Protein AF-A0A958F7T7-F1 (afdb_monomer)

Radius of gyration: 24.6 Å; Cα contacts (8 Å, |Δi|>4): 362; chains: 1; bounding box: 62×37×69 Å

pLDDT: mean 76.41, std 15.2, range [36.78, 97.25]

Solvent-accessible surface area (backbone atoms only — not comparable to full-atom values): 20273 Å² total; per-residue (Å²): 132,53,74,64,57,52,49,51,54,50,52,49,48,51,56,63,68,51,52,79,74,52,67,58,65,63,60,71,45,51,74,66,55,52,48,50,51,56,49,32,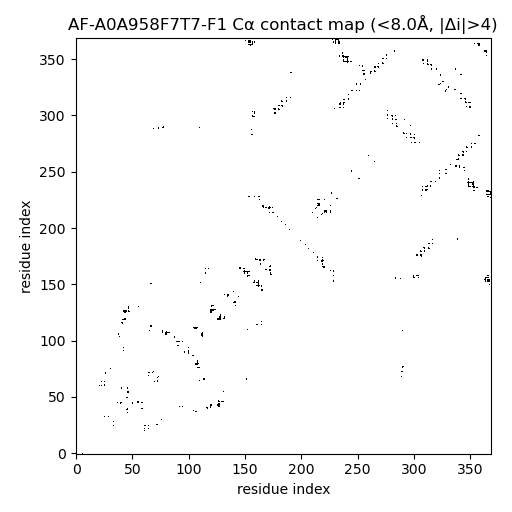54,55,68,18,52,55,60,40,92,87,53,63,90,65,39,61,63,50,50,57,51,44,60,50,45,77,70,42,90,45,70,60,44,37,50,48,47,47,53,39,48,67,51,74,88,67,74,72,73,83,65,59,89,88,50,56,76,87,64,58,74,71,69,82,78,52,71,48,37,67,68,58,37,52,53,51,40,50,48,37,38,69,35,89,90,37,61,21,32,59,44,47,56,52,39,40,71,73,77,48,55,61,68,58,52,46,50,49,53,26,51,54,27,19,61,60,53,30,60,50,62,22,46,38,65,65,22,88,49,71,61,43,39,46,47,59,57,63,46,28,52,47,48,37,48,49,40,51,49,48,67,71,52,75,62,89,88,91,59,67,68,56,55,52,48,50,48,54,48,47,51,49,45,49,52,32,69,70,25,66,37,59,61,70,58,51,52,41,70,68,13,58,32,44,47,47,26,30,49,49,15,46,53,49,47,67,73,36,39,69,58,52,42,51,51,64,70,48,85,65,53,55,70,58,36,49,50,51,35,50,52,51,53,49,51,48,42,53,50,44,24,52,50,48,46,71,70,34,80,55,71,60,56,68,68,56,29,48,52,35,29,50,57,50,48,48,50,43,52,24,45,18,39,54,46,39,69,69,42,45,69,61,68,71,26,72,89,58,37,67,89,84,56,78,95,68,80,51,75,35,43,53,50,36,53,28,45,49,18,34,47,46,8,53,51,49,44,65,69,74,39,102,56,49,60,47,35,64,119

Secondary structure (DSSP, 8-state):
--HHHHHHHHHHHHHHTTS---HHHHHTS-HHHHHHHHHHHHHTGGG-TTS-TTHHHHHHHHHHHHHS--HHHHHHHHHHHHS------S--TTS-HHHHTS----TT-HHHHHHHHHHHHH-TTSTHHHHHHHHHH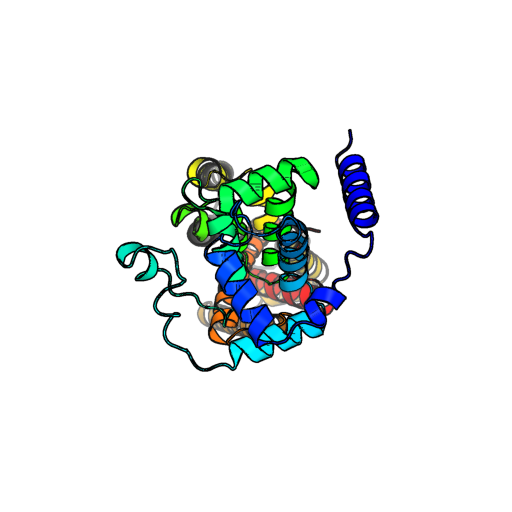HT--HHHHHHHHHHHHHHTT-HHHHHHTT---HHHHHTHHHHHHHHHHHHHHHHHT-SS-SSHHHHHHHHHHHHHHIIIIIT---HHHHHHHT-HHHHHHHHHHHHHHHH-HHHHHHHHH----HHHHHHHHHHHHHHHHHHHHHHHHHHSSSPPPHHHHHHHHHHHHHHHHHHHHHHHHHHHHHHTSTTTS-TTS-SS--HHHHHHHHHHHHHHHHHHHHHH-SS-TTS--

Foldseek 3Di:
DDPVVVVVVVVVLVVVVPPCPPLVVVLPDDLVVLVVVLVCLLQLVLDPPPDPPPSLSVVVSNLDLLLDPPPSNLVSLVVLLPDDQDPQPCDPDPQDNVRSPPPSDRSNDSLVSNLSSLCQCPDPPHSNVVSQVVCVVPRHHVVVVLVVNLQSCLQLLNLLSSLCSQAVDPCLSCVVLVLLVVLLVLLLVVLVVPDDDDCSVVVVVVSVVCSQCCNCVVSVDDSVSSVLSLFPLLLVLLLVLLVVLVVPLVVLQCLQPPPDDLVVLVVVLVVLLVVLLVVQLVLSQVLDGPGDDSVVSSVSSVSVSSSLLSSLSVSLVVCVCVSPPCVSYPPPGDPDGDPSSSSNSSSSSSSSSSVCCSVVDVTRSSGYD

Mean predicted aligned error: 9.74 Å

Structure (mmCIF, N/CA/C/O backbone):
data_AF-A0A958F7T7-F1
#
_entry.id   AF-A0A958F7T7-F1
#
loop_
_atom_site.group_PDB
_atom_site.id
_atom_site.type_symbol
_atom_site.label_atom_id
_atom_site.label_alt_id
_atom_site.label_comp_id
_atom_site.label_asym_id
_atom_site.label_entity_id
_atom_site.label_seq_id
_atom_site.pdbx_PDB_ins_code
_atom_site.Cartn_x
_atom_site.Cartn_y
_atom_site.Cartn_z
_atom_site.occupancy
_atom_site.B_iso_or_equiv
_atom_site.auth_seq_id
_atom_site.auth_comp_id
_atom_site.auth_asym_id
_atom_site.auth_atom_id
_atom_site.pdbx_PDB_model_num
ATOM 1 N N . MET A 1 1 ? 17.860 -3.912 26.389 1.00 48.31 1 MET A N 1
ATOM 2 C CA . MET A 1 1 ? 16.735 -4.809 26.083 1.00 48.31 1 MET A CA 1
ATOM 3 C C . MET A 1 1 ? 16.577 -4.775 24.585 1.00 48.31 1 MET A C 1
ATOM 5 O O . MET A 1 1 ? 16.317 -3.704 24.039 1.00 48.31 1 MET A O 1
ATOM 9 N N . ASP A 1 2 ? 16.917 -5.881 23.940 1.00 45.16 2 ASP A N 1
ATOM 10 C CA . ASP A 1 2 ? 17.006 -5.947 22.486 1.00 45.16 2 ASP A CA 1
ATOM 11 C C . ASP A 1 2 ? 15.603 -5.849 21.866 1.00 45.16 2 ASP A C 1
ATOM 13 O O . ASP A 1 2 ? 14.621 -6.266 22.482 1.00 45.16 2 ASP A O 1
ATOM 17 N N . PHE A 1 3 ? 15.462 -5.276 20.669 1.00 36.78 3 PHE A N 1
ATOM 18 C CA . PHE A 1 3 ? 14.137 -5.050 20.060 1.00 36.78 3 PHE A CA 1
ATOM 19 C C . PHE A 1 3 ? 13.355 -6.361 19.867 1.00 36.78 3 PHE A C 1
ATOM 21 O O . PHE A 1 3 ? 12.132 -6.383 20.007 1.00 36.78 3 PHE A O 1
ATOM 28 N N . GLN A 1 4 ? 14.069 -7.458 19.606 1.00 39.72 4 GLN A N 1
ATOM 29 C CA . GLN A 1 4 ? 13.504 -8.806 19.524 1.00 39.72 4 GLN A CA 1
ATOM 30 C C . GLN A 1 4 ? 13.072 -9.349 20.886 1.00 39.72 4 GLN A C 1
ATOM 32 O O . GLN A 1 4 ? 12.039 -10.001 20.981 1.00 39.72 4 GLN A O 1
ATOM 37 N N . GLU A 1 5 ? 13.812 -9.034 21.945 1.00 39.00 5 GLU A N 1
ATOM 38 C CA . GLU A 1 5 ? 13.492 -9.429 23.316 1.00 39.00 5 GLU A CA 1
ATOM 39 C C . GLU A 1 5 ? 12.236 -8.693 23.805 1.00 39.00 5 GLU A C 1
ATOM 41 O O . GLU A 1 5 ? 11.341 -9.311 24.374 1.00 39.00 5 GLU A O 1
ATOM 46 N N . TYR A 1 6 ? 12.099 -7.405 23.458 1.00 49.75 6 TYR A N 1
ATOM 47 C CA . TYR A 1 6 ? 10.881 -6.624 23.691 1.00 49.75 6 TYR A CA 1
ATOM 48 C C . TYR A 1 6 ? 9.702 -7.132 22.849 1.00 49.75 6 TYR A C 1
ATOM 50 O O . TYR A 1 6 ? 8.594 -7.210 23.360 1.00 49.75 6 TYR A O 1
ATOM 58 N N . GLN A 1 7 ? 9.913 -7.517 21.582 1.00 44.59 7 GLN A N 1
ATOM 59 C CA . GLN A 1 7 ? 8.865 -8.117 20.742 1.00 44.59 7 GLN A CA 1
ATOM 60 C C . GLN A 1 7 ? 8.434 -9.507 21.219 1.00 44.59 7 GLN A C 1
ATOM 62 O O . GLN A 1 7 ? 7.249 -9.815 21.146 1.00 44.59 7 GLN A O 1
ATOM 67 N N . ALA A 1 8 ? 9.359 -10.332 21.710 1.00 47.28 8 ALA A N 1
ATOM 68 C CA . ALA A 1 8 ? 9.053 -11.639 22.279 1.00 47.28 8 ALA A CA 1
ATOM 69 C C . ALA A 1 8 ? 8.298 -11.490 23.607 1.00 47.28 8 ALA A C 1
ATOM 71 O O . ALA A 1 8 ? 7.297 -12.170 23.817 1.00 47.28 8 ALA A O 1
ATOM 72 N N . GLN A 1 9 ? 8.695 -10.537 24.459 1.00 50.34 9 GLN A N 1
ATOM 73 C CA . GLN A 1 9 ? 7.940 -10.180 25.663 1.00 50.34 9 GLN A CA 1
ATOM 74 C C . GLN A 1 9 ? 6.570 -9.570 25.344 1.00 50.34 9 GLN A C 1
ATOM 76 O O . GLN A 1 9 ? 5.608 -9.886 26.035 1.00 50.34 9 GLN A O 1
ATOM 81 N N . ASP A 1 10 ? 6.446 -8.741 24.303 1.00 51.59 10 ASP A N 1
ATOM 82 C CA . ASP A 1 10 ? 5.164 -8.177 23.852 1.00 51.59 10 ASP A CA 1
ATOM 83 C C . ASP A 1 10 ? 4.258 -9.247 23.231 1.00 51.59 10 ASP A C 1
ATOM 85 O O . ASP A 1 10 ? 3.051 -9.220 23.445 1.00 51.59 10 ASP A O 1
ATOM 89 N N . SER A 1 11 ? 4.814 -10.197 22.474 1.00 46.00 11 SER A N 1
ATOM 90 C CA . SER A 1 11 ? 4.064 -11.324 21.908 1.00 46.00 11 SER A CA 1
ATOM 91 C C . SER A 1 11 ? 3.605 -12.287 23.001 1.00 46.00 11 SER A C 1
ATOM 93 O O . SER A 1 11 ? 2.470 -12.751 22.966 1.00 46.00 11 SER A O 1
ATOM 95 N N . ASN A 1 12 ? 4.452 -12.548 24.000 1.00 46.88 12 ASN A N 1
ATOM 96 C CA . ASN A 1 12 ? 4.087 -13.351 25.163 1.00 46.88 12 ASN A CA 1
ATOM 97 C C . ASN A 1 12 ? 3.079 -12.620 26.050 1.00 46.88 12 ASN A C 1
ATOM 99 O O . ASN A 1 12 ? 2.118 -13.243 26.468 1.00 46.88 12 ASN A O 1
ATOM 103 N N . ARG A 1 13 ? 3.187 -11.297 26.230 1.00 46.69 13 ARG A N 1
ATOM 104 C CA . ARG A 1 13 ? 2.134 -10.489 26.867 1.00 46.69 13 ARG A CA 1
ATOM 105 C C . ARG A 1 13 ? 0.839 -10.487 26.072 1.00 46.69 13 ARG A C 1
ATOM 107 O O . ARG A 1 13 ? -0.224 -10.463 26.671 1.00 46.69 13 ARG A O 1
ATOM 114 N N . TRP A 1 14 ? 0.898 -10.537 24.744 1.00 45.59 14 TRP A N 1
ATOM 115 C CA . TRP A 1 14 ? -0.294 -10.745 23.925 1.00 45.59 14 TRP A CA 1
ATOM 116 C C . TRP A 1 14 ? -0.935 -12.093 24.181 1.00 45.59 14 TRP A C 1
ATOM 118 O O . TRP A 1 14 ? -2.154 -12.144 24.265 1.00 45.59 14 TRP A O 1
ATOM 128 N N . ASN A 1 15 ? -0.129 -13.139 24.348 1.00 46.28 15 ASN A N 1
ATOM 129 C CA . ASN A 1 15 ? -0.593 -14.487 24.656 1.00 46.28 15 ASN A CA 1
ATOM 130 C C . ASN A 1 15 ? -0.996 -14.663 26.139 1.00 46.28 15 ASN A C 1
ATOM 132 O O . ASN A 1 15 ? -1.828 -15.498 26.455 1.00 46.28 15 ASN A O 1
ATOM 136 N N . GLU A 1 16 ? -0.486 -13.843 27.057 1.00 42.97 16 GLU A N 1
ATOM 137 C CA . GLU A 1 16 ? -0.918 -13.794 28.465 1.00 42.97 16 GLU A CA 1
ATOM 138 C C . GLU A 1 16 ? -2.170 -12.911 28.646 1.00 42.97 16 GLU A C 1
ATOM 140 O O . GLU A 1 16 ? -3.004 -13.177 29.501 1.00 42.97 16 GLU A O 1
ATOM 145 N N . ILE A 1 17 ? -2.364 -11.898 27.788 1.00 47.22 17 ILE A N 1
ATOM 146 C CA . ILE A 1 17 ? -3.634 -11.166 27.595 1.00 47.22 17 ILE A CA 1
ATOM 147 C C . ILE A 1 17 ? -4.580 -11.952 26.641 1.00 47.22 17 ILE A C 1
ATOM 149 O O . ILE A 1 17 ? -5.712 -11.534 26.384 1.00 47.22 17 ILE A O 1
ATOM 153 N N . GLN A 1 18 ? -4.138 -13.106 26.117 1.00 43.72 18 GLN A N 1
ATOM 154 C CA . GLN A 1 18 ? -4.989 -14.190 25.600 1.00 43.72 18 GLN A CA 1
ATOM 155 C C . GLN A 1 18 ? -5.345 -15.177 26.725 1.00 43.72 18 GLN A C 1
ATOM 157 O O . GLN A 1 18 ? -5.568 -16.359 26.466 1.00 43.72 18 GLN A O 1
ATOM 162 N N . ASP A 1 19 ? -5.532 -14.711 27.961 1.00 43.50 19 ASP A N 1
ATOM 163 C CA . ASP A 1 19 ? -6.691 -15.259 28.664 1.00 43.50 19 ASP A CA 1
ATOM 164 C C . ASP A 1 19 ? -7.861 -15.084 27.679 1.00 43.50 19 ASP A C 1
ATOM 166 O O . ASP A 1 19 ? -7.986 -13.982 27.122 1.00 43.50 19 ASP A O 1
ATOM 170 N N . PRO A 1 20 ? -8.623 -16.131 27.323 1.00 46.62 20 PRO A N 1
ATOM 171 C CA . PRO A 1 20 ? -9.729 -16.026 26.389 1.00 46.62 20 PRO A CA 1
ATOM 172 C C . PRO A 1 20 ? -10.821 -15.192 27.061 1.00 46.62 20 PRO A C 1
ATOM 174 O O . PRO A 1 20 ? -11.848 -15.694 27.497 1.00 46.62 20 PRO A O 1
ATOM 177 N N . LEU A 1 21 ? -10.589 -13.882 27.164 1.00 53.19 21 LEU A N 1
ATOM 178 C CA . LEU A 1 21 ? -11.632 -12.891 27.173 1.00 53.19 21 LEU A CA 1
ATOM 179 C C . LEU A 1 21 ? -12.418 -13.212 25.918 1.00 53.19 21 LEU A C 1
ATOM 181 O O . LEU A 1 21 ? -11.927 -13.071 24.794 1.00 53.19 21 LEU A O 1
ATOM 185 N N . ASP A 1 22 ? -13.564 -13.811 26.173 1.00 66.81 22 ASP A N 1
ATOM 186 C CA . ASP A 1 22 ? -14.282 -14.616 25.226 1.00 66.81 22 ASP A CA 1
ATOM 187 C C . ASP A 1 22 ? -14.709 -13.720 24.069 1.00 66.81 22 ASP A C 1
ATOM 189 O O . ASP A 1 22 ? -15.689 -12.989 24.176 1.00 66.81 22 ASP A O 1
ATOM 193 N N . LEU A 1 23 ? -13.961 -13.702 22.960 1.00 69.75 23 LEU A N 1
ATOM 194 C CA . LEU A 1 23 ? -14.411 -13.014 21.747 1.00 69.75 23 LEU A CA 1
ATOM 195 C C . LEU A 1 23 ? -15.784 -13.562 21.321 1.00 69.75 23 LEU A C 1
ATOM 197 O O . LEU A 1 23 ? -16.547 -12.835 20.676 1.00 69.75 23 LEU A O 1
ATOM 201 N N . ASN A 1 24 ? -16.135 -14.784 21.756 1.00 76.25 24 ASN A N 1
ATOM 202 C CA . ASN A 1 24 ? -17.465 -15.334 21.564 1.00 76.25 24 ASN A CA 1
ATOM 203 C C . ASN A 1 24 ? -18.535 -14.547 22.333 1.00 76.25 24 ASN A C 1
ATOM 205 O O . ASN A 1 24 ? -19.608 -14.363 21.770 1.00 76.25 24 ASN A O 1
ATOM 209 N N . SER A 1 25 ? -18.243 -13.953 23.499 1.00 79.62 25 SER A N 1
ATOM 210 C CA . SER A 1 25 ? -19.190 -13.070 24.207 1.00 79.62 25 SER A CA 1
ATOM 211 C C . SER A 1 25 ? -19.677 -11.906 23.338 1.00 79.62 25 SER A C 1
ATOM 213 O O . SER A 1 25 ? -20.857 -11.567 23.360 1.00 79.62 25 SER A O 1
ATOM 215 N N . ILE A 1 26 ? -18.805 -11.326 22.499 1.00 80.31 26 ILE A N 1
ATOM 216 C CA . ILE A 1 26 ? -19.224 -10.305 21.529 1.00 80.31 26 ILE A CA 1
ATOM 217 C C . ILE A 1 26 ? -19.963 -10.956 20.366 1.00 80.31 26 ILE A C 1
ATOM 219 O O . ILE A 1 26 ? -20.946 -10.401 19.881 1.00 80.31 26 ILE A O 1
ATOM 223 N N . SER A 1 27 ? -19.522 -12.129 19.910 1.00 82.06 27 SER A N 1
ATOM 224 C CA . SER A 1 27 ? -20.184 -12.856 18.824 1.00 82.06 27 SER A CA 1
ATOM 225 C C . SER A 1 27 ? -21.644 -13.217 19.146 1.00 82.06 27 SER A C 1
ATOM 227 O O . SER A 1 27 ? -22.481 -13.137 18.245 1.00 82.06 27 SER A O 1
ATOM 229 N N . GLU A 1 28 ? -21.953 -13.501 20.415 1.00 84.88 28 GLU A N 1
ATOM 230 C CA . GLU A 1 28 ? -23.275 -13.880 20.930 1.00 84.88 28 GLU A CA 1
ATOM 231 C C . GLU A 1 28 ? -24.267 -12.709 20.994 1.00 84.88 28 GLU A C 1
ATOM 233 O O . GLU A 1 28 ? -25.479 -12.926 20.990 1.00 84.88 28 GLU A O 1
ATOM 238 N N . LEU A 1 29 ? -23.780 -11.462 20.991 1.00 82.00 29 LEU A N 1
ATOM 239 C CA . LEU A 1 29 ? -24.641 -10.278 20.966 1.00 82.00 29 LEU A CA 1
ATOM 240 C C . LEU A 1 29 ? -25.476 -10.221 19.683 1.00 82.00 29 LEU A C 1
ATOM 242 O O . LEU A 1 29 ? -25.029 -10.613 18.597 1.00 82.00 29 LEU A O 1
ATOM 246 N N . THR A 1 30 ? -26.675 -9.642 19.760 1.00 87.12 30 THR A N 1
ATOM 247 C CA . THR A 1 30 ? -27.468 -9.418 18.548 1.00 87.12 30 THR A CA 1
ATOM 248 C C . THR A 1 30 ? -26.781 -8.389 17.639 1.00 87.12 30 THR A C 1
ATOM 250 O O . THR A 1 30 ? -25.984 -7.558 18.080 1.00 87.12 30 THR A O 1
ATOM 253 N N . ASN A 1 31 ? -27.086 -8.410 16.337 1.00 86.38 31 ASN A N 1
ATOM 254 C CA . ASN A 1 31 ? -26.536 -7.422 15.397 1.00 86.38 31 ASN A CA 1
ATOM 255 C C . ASN A 1 31 ? -26.888 -5.978 15.784 1.00 86.38 31 ASN A C 1
ATOM 257 O O . ASN A 1 31 ? -26.088 -5.070 15.557 1.00 86.38 31 ASN A O 1
ATOM 261 N N . HIS A 1 32 ? -28.064 -5.785 16.383 1.00 82.00 32 HIS A N 1
ATOM 262 C CA . HIS A 1 32 ? -28.528 -4.494 16.870 1.00 82.00 32 HIS A CA 1
ATOM 263 C C . HIS A 1 32 ? -27.726 -4.040 18.098 1.00 82.00 32 HIS A C 1
ATOM 265 O O . HIS A 1 32 ? -27.284 -2.896 18.141 1.00 82.00 32 HIS A O 1
ATOM 271 N N . ASP A 1 33 ? -27.440 -4.940 19.043 1.00 82.69 33 ASP A N 1
ATOM 272 C CA . ASP A 1 33 ? -26.612 -4.618 20.215 1.00 82.69 33 ASP A CA 1
ATOM 273 C C . ASP A 1 33 ? -25.174 -4.275 19.808 1.00 82.69 33 ASP A C 1
ATOM 275 O O . ASP A 1 33 ? -24.618 -3.280 20.268 1.00 82.69 33 ASP A O 1
ATOM 279 N N . LYS A 1 34 ? -24.593 -5.028 18.863 1.00 87.12 34 LYS A N 1
ATOM 280 C CA . LYS A 1 34 ? -23.281 -4.713 18.266 1.00 87.12 34 LYS A CA 1
ATOM 281 C C . LYS A 1 34 ? -23.281 -3.344 17.584 1.00 87.12 34 LYS A C 1
ATOM 283 O O . LYS A 1 34 ? -22.304 -2.605 17.676 1.00 87.12 34 LYS A O 1
ATOM 288 N N . GLN A 1 35 ? -24.371 -2.990 16.902 1.00 86.62 35 GLN A N 1
ATOM 289 C CA . GLN A 1 35 ? -24.520 -1.675 16.284 1.00 86.62 35 GLN A CA 1
ATOM 290 C C . GLN A 1 35 ? -24.526 -0.563 17.342 1.00 86.62 35 GLN A C 1
ATOM 292 O O . GLN A 1 35 ? -23.769 0.396 17.198 1.00 86.62 35 GLN A O 1
ATOM 297 N N . TRP A 1 36 ? -25.313 -0.700 18.413 1.00 82.69 36 TRP A N 1
ATOM 298 C CA . TRP A 1 36 ? -25.319 0.260 19.524 1.00 82.69 36 TRP A CA 1
ATOM 299 C C . TRP A 1 36 ? -23.959 0.371 20.197 1.00 82.69 36 TRP A C 1
ATOM 301 O O . TRP A 1 36 ? -23.469 1.478 20.397 1.00 82.69 36 TRP A O 1
ATOM 311 N N . MET A 1 37 ? -23.285 -0.755 20.415 1.00 84.19 37 MET A N 1
ATOM 312 C CA . MET A 1 37 ? -21.927 -0.771 20.945 1.00 84.19 37 MET A CA 1
ATOM 313 C C . MET A 1 37 ? -20.948 -0.007 20.041 1.00 84.19 37 MET A C 1
ATOM 315 O O . MET A 1 37 ? -20.121 0.759 20.533 1.00 84.19 37 MET A O 1
ATOM 319 N N . ALA A 1 38 ? -21.067 -0.147 18.716 1.00 87.50 38 ALA A N 1
ATOM 320 C CA . ALA A 1 38 ? -20.254 0.597 17.757 1.00 87.50 38 ALA A CA 1
ATOM 321 C C . ALA A 1 38 ? -20.479 2.117 17.848 1.00 87.50 38 ALA A C 1
ATOM 323 O O . ALA A 1 38 ? -19.522 2.892 17.750 1.00 87.50 38 ALA A O 1
ATOM 324 N N . ILE A 1 39 ? -21.737 2.528 18.028 1.00 85.12 39 ILE A N 1
ATOM 325 C CA . ILE A 1 39 ? -22.162 3.927 18.152 1.00 85.12 39 ILE A CA 1
ATOM 326 C C . ILE A 1 39 ? -21.670 4.518 19.473 1.00 85.12 39 ILE A C 1
ATOM 328 O O . ILE A 1 39 ? -21.032 5.572 19.471 1.00 85.12 39 ILE A O 1
ATOM 332 N N . ASP A 1 40 ? -21.885 3.816 20.582 1.00 80.81 40 ASP A N 1
ATOM 333 C CA . ASP A 1 40 ? -21.430 4.230 21.908 1.00 80.81 40 ASP A CA 1
ATOM 334 C C . ASP A 1 40 ? -19.908 4.314 21.988 1.00 80.81 40 ASP A C 1
ATOM 336 O O . ASP A 1 40 ? -19.365 5.240 22.601 1.00 80.81 40 ASP A O 1
ATOM 340 N N . ALA A 1 41 ? -19.207 3.399 21.312 1.00 84.12 41 ALA A N 1
ATOM 341 C CA . ALA A 1 41 ? -17.757 3.428 21.187 1.00 84.12 41 ALA A CA 1
ATOM 342 C C . ALA A 1 41 ? -17.275 4.719 20.512 1.00 84.12 41 ALA A C 1
ATOM 344 O O . ALA A 1 41 ? -16.292 5.312 20.957 1.00 84.12 41 ALA A O 1
ATOM 345 N N . LEU A 1 42 ? -17.977 5.195 19.480 1.00 84.06 42 LEU A N 1
ATOM 346 C CA . LEU A 1 42 ? -17.649 6.446 18.791 1.00 84.06 42 LEU A CA 1
ATOM 347 C C . LEU A 1 42 ? -18.062 7.697 19.575 1.00 84.06 42 LEU A C 1
ATOM 349 O O . LEU A 1 42 ? -17.327 8.684 19.570 1.00 84.06 42 LEU A O 1
ATOM 353 N N . ALA A 1 43 ? -19.193 7.655 20.280 1.00 78.69 43 ALA A N 1
ATOM 354 C CA . ALA A 1 43 ? -19.619 8.724 21.188 1.00 78.69 43 ALA A CA 1
ATOM 355 C C . ALA A 1 43 ? -18.718 8.842 22.430 1.00 78.69 43 ALA A C 1
ATOM 357 O O . ALA A 1 43 ? -18.668 9.876 23.098 1.00 78.69 43 ALA A O 1
ATOM 358 N N . GLY A 1 44 ? -17.984 7.772 22.724 1.00 75.50 44 GLY A N 1
ATOM 359 C CA . GLY A 1 44 ? -17.149 7.623 23.901 1.00 75.50 44 GLY A CA 1
ATOM 360 C C . GLY A 1 44 ? -17.923 7.421 25.192 1.00 75.50 44 GLY A C 1
ATOM 361 O O . GLY A 1 44 ? -17.446 7.776 26.269 1.00 75.50 44 GLY A O 1
ATOM 362 N N . ASN A 1 45 ? -19.109 6.827 25.071 1.00 73.69 45 ASN A N 1
ATOM 363 C CA . ASN A 1 45 ? -19.991 6.509 26.186 1.00 73.69 45 ASN A CA 1
ATOM 364 C C . ASN A 1 45 ? -19.605 5.203 26.887 1.00 73.69 45 ASN A C 1
ATOM 366 O O . ASN A 1 45 ? -19.932 5.038 28.061 1.00 73.69 45 ASN A O 1
ATOM 370 N N . CYS A 1 46 ? -18.828 4.328 26.233 1.00 64.12 46 CYS A N 1
ATOM 371 C CA . CYS A 1 46 ? -18.350 3.059 26.803 1.00 64.12 46 CYS A CA 1
ATOM 372 C C . CYS A 1 46 ? -17.478 3.210 28.071 1.00 64.12 46 CYS A C 1
ATOM 374 O O . CYS A 1 46 ? -17.068 2.206 28.648 1.00 64.12 46 CYS A O 1
ATOM 376 N N . PHE A 1 47 ? -17.172 4.446 28.489 1.00 59.12 47 PHE A N 1
ATOM 377 C CA . PHE A 1 47 ? -16.280 4.775 29.606 1.00 59.12 47 PHE A CA 1
ATOM 378 C C . PHE A 1 47 ? -16.836 5.804 30.588 1.00 59.12 47 PHE A C 1
ATOM 380 O O . PHE A 1 47 ? -16.105 6.222 31.486 1.00 59.12 47 PHE A O 1
ATOM 387 N N . SER A 1 48 ? -18.085 6.254 30.428 1.00 55.66 48 SER A N 1
ATOM 388 C CA . SER A 1 48 ? -18.639 7.213 31.387 1.00 55.66 48 SER A CA 1
ATOM 389 C C . SER A 1 48 ? -18.752 6.549 32.765 1.00 55.66 48 SER A C 1
ATOM 391 O O . SER A 1 48 ? -19.205 5.414 32.858 1.00 55.66 48 SER A O 1
ATOM 393 N N . GLU A 1 49 ? -18.369 7.246 33.840 1.00 47.78 49 GLU A N 1
ATOM 394 C CA . GLU A 1 49 ? -18.436 6.757 35.235 1.00 47.78 49 GLU A CA 1
ATOM 395 C C . GLU A 1 49 ? -19.846 6.319 35.685 1.00 47.78 49 GLU A C 1
ATOM 397 O O . GLU A 1 49 ? -20.002 5.738 36.755 1.00 47.78 49 GLU A O 1
ATOM 402 N N . LYS A 1 50 ? -20.877 6.597 34.877 1.00 50.22 50 LYS A N 1
ATOM 403 C CA . LYS A 1 50 ? -22.256 6.138 35.084 1.00 50.22 50 LYS A CA 1
ATOM 404 C C . LYS A 1 50 ? -22.544 4.758 34.481 1.00 50.22 50 LYS A C 1
ATOM 406 O O . LYS A 1 50 ? -23.589 4.193 34.783 1.00 50.22 50 LYS A O 1
ATOM 411 N N . GLY A 1 51 ? -21.664 4.237 33.629 1.00 47.09 51 GLY A N 1
ATOM 412 C CA . GLY A 1 51 ? -21.744 2.887 33.086 1.00 47.09 51 GLY A CA 1
ATOM 413 C C . GLY A 1 51 ? -21.044 1.908 34.019 1.00 47.09 51 GLY A C 1
ATOM 414 O O . GLY A 1 51 ? -19.894 2.128 34.394 1.00 47.09 51 GLY A O 1
ATOM 415 N N . ASP A 1 52 ? -21.753 0.847 34.397 1.00 46.47 52 ASP A N 1
ATOM 416 C CA . ASP A 1 52 ? -21.266 -0.241 35.240 1.00 46.47 52 ASP A CA 1
ATOM 417 C C . ASP A 1 52 ? -19.815 -0.643 34.935 1.00 46.47 52 ASP A C 1
ATOM 419 O O . ASP A 1 52 ? -19.380 -0.708 33.781 1.00 46.47 52 ASP A O 1
ATOM 423 N N . ILE A 1 53 ? -19.091 -1.006 35.996 1.00 46.56 53 ILE A N 1
ATOM 424 C CA . ILE A 1 53 ? -17.679 -1.431 36.037 1.00 46.56 53 ILE A CA 1
ATOM 425 C C . ILE A 1 53 ? -17.335 -2.522 34.985 1.00 46.56 53 ILE A C 1
ATOM 427 O O . ILE A 1 53 ? -16.161 -2.726 34.667 1.00 46.56 53 ILE A O 1
ATOM 431 N N . GLY A 1 54 ? -18.339 -3.173 34.386 1.00 52.62 54 GLY A N 1
ATOM 432 C CA . GLY A 1 54 ? -18.215 -4.147 33.300 1.00 52.62 54 GLY A CA 1
ATOM 433 C C . GLY A 1 54 ? -17.932 -3.594 31.892 1.00 52.62 54 GLY A C 1
ATOM 434 O O . GLY A 1 54 ? -17.386 -4.333 31.077 1.00 52.62 54 GLY A O 1
ATOM 435 N N . TYR A 1 55 ? -18.216 -2.328 31.561 1.00 57.53 55 TYR A N 1
ATOM 436 C CA . TYR A 1 55 ? -18.082 -1.853 30.165 1.00 57.53 55 TYR A CA 1
ATOM 437 C C . TYR A 1 55 ? -16.628 -1.674 29.684 1.00 57.53 55 TYR A C 1
ATOM 439 O O . TYR A 1 55 ? -16.334 -1.829 28.495 1.00 57.53 55 TYR A O 1
ATOM 447 N N . GLY A 1 56 ? -15.684 -1.426 30.597 1.00 59.50 56 GLY A N 1
ATOM 448 C CA . GLY A 1 56 ? -14.273 -1.224 30.242 1.00 59.50 56 GLY A CA 1
ATOM 449 C C . GLY A 1 56 ? -13.592 -2.467 29.648 1.00 59.50 56 GLY A C 1
ATOM 450 O O . GLY A 1 56 ? -12.783 -2.338 28.726 1.00 59.50 56 GLY A O 1
ATOM 451 N N . SER A 1 57 ? -13.934 -3.671 30.128 1.00 63.50 57 SER A N 1
ATOM 452 C CA . SER A 1 57 ? -13.446 -4.933 29.546 1.00 63.50 57 SER A CA 1
ATOM 453 C C . SER A 1 57 ? -14.081 -5.208 28.180 1.00 63.50 57 SER A C 1
ATOM 455 O O . SER A 1 57 ? -13.395 -5.654 27.259 1.00 63.50 57 SER A O 1
ATOM 457 N N . HIS A 1 58 ? -15.356 -4.852 28.014 1.00 69.88 58 HIS A N 1
ATOM 458 C CA . HIS A 1 58 ? -16.102 -5.037 26.771 1.00 69.88 58 HIS A CA 1
ATOM 459 C C . HIS A 1 58 ? -15.568 -4.165 25.632 1.00 69.88 58 HIS A C 1
ATOM 461 O O . HIS A 1 58 ? -15.514 -4.621 24.496 1.00 69.88 58 HIS A O 1
ATOM 467 N N . PHE A 1 59 ? -15.093 -2.946 25.900 1.00 74.94 59 PHE A N 1
ATOM 468 C CA . PHE A 1 59 ? -14.521 -2.114 24.837 1.00 74.94 59 PHE A CA 1
ATOM 469 C C . PHE A 1 59 ? -13.152 -2.603 24.345 1.00 74.94 59 PHE A C 1
ATOM 471 O O . PHE A 1 59 ? -12.852 -2.490 23.158 1.00 74.94 59 PHE A O 1
ATOM 478 N N . HIS A 1 60 ? -12.305 -3.153 25.225 1.00 75.19 60 HIS A N 1
ATOM 479 C CA . HIS A 1 60 ? -11.059 -3.794 24.784 1.00 75.19 60 HIS A CA 1
ATOM 480 C C . HIS A 1 60 ? -11.354 -4.947 23.826 1.00 75.19 60 HIS A C 1
ATOM 482 O O . HIS A 1 60 ? -10.757 -5.048 22.752 1.00 75.19 60 HIS A O 1
ATOM 488 N N . LEU A 1 61 ? -12.303 -5.793 24.233 1.00 78.62 61 LEU A N 1
ATOM 489 C CA . LEU A 1 61 ? -12.785 -6.905 23.435 1.00 78.62 61 LEU A CA 1
ATOM 490 C C . LEU A 1 61 ? -13.380 -6.415 22.124 1.00 78.62 61 LEU A C 1
ATOM 492 O O . LEU A 1 61 ? -13.055 -6.966 21.080 1.00 78.62 61 LEU A O 1
ATOM 496 N N . TRP A 1 62 ? -14.159 -5.335 22.164 1.00 85.00 62 TRP A N 1
ATOM 497 C CA . TRP A 1 62 ? -14.735 -4.713 20.984 1.00 85.00 62 TRP A CA 1
ATOM 498 C C . TRP A 1 62 ? -13.655 -4.265 20.017 1.00 85.00 62 TRP A C 1
ATOM 500 O O . TRP A 1 62 ? -13.674 -4.717 18.882 1.00 85.00 62 TRP A O 1
ATOM 510 N N . LEU A 1 63 ? -12.676 -3.467 20.466 1.00 83.62 63 LEU A N 1
ATOM 511 C CA . LEU A 1 63 ? -11.550 -3.012 19.644 1.00 83.62 63 LEU A CA 1
ATOM 512 C C . LEU A 1 63 ? -10.839 -4.175 18.946 1.00 83.62 63 LEU A C 1
ATOM 514 O O . LEU A 1 63 ? -10.545 -4.084 17.756 1.00 83.62 63 LEU A O 1
ATOM 518 N N . ARG A 1 64 ? -10.592 -5.270 19.672 1.00 82.00 64 ARG A N 1
ATOM 519 C CA . ARG A 1 64 ? -9.958 -6.469 19.112 1.00 82.00 64 ARG A CA 1
ATOM 520 C C . ARG A 1 64 ? -10.871 -7.188 18.128 1.00 82.00 64 ARG A C 1
ATOM 522 O O . ARG A 1 64 ? -10.423 -7.532 17.040 1.00 82.00 64 ARG A O 1
ATOM 529 N N . TRP A 1 65 ? -12.133 -7.390 18.487 1.00 87.81 65 TRP A N 1
ATOM 530 C CA . TRP A 1 65 ? -13.114 -8.104 17.677 1.00 87.81 65 TRP A CA 1
ATOM 531 C C . TRP A 1 65 ? -13.411 -7.366 16.368 1.00 87.81 65 TRP A C 1
ATOM 533 O O . TRP A 1 65 ? -13.360 -7.955 15.296 1.00 87.81 65 TRP A O 1
ATOM 543 N N . VAL A 1 66 ? -13.593 -6.042 16.396 1.00 88.06 66 VAL A N 1
ATOM 544 C CA . VAL A 1 66 ? -13.831 -5.268 15.165 1.00 88.06 66 VAL A CA 1
ATOM 545 C C . VAL A 1 66 ? -12.623 -5.234 14.230 1.00 88.06 66 VAL A C 1
ATOM 547 O O . VAL A 1 66 ? -12.784 -4.959 13.038 1.00 88.06 66 VAL A O 1
ATOM 550 N N . GLN A 1 67 ? -11.420 -5.520 14.737 1.00 88.06 67 GLN A N 1
ATOM 551 C CA . GLN A 1 67 ? -10.157 -5.569 13.991 1.00 88.06 67 GLN A CA 1
ATOM 552 C C . GLN A 1 67 ? -9.718 -6.982 13.604 1.00 88.06 67 GLN A C 1
ATOM 554 O O . GLN A 1 67 ? -8.848 -7.110 12.741 1.00 88.06 67 GLN A O 1
ATOM 559 N N . SER A 1 68 ? -10.329 -8.022 14.172 1.00 86.44 68 SER A N 1
ATOM 560 C CA . SER A 1 68 ? -9.969 -9.408 13.894 1.00 86.44 68 SER A CA 1
ATOM 561 C C . SER A 1 68 ? -10.530 -9.893 12.558 1.00 86.44 68 SER A C 1
ATOM 563 O O . SER A 1 68 ? -11.480 -9.334 12.005 1.00 86.44 68 SER A O 1
ATOM 565 N N . ASP A 1 69 ? -9.937 -10.960 12.037 1.00 83.69 69 ASP A N 1
ATOM 566 C CA . ASP A 1 69 ? -10.479 -11.714 10.903 1.00 83.69 69 ASP A CA 1
ATOM 567 C C . ASP A 1 69 ? -11.400 -12.850 11.387 1.00 83.69 69 ASP A C 1
ATOM 569 O O . ASP A 1 69 ? -11.552 -13.875 10.726 1.00 83.69 69 ASP A O 1
ATOM 573 N N . ASP A 1 70 ? -12.010 -12.666 12.564 1.00 87.06 70 ASP A N 1
ATOM 574 C CA . ASP A 1 70 ? -13.003 -13.583 13.111 1.00 87.06 70 ASP A CA 1
ATOM 575 C C . ASP A 1 70 ? -14.219 -13.675 12.164 1.00 87.06 70 ASP A C 1
ATOM 577 O O . ASP A 1 70 ? -14.728 -12.634 11.726 1.00 87.06 70 ASP A O 1
ATOM 581 N N . PRO A 1 71 ? -14.720 -14.884 11.839 1.00 86.69 71 PRO A N 1
ATOM 582 C CA . PRO A 1 71 ? -15.843 -15.045 10.920 1.00 86.69 71 PRO A CA 1
ATOM 583 C C . PRO A 1 71 ? -17.092 -14.253 11.323 1.00 86.69 71 PRO A C 1
ATOM 585 O O . PRO A 1 71 ? -17.758 -13.694 10.451 1.00 86.69 71 PRO A O 1
ATOM 588 N N . TYR A 1 72 ? -17.400 -14.141 12.619 1.00 89.12 72 TYR A N 1
ATOM 589 C CA . TYR A 1 72 ? -18.559 -13.385 13.097 1.00 89.12 72 TYR A CA 1
ATOM 590 C C . TYR A 1 72 ? -18.349 -11.879 12.972 1.00 89.12 72 TYR A C 1
ATOM 592 O O . TYR A 1 72 ? -19.285 -11.166 12.606 1.00 89.12 72 TYR A O 1
ATOM 600 N N . ALA A 1 73 ? -17.129 -11.392 13.211 1.00 90.00 73 ALA A N 1
ATOM 601 C CA . ALA A 1 73 ? -16.785 -9.992 12.963 1.00 90.00 73 ALA A CA 1
ATOM 602 C C . ALA A 1 73 ? -16.923 -9.646 11.475 1.00 90.00 73 ALA A C 1
ATOM 604 O O . ALA A 1 73 ? -17.515 -8.626 11.118 1.00 90.00 73 ALA A O 1
ATOM 605 N N . LEU A 1 74 ? -16.430 -10.519 10.593 1.00 89.19 74 LEU A N 1
ATOM 606 C CA . LEU A 1 74 ? -16.540 -10.345 9.145 1.00 89.19 74 LEU A CA 1
ATOM 607 C C . LEU A 1 74 ? -17.997 -10.384 8.664 1.00 89.19 74 LEU A C 1
ATOM 609 O O . LEU A 1 74 ? -18.394 -9.527 7.871 1.00 89.19 74 LEU A O 1
ATOM 613 N N . LEU A 1 75 ? -18.802 -11.327 9.163 1.00 89.38 75 LEU A N 1
ATOM 614 C CA . LEU A 1 75 ? -20.234 -11.416 8.862 1.00 89.38 75 LEU A CA 1
ATOM 615 C C . LEU A 1 75 ? -20.988 -10.175 9.335 1.00 89.38 75 LEU A C 1
ATOM 617 O O . LEU A 1 75 ? -21.822 -9.652 8.597 1.00 89.38 75 LEU A O 1
ATOM 621 N N . TRP A 1 76 ? -20.673 -9.666 10.527 1.00 92.00 76 TRP A N 1
ATOM 622 C CA . TRP A 1 76 ? -21.285 -8.444 11.034 1.00 92.00 76 TRP A CA 1
ATOM 623 C C . TRP A 1 76 ? -20.918 -7.228 10.181 1.00 92.00 76 TRP A C 1
ATOM 625 O O . TRP A 1 76 ? -21.800 -6.458 9.809 1.00 92.00 76 TRP A O 1
ATOM 635 N N . TRP A 1 77 ? -19.654 -7.083 9.779 1.00 92.00 77 TRP A N 1
ATOM 636 C CA . TRP A 1 77 ? -19.248 -6.005 8.876 1.00 92.00 77 TRP A CA 1
ATOM 637 C C . TRP A 1 77 ? -19.892 -6.106 7.489 1.00 92.00 77 TRP A C 1
ATOM 639 O O . TRP A 1 77 ? -20.243 -5.085 6.901 1.00 92.00 77 TRP A O 1
ATOM 649 N N . HIS A 1 78 ? -20.076 -7.321 6.969 1.00 88.56 78 HIS A N 1
ATOM 650 C CA . HIS A 1 78 ? -20.812 -7.547 5.726 1.00 88.56 78 HIS A CA 1
ATOM 651 C C . HIS A 1 78 ? -22.300 -7.203 5.879 1.00 88.56 78 HIS A C 1
ATOM 653 O O . HIS A 1 78 ? -22.909 -6.614 4.988 1.00 88.56 78 HIS A O 1
ATOM 659 N N . TRP A 1 79 ? -22.905 -7.550 7.016 1.00 89.94 79 TRP A N 1
ATOM 660 C CA . TRP A 1 79 ? -24.272 -7.153 7.330 1.00 89.94 79 TRP A CA 1
ATOM 661 C C . TRP A 1 79 ? -24.393 -5.625 7.410 1.00 89.94 79 TRP A C 1
ATOM 663 O O . TRP A 1 79 ? -25.273 -5.059 6.761 1.00 89.94 79 TRP A O 1
ATOM 673 N N . MET A 1 80 ? -23.468 -4.954 8.105 1.00 89.31 80 MET A N 1
ATOM 674 C CA . MET A 1 80 ? -23.420 -3.494 8.237 1.00 89.31 80 MET A CA 1
ATOM 675 C C . MET A 1 80 ? -23.257 -2.776 6.898 1.00 89.31 80 MET A C 1
ATOM 677 O O . MET A 1 80 ? -23.945 -1.787 6.656 1.00 89.31 80 MET A O 1
ATOM 681 N N . SER A 1 81 ? -22.396 -3.268 6.004 1.00 85.94 81 SER A N 1
ATOM 682 C CA . SER A 1 81 ? -22.194 -2.645 4.689 1.00 85.94 81 SER A CA 1
ATOM 683 C C . SER A 1 81 ? -23.421 -2.749 3.777 1.00 85.94 81 SER A C 1
ATOM 685 O O . SER A 1 81 ? -23.580 -1.922 2.880 1.00 85.94 81 SER A O 1
ATOM 687 N N . SER A 1 82 ? -24.296 -3.730 4.026 1.00 84.69 82 SER A N 1
ATOM 688 C CA . SER A 1 82 ? -25.555 -3.930 3.298 1.00 84.69 82 SER A CA 1
ATOM 689 C C . SER A 1 82 ? -26.742 -3.135 3.852 1.00 84.69 82 SER A C 1
ATOM 691 O O . SER A 1 82 ? -27.785 -3.086 3.204 1.00 84.69 82 SER A O 1
ATOM 693 N N . GLN A 1 83 ? -26.614 -2.525 5.036 1.00 84.62 83 GLN A N 1
ATOM 694 C CA . GLN A 1 83 ? -27.702 -1.735 5.609 1.00 84.62 83 GLN A CA 1
ATOM 695 C C . GLN A 1 83 ? -27.897 -0.437 4.820 1.00 84.62 83 GLN A C 1
ATOM 697 O O . GLN A 1 83 ? -26.931 0.234 4.441 1.00 84.62 83 GLN A O 1
ATOM 702 N N . GLU A 1 84 ? -29.160 -0.060 4.607 1.00 78.88 84 GLU A N 1
ATOM 703 C CA .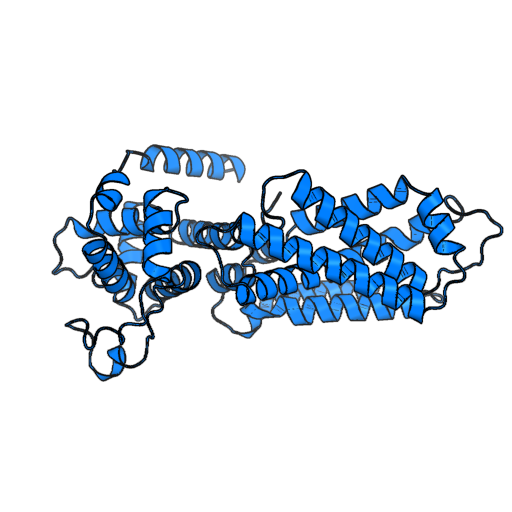 GLU A 1 84 ? -29.491 1.264 4.087 1.00 78.88 84 GLU A CA 1
ATOM 704 C C . GLU A 1 84 ? -28.933 2.346 5.015 1.00 78.88 84 GLU A C 1
ATOM 706 O O . GLU A 1 84 ? -28.791 2.150 6.226 1.00 78.88 84 GLU A O 1
ATOM 711 N N . GLU A 1 85 ? -28.597 3.499 4.434 1.00 67.19 85 GLU A N 1
ATOM 712 C CA . GLU A 1 85 ? -28.138 4.662 5.186 1.00 67.19 85 GLU A CA 1
ATOM 713 C C . GLU A 1 85 ? -29.287 5.159 6.063 1.00 67.19 85 GLU A C 1
ATOM 715 O O . GLU A 1 85 ? -30.068 6.019 5.663 1.00 67.19 85 GLU A O 1
ATOM 720 N N . LYS A 1 86 ? -29.424 4.587 7.262 1.00 59.72 86 LYS A N 1
ATOM 721 C CA . LYS A 1 86 ? -30.319 5.154 8.261 1.00 59.72 86 LYS A CA 1
ATOM 722 C C . LYS A 1 86 ? -29.797 6.561 8.566 1.00 59.72 86 LYS A C 1
ATOM 724 O O . LYS A 1 86 ? -28.583 6.710 8.753 1.00 59.72 86 LYS A O 1
ATOM 729 N N . PRO A 1 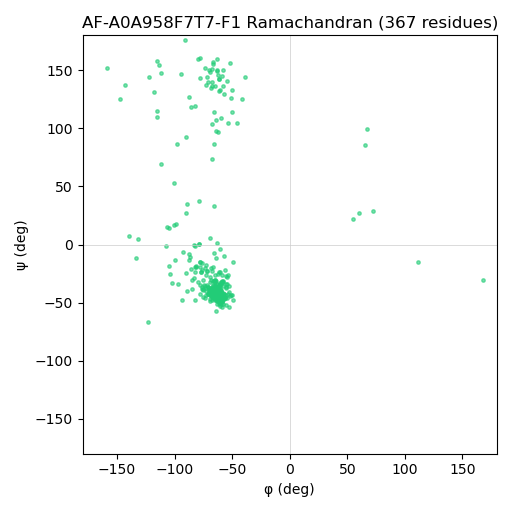87 ? -30.665 7.589 8.585 1.00 47.16 87 PRO A N 1
ATOM 730 C CA . PRO A 1 87 ? -30.259 8.916 9.022 1.00 47.16 87 PRO A CA 1
ATOM 731 C C . PRO A 1 87 ? -29.553 8.769 10.369 1.00 47.16 87 PRO A C 1
ATOM 733 O O . PRO A 1 87 ? -29.993 7.982 11.213 1.00 47.16 87 PRO A O 1
ATOM 736 N N . ALA A 1 88 ? -28.395 9.430 10.493 1.00 50.91 88 ALA A N 1
ATOM 737 C CA . ALA A 1 88 ? -27.576 9.423 11.699 1.00 50.91 88 ALA A CA 1
ATOM 738 C C . ALA A 1 88 ? -28.506 9.539 12.902 1.00 50.91 88 ALA A C 1
ATOM 740 O O . ALA A 1 88 ? -29.340 10.435 12.895 1.00 50.91 88 ALA A O 1
ATOM 741 N N . ILE A 1 89 ? -28.413 8.596 13.845 1.00 52.16 89 ILE A N 1
ATOM 742 C CA . ILE A 1 89 ? -29.316 8.502 14.996 1.00 52.16 89 ILE A CA 1
ATOM 743 C C . ILE A 1 89 ? -29.461 9.898 15.592 1.00 52.16 89 ILE A C 1
ATOM 745 O O . ILE A 1 89 ? -28.515 10.436 16.176 1.00 52.16 89 ILE A O 1
ATOM 749 N N . ASP A 1 90 ? -30.618 10.508 15.330 1.00 42.69 90 ASP A N 1
ATOM 750 C CA . ASP A 1 90 ? -30.940 11.843 15.790 1.00 42.69 90 ASP A CA 1
ATOM 751 C C . ASP A 1 90 ? -30.964 11.744 17.310 1.00 42.69 90 ASP A C 1
ATOM 753 O O . ASP A 1 90 ? -31.840 11.115 17.895 1.00 42.69 90 ASP A O 1
ATOM 757 N N . SER A 1 91 ? -29.933 12.309 17.930 1.00 44.75 91 SER A N 1
ATOM 758 C CA . SER A 1 91 ? -29.601 12.207 19.351 1.00 44.75 91 SER A CA 1
ATOM 759 C C . SER A 1 91 ? -29.169 10.814 19.828 1.00 44.75 91 SER A C 1
ATOM 761 O O . SER A 1 91 ? -29.955 9.949 20.195 1.00 44.75 91 SER A O 1
ATOM 763 N N . ILE A 1 92 ? -27.854 10.645 19.946 1.00 50.41 92 ILE A N 1
ATOM 764 C CA . ILE A 1 92 ? -27.314 9.900 21.083 1.00 50.41 92 ILE A CA 1
ATOM 765 C C . ILE A 1 92 ? -27.644 10.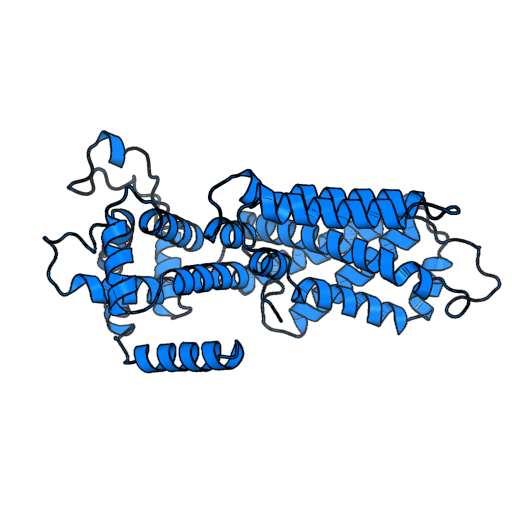754 22.312 1.00 50.41 92 ILE A C 1
ATOM 767 O O . ILE A 1 92 ? -27.153 11.885 22.412 1.00 50.41 92 ILE A O 1
ATOM 771 N N . ASP A 1 93 ? -28.502 10.255 23.202 1.00 42.16 93 ASP A N 1
ATOM 772 C CA . ASP A 1 93 ? -28.857 10.936 24.449 1.00 42.16 93 ASP A CA 1
ATOM 773 C C . ASP A 1 93 ? -27.578 11.366 25.190 1.00 42.16 93 ASP A C 1
ATOM 775 O O . ASP A 1 93 ? -26.755 10.547 25.595 1.00 42.16 93 ASP A O 1
ATOM 779 N N . GLY A 1 94 ? -27.372 12.682 25.312 1.00 48.53 94 GLY A N 1
ATOM 780 C CA . GLY A 1 94 ? -26.191 13.278 25.953 1.00 48.53 94 GLY A CA 1
ATOM 781 C C . GLY A 1 94 ? -25.225 14.028 25.026 1.00 48.53 94 GLY A C 1
ATOM 782 O O . GLY A 1 94 ? -24.434 14.833 25.520 1.00 48.53 94 GLY A O 1
ATOM 783 N N . LEU A 1 95 ? -25.313 13.867 23.701 1.00 43.78 95 LEU A N 1
ATOM 784 C CA . LEU A 1 95 ? -24.605 14.730 22.746 1.00 43.78 95 LEU A CA 1
ATOM 785 C C . LEU A 1 95 ? -25.448 15.982 22.471 1.00 43.78 95 LEU A C 1
ATOM 787 O O . LEU A 1 95 ? -26.571 15.899 21.976 1.00 43.78 95 LEU A O 1
ATOM 791 N N . LYS A 1 96 ? -24.920 17.172 22.798 1.00 45.75 96 LYS A N 1
ATOM 792 C CA . LYS A 1 96 ? -25.634 18.435 22.548 1.00 45.75 96 LYS A CA 1
ATOM 793 C C . LYS A 1 96 ? -26.023 18.522 21.059 1.00 45.75 96 LYS A C 1
ATOM 795 O O . LYS A 1 96 ? -25.184 18.216 20.210 1.00 45.75 96 LYS A O 1
ATOM 800 N N . PRO A 1 97 ? -27.219 19.035 20.707 1.00 46.19 97 PRO A N 1
ATOM 801 C CA . PRO A 1 97 ? -27.707 19.094 19.322 1.00 46.19 97 PRO A CA 1
ATOM 802 C C . PRO A 1 97 ? -26.754 19.779 18.331 1.00 46.19 97 PRO A C 1
ATOM 804 O O . PRO A 1 97 ? -26.766 19.468 17.149 1.00 46.19 97 PRO A O 1
ATOM 807 N N . LYS A 1 98 ? -25.888 20.688 18.806 1.00 45.28 98 LYS A N 1
ATOM 808 C CA . LYS A 1 98 ? -24.872 21.367 17.983 1.00 45.28 98 LYS A CA 1
ATOM 809 C C . LYS A 1 98 ? -23.625 20.517 17.677 1.00 45.28 98 LYS A C 1
ATOM 811 O O . LYS A 1 98 ? -22.908 20.843 16.736 1.00 45.28 98 LYS A O 1
ATOM 816 N N . GLU A 1 99 ? -23.364 19.459 18.443 1.00 46.91 99 GLU A N 1
ATOM 817 C CA . GLU A 1 99 ? -22.226 18.537 18.270 1.00 46.91 99 GLU A CA 1
ATOM 818 C C . GLU A 1 99 ? -22.653 17.221 17.599 1.00 46.91 99 GLU A C 1
ATOM 820 O O . GLU A 1 99 ? -21.914 16.692 16.770 1.00 46.91 99 GLU A O 1
ATOM 825 N N . ALA A 1 100 ? -23.881 16.755 17.862 1.00 46.41 100 ALA A N 1
ATOM 826 C CA . ALA A 1 100 ? -24.487 15.594 17.199 1.00 46.41 100 ALA A CA 1
ATOM 827 C C . ALA A 1 100 ? -24.667 15.790 15.676 1.00 46.41 100 ALA A C 1
ATOM 829 O O . ALA A 1 100 ? -24.654 14.833 14.911 1.00 46.41 100 ALA A O 1
ATOM 830 N N . GLN A 1 101 ? -24.775 17.040 15.215 1.00 42.19 101 GLN A N 1
ATOM 831 C CA . GLN A 1 101 ? -25.175 17.381 13.846 1.00 42.19 101 GLN A CA 1
ATOM 832 C C . GLN A 1 101 ? -24.083 17.257 12.764 1.00 42.19 101 GLN A C 1
ATOM 834 O O . GLN A 1 101 ? -24.356 17.584 11.610 1.00 42.19 101 GLN A O 1
ATOM 839 N N . LYS A 1 102 ? -22.840 16.849 13.075 1.00 50.38 102 LYS A N 1
ATOM 840 C CA . LYS A 1 102 ? -21.748 16.872 12.069 1.00 50.38 102 LYS A CA 1
ATOM 841 C C . LYS A 1 102 ? -20.860 15.641 11.950 1.00 50.38 102 LYS A C 1
ATOM 843 O O . LYS A 1 102 ? -20.116 15.562 10.972 1.00 50.38 102 LYS A O 1
ATOM 848 N N . VAL A 1 103 ? -20.916 14.678 12.865 1.00 54.09 103 VAL A N 1
ATOM 849 C CA . VAL A 1 103 ? -20.156 13.435 12.678 1.00 54.09 103 VAL A CA 1
ATOM 850 C C . VAL A 1 103 ? -21.051 12.464 11.927 1.00 54.09 103 VAL A C 1
ATOM 852 O O . VAL A 1 103 ? -21.859 11.761 12.520 1.00 54.09 103 VAL A O 1
ATOM 855 N N . LYS A 1 104 ? -20.940 12.453 10.597 1.00 65.06 104 LYS A N 1
ATOM 856 C CA . LYS A 1 104 ? -21.545 11.401 9.778 1.00 65.06 104 LYS A CA 1
ATOM 857 C C . LYS A 1 104 ? -20.885 10.072 10.169 1.00 65.06 104 LYS A C 1
ATOM 859 O O . LYS A 1 104 ? -19.777 9.780 9.718 1.00 65.06 104 LYS A O 1
ATOM 864 N N . LEU A 1 105 ? -21.537 9.314 11.051 1.00 70.31 105 LEU A N 1
ATOM 865 C CA . LEU A 1 105 ? -21.124 7.966 11.429 1.00 70.31 105 LEU A CA 1
ATOM 866 C C . LEU A 1 105 ? -21.315 7.047 10.219 1.00 70.31 105 LEU A C 1
ATOM 868 O O . LEU A 1 105 ? -22.438 6.676 9.887 1.00 70.31 105 LEU A O 1
ATOM 872 N N . ASP A 1 106 ? -20.223 6.692 9.544 1.00 76.50 106 ASP A N 1
ATOM 873 C CA . ASP A 1 106 ? -20.258 5.716 8.454 1.00 76.50 106 ASP A CA 1
ATOM 874 C C . ASP A 1 106 ? -19.843 4.345 8.987 1.00 76.50 106 ASP A C 1
ATOM 876 O O . ASP A 1 106 ? -18.676 3.964 8.938 1.00 76.50 106 ASP A O 1
ATOM 880 N N . LEU A 1 107 ? -20.816 3.605 9.523 1.00 85.50 107 LEU A N 1
ATOM 881 C CA . LEU A 1 107 ? -20.608 2.232 9.992 1.00 85.50 107 LEU A CA 1
ATOM 882 C C . LEU A 1 107 ? -20.596 1.205 8.846 1.00 85.50 107 LEU A C 1
ATOM 884 O O . LEU A 1 107 ? -20.454 0.013 9.095 1.00 85.50 107 LEU A O 1
ATOM 888 N N . ARG A 1 108 ? -20.766 1.629 7.588 1.00 84.81 108 ARG A N 1
ATOM 889 C CA . ARG A 1 108 ? -20.751 0.717 6.430 1.00 84.81 108 ARG A CA 1
ATOM 890 C C . ARG A 1 108 ? -19.338 0.379 5.978 1.00 84.81 108 ARG A C 1
ATOM 892 O O . ARG A 1 108 ? -19.133 -0.592 5.253 1.00 84.81 108 ARG A O 1
ATOM 899 N N . ASP A 1 109 ? -18.365 1.191 6.382 1.00 87.25 109 ASP A N 1
ATOM 900 C CA . ASP A 1 109 ? -16.957 0.971 6.102 1.00 87.25 109 ASP A CA 1
ATOM 901 C C . ASP A 1 109 ? -16.195 0.716 7.393 1.00 87.25 109 ASP A C 1
ATOM 903 O O . ASP A 1 109 ? -15.953 1.624 8.187 1.00 87.25 109 ASP A O 1
ATOM 907 N N . ARG A 1 110 ? -15.757 -0.533 7.545 1.00 90.50 110 ARG A N 1
ATOM 908 C CA . ARG A 1 110 ? -14.880 -0.965 8.627 1.00 90.50 110 ARG A CA 1
ATOM 909 C C . ARG A 1 110 ? -13.669 -0.047 8.774 1.00 90.50 110 ARG A C 1
ATOM 911 O O . ARG A 1 110 ? -13.365 0.377 9.878 1.00 90.50 110 ARG A O 1
ATOM 918 N N . ASP A 1 111 ? -12.980 0.291 7.690 1.00 90.44 111 ASP A N 1
ATOM 919 C CA . ASP A 1 111 ? -11.736 1.061 7.775 1.00 90.44 111 ASP A CA 1
ATOM 920 C C . ASP A 1 111 ? -12.026 2.510 8.203 1.00 90.44 111 ASP A C 1
ATOM 922 O O . ASP A 1 111 ? -11.316 3.055 9.052 1.00 90.44 111 ASP A O 1
ATOM 926 N N . ALA A 1 112 ? -13.115 3.098 7.687 1.00 87.81 112 ALA A N 1
ATOM 927 C CA . ALA A 1 112 ? -13.599 4.417 8.097 1.00 87.81 112 ALA A CA 1
ATOM 928 C C . ALA A 1 112 ? -14.035 4.438 9.571 1.00 87.81 112 ALA A C 1
ATOM 930 O O . ALA A 1 112 ? -13.711 5.375 10.302 1.00 87.81 112 ALA A O 1
ATOM 931 N N . TYR A 1 113 ? -14.723 3.394 10.030 1.00 90.56 113 TYR A N 1
ATOM 932 C CA . TYR A 1 113 ? -15.088 3.237 11.431 1.00 90.56 113 TYR A CA 1
ATOM 933 C C . TYR A 1 113 ? -13.847 3.170 12.324 1.00 90.56 113 TYR A C 1
ATOM 935 O O . TYR A 1 113 ? -13.738 3.920 13.290 1.00 90.56 113 TYR A O 1
ATOM 943 N N . ILE A 1 114 ? -12.881 2.314 11.979 1.00 91.50 114 ILE A N 1
ATOM 944 C CA . ILE A 1 114 ? -11.659 2.113 12.764 1.00 91.50 114 ILE A CA 1
ATOM 945 C C . ILE A 1 114 ? -10.843 3.405 12.855 1.00 91.50 114 ILE A C 1
ATOM 947 O O . ILE A 1 114 ? -10.363 3.742 13.940 1.00 91.50 114 ILE A O 1
ATOM 951 N N . ILE A 1 115 ? -10.708 4.162 11.759 1.00 88.94 115 ILE A N 1
ATOM 952 C CA . ILE A 1 115 ? -9.984 5.439 11.795 1.00 88.94 115 ILE A CA 1
ATOM 953 C C . ILE A 1 115 ? -10.741 6.492 12.614 1.00 88.94 115 ILE A C 1
ATOM 955 O O . ILE A 1 115 ? -10.118 7.209 13.396 1.00 88.94 115 ILE A O 1
ATOM 959 N N . GLN A 1 116 ? -12.073 6.570 12.496 1.00 87.62 116 GLN A N 1
ATOM 960 C CA . GLN A 1 116 ? -12.891 7.472 13.313 1.00 87.62 116 GLN A CA 1
ATOM 961 C C . GLN A 1 116 ? -12.766 7.124 14.796 1.00 87.62 116 GLN A C 1
ATOM 963 O O . GLN A 1 116 ? -12.469 8.003 15.603 1.00 87.62 116 GLN A O 1
ATOM 968 N N . LEU A 1 117 ? -12.896 5.845 15.147 1.00 87.88 117 LEU A N 1
ATOM 969 C CA . LEU A 1 117 ? -12.747 5.360 16.511 1.00 87.88 117 LEU A CA 1
ATOM 970 C C . LEU A 1 117 ? -11.363 5.705 17.059 1.00 87.88 117 LEU A C 1
ATOM 972 O O . LEU A 1 117 ? -11.261 6.303 18.128 1.00 87.88 117 LEU A O 1
ATOM 976 N N . TRP A 1 118 ? -10.304 5.455 16.290 1.00 89.00 118 TRP A N 1
ATOM 977 C CA . TRP A 1 118 ? -8.953 5.860 16.666 1.00 89.00 118 TRP A CA 1
ATOM 978 C C . TRP A 1 118 ? -8.842 7.371 16.937 1.00 89.00 118 TRP A C 1
ATOM 980 O O . TRP A 1 118 ? -8.290 7.768 17.967 1.00 89.00 118 TRP A O 1
ATOM 990 N N . HIS A 1 119 ? -9.404 8.225 16.072 1.00 86.19 119 HIS A N 1
ATOM 991 C CA . HIS A 1 119 ? -9.411 9.679 16.290 1.00 86.19 119 HIS A CA 1
ATOM 992 C C . HIS A 1 119 ? -10.180 10.070 17.542 1.00 86.19 119 HIS A C 1
ATOM 994 O O . HIS A 1 119 ? -9.704 10.923 18.289 1.00 86.19 119 HIS A O 1
ATOM 1000 N N . THR A 1 120 ? -11.336 9.455 17.801 1.00 85.25 120 THR A N 1
ATOM 1001 C CA . THR A 1 120 ? -12.102 9.744 19.018 1.00 85.25 120 THR A CA 1
ATOM 1002 C C . THR A 1 120 ? -11.303 9.387 20.266 1.00 85.25 120 THR A C 1
ATOM 1004 O O . THR A 1 120 ? -11.376 10.126 21.235 1.00 85.25 120 THR A O 1
ATOM 1007 N N . ILE A 1 121 ? -10.482 8.333 20.251 1.00 85.94 121 ILE A N 1
ATOM 1008 C CA . ILE A 1 121 ? -9.648 7.951 21.402 1.00 85.94 121 ILE A CA 1
ATOM 1009 C C . ILE A 1 121 ? -8.400 8.836 21.528 1.00 85.94 121 ILE A C 1
ATOM 1011 O O . ILE A 1 121 ? -7.951 9.145 22.633 1.00 85.94 121 ILE A O 1
ATOM 1015 N N . ASN A 1 122 ? -7.822 9.258 20.402 1.00 84.12 122 ASN A N 1
ATOM 1016 C CA . ASN A 1 122 ? -6.582 10.031 20.396 1.00 84.12 122 ASN A CA 1
ATOM 1017 C C . ASN A 1 122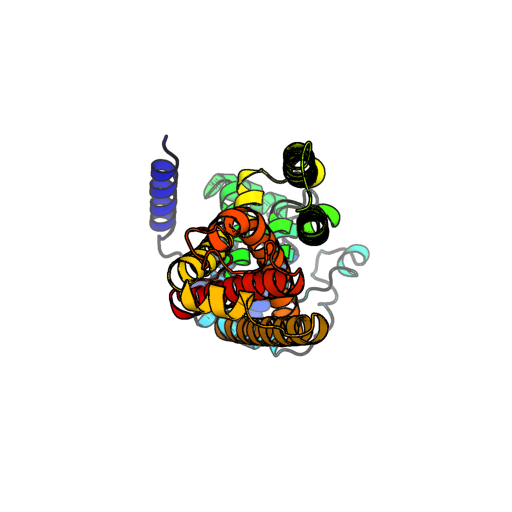 ? -6.797 11.547 20.568 1.00 84.12 122 ASN A C 1
ATOM 1019 O O . ASN A 1 122 ? -5.868 12.263 20.953 1.00 84.12 122 ASN A O 1
ATOM 1023 N N . ASN A 1 123 ? -7.997 12.057 20.288 1.00 82.00 123 ASN A N 1
ATOM 1024 C CA . ASN A 1 123 ? -8.329 13.463 20.479 1.00 82.00 123 ASN A CA 1
ATOM 1025 C C . ASN A 1 123 ? -8.368 13.811 21.979 1.00 82.00 123 ASN A C 1
ATOM 1027 O O . ASN A 1 123 ? -8.922 13.090 22.800 1.00 82.00 123 ASN A O 1
ATOM 1031 N N . LYS A 1 124 ? -7.760 14.938 22.360 1.00 72.50 124 LYS A N 1
ATOM 1032 C CA . LYS A 1 124 ? -7.665 15.355 23.770 1.00 72.50 124 LYS A CA 1
ATOM 1033 C C . LYS A 1 124 ? -8.992 15.856 24.347 1.00 72.50 124 LYS A C 1
ATOM 1035 O O . LYS A 1 124 ? -9.106 15.930 25.570 1.00 72.50 124 LYS A O 1
ATOM 1040 N N . ASN A 1 125 ? -9.944 16.196 23.478 1.00 75.75 125 ASN A N 1
ATOM 1041 C CA . ASN A 1 125 ? -11.195 16.873 23.824 1.00 75.75 125 ASN A CA 1
ATOM 1042 C C . ASN A 1 125 ? -12.420 15.943 23.806 1.00 75.75 125 ASN A C 1
ATOM 1044 O O . ASN A 1 125 ? -13.546 16.426 23.771 1.00 75.75 125 ASN A O 1
ATOM 1048 N N . THR A 1 126 ? -12.223 14.628 23.775 1.00 73.69 126 THR A N 1
ATOM 1049 C CA . THR A 1 126 ? -13.302 13.636 23.660 1.00 73.69 126 THR A CA 1
ATOM 1050 C C . THR A 1 126 ? -13.429 12.798 24.931 1.00 73.69 126 THR A C 1
ATOM 1052 O O . THR A 1 126 ? -12.451 12.576 25.653 1.00 73.69 126 THR A O 1
ATOM 1055 N N . ASN A 1 127 ? -14.633 12.271 25.176 1.00 71.94 127 ASN A N 1
ATOM 1056 C CA . ASN A 1 127 ? -14.932 11.390 26.314 1.00 71.94 127 ASN A CA 1
ATOM 1057 C C . ASN A 1 127 ? -14.037 10.134 26.325 1.00 71.94 127 ASN A C 1
ATOM 1059 O O . ASN A 1 127 ? -13.579 9.688 27.378 1.00 71.94 127 ASN A O 1
ATOM 1063 N N . ASN A 1 128 ? -13.650 9.648 25.141 1.00 77.31 128 ASN A N 1
ATOM 1064 C CA . ASN A 1 128 ? -12.737 8.515 24.969 1.00 77.31 128 ASN A CA 1
ATOM 1065 C C . ASN A 1 128 ? -11.296 8.760 25.450 1.00 77.31 128 ASN A C 1
ATOM 1067 O O . ASN A 1 128 ? -10.504 7.819 25.523 1.00 77.31 128 ASN A O 1
ATOM 1071 N N . ARG A 1 129 ? -10.919 9.981 25.847 1.00 80.25 129 ARG A N 1
ATOM 1072 C CA . ARG A 1 129 ? -9.609 10.206 26.473 1.00 80.25 129 ARG A CA 1
ATOM 1073 C C . ARG A 1 129 ? -9.466 9.431 27.785 1.00 80.25 129 ARG A C 1
ATOM 1075 O O . ARG A 1 129 ? -8.388 8.904 28.062 1.00 80.25 129 ARG A O 1
ATOM 1082 N N . GLN A 1 130 ? -10.524 9.361 28.595 1.00 76.69 130 GLN A N 1
ATOM 1083 C CA . GLN A 1 130 ? -10.491 8.602 29.849 1.00 76.69 130 GLN A CA 1
ATOM 1084 C C . GLN A 1 130 ? -10.293 7.109 29.579 1.00 76.69 130 GLN A C 1
ATOM 1086 O O . GLN A 1 130 ? -9.494 6.475 30.268 1.00 76.69 130 GLN A O 1
ATOM 1091 N N . ALA A 1 131 ? -10.910 6.593 28.511 1.00 74.06 131 ALA A N 1
ATOM 1092 C CA . ALA A 1 131 ? -10.689 5.240 28.015 1.00 74.06 131 ALA A CA 1
ATOM 1093 C C . ALA A 1 131 ? -9.207 4.963 27.794 1.00 74.06 131 ALA A C 1
ATOM 1095 O O . ALA A 1 131 ? -8.651 4.026 28.357 1.00 74.06 131 ALA A O 1
ATOM 1096 N N . ARG A 1 132 ? -8.540 5.830 27.023 1.00 83.00 132 ARG A N 1
ATOM 1097 C CA . ARG A 1 132 ? -7.111 5.701 26.740 1.00 83.00 132 ARG A CA 1
ATOM 1098 C C . ARG A 1 132 ? -6.279 5.655 28.019 1.00 83.00 132 ARG A C 1
ATOM 1100 O O . ARG A 1 132 ? -5.413 4.796 28.133 1.00 83.00 132 ARG A O 1
ATOM 1107 N N . VAL A 1 133 ? -6.538 6.551 28.972 1.00 83.06 133 VAL A N 1
ATOM 1108 C CA . VAL A 1 133 ? -5.801 6.597 30.250 1.00 83.06 133 VAL A CA 1
ATOM 1109 C C . VAL A 1 133 ? -6.016 5.312 31.052 1.00 83.06 133 VAL A C 1
ATOM 1111 O O . VAL A 1 133 ? -5.066 4.750 31.597 1.00 83.06 133 VAL A O 1
ATOM 1114 N N . GLN A 1 134 ? -7.252 4.815 31.108 1.00 76.12 134 GLN A N 1
ATOM 1115 C CA . GLN A 1 134 ? -7.560 3.552 31.775 1.00 76.12 134 GLN A CA 1
ATOM 1116 C C . GLN A 1 134 ? -6.898 2.360 31.066 1.00 76.12 134 GLN A C 1
ATOM 1118 O O . GLN A 1 134 ? -6.361 1.481 31.742 1.00 76.12 134 GLN A O 1
ATOM 1123 N N . PHE A 1 135 ? -6.859 2.356 29.729 1.00 75.50 135 PHE A N 1
ATOM 1124 C CA . PHE A 1 135 ? -6.172 1.336 28.935 1.00 75.50 135 PHE A CA 1
ATOM 1125 C C . PHE A 1 135 ? -4.670 1.320 29.165 1.00 75.50 135 PHE A C 1
ATOM 1127 O O . PHE A 1 135 ? -4.106 0.255 29.416 1.00 75.50 135 PHE A O 1
ATOM 1134 N N . GLU A 1 136 ? -4.042 2.495 29.116 1.00 83.31 136 GLU A N 1
ATOM 1135 C CA . GLU A 1 136 ? -2.615 2.670 29.382 1.00 83.31 136 GLU A CA 1
ATOM 1136 C C . GLU A 1 136 ? -2.246 2.169 30.784 1.00 83.31 136 GLU A C 1
ATOM 1138 O O . GLU A 1 136 ? -1.183 1.579 30.959 1.00 83.31 136 GLU A O 1
ATOM 1143 N N . LYS A 1 137 ? -3.139 2.352 31.768 1.00 83.38 137 LYS A N 1
ATOM 1144 C CA . LYS A 1 137 ? -2.932 1.897 33.149 1.00 83.38 137 LYS A CA 1
ATOM 1145 C C . LYS A 1 137 ? -3.122 0.388 33.333 1.00 83.38 137 LYS A C 1
ATOM 1147 O O . LYS A 1 137 ? -2.425 -0.196 34.156 1.00 83.38 137 LYS A O 1
ATOM 1152 N N . ARG A 1 138 ? -4.096 -0.223 32.649 1.00 77.06 138 ARG A N 1
ATOM 1153 C CA . ARG A 1 138 ? -4.519 -1.614 32.911 1.00 77.06 138 ARG A CA 1
ATOM 1154 C C . ARG A 1 138 ? -3.900 -2.654 31.981 1.00 77.06 138 ARG A C 1
ATOM 1156 O O . ARG A 1 138 ? -3.685 -3.770 32.430 1.00 77.06 138 ARG A O 1
ATOM 1163 N N . TYR A 1 139 ? -3.650 -2.314 30.717 1.00 76.19 139 TYR A N 1
ATOM 1164 C CA . TYR A 1 139 ? -3.336 -3.313 29.689 1.00 76.19 139 TYR A CA 1
ATOM 1165 C C . TYR A 1 139 ? -1.986 -3.060 29.011 1.00 76.19 139 TYR A C 1
ATOM 1167 O O . TYR A 1 139 ? -1.065 -3.857 29.156 1.00 76.19 139 TYR A O 1
ATOM 1175 N N . ALA A 1 140 ? -1.852 -1.965 28.255 1.00 78.94 140 ALA A N 1
ATOM 1176 C CA . ALA A 1 140 ? -0.653 -1.690 27.461 1.00 78.94 140 ALA A CA 1
ATOM 1177 C C . ALA A 1 140 ? -0.523 -0.193 27.125 1.00 78.94 140 ALA A C 1
ATOM 1179 O O . ALA A 1 140 ? -1.543 0.489 26.983 1.00 78.94 140 ALA A O 1
ATOM 1180 N N . PRO A 1 141 ? 0.705 0.333 26.933 1.00 86.06 141 PRO A N 1
ATOM 1181 C CA . PRO A 1 141 ? 0.908 1.729 26.547 1.00 86.06 141 PRO A CA 1
ATOM 1182 C C . PRO A 1 141 ? 0.256 2.027 25.189 1.00 86.06 141 PRO A C 1
ATOM 1184 O O . PRO A 1 141 ? 0.352 1.234 24.260 1.00 86.06 141 PRO A O 1
ATOM 1187 N N . TRP A 1 142 ? -0.339 3.206 24.999 1.00 86.00 142 TRP A N 1
ATOM 1188 C CA . TRP A 1 142 ? -1.071 3.538 23.763 1.00 86.00 142 TRP A CA 1
ATOM 1189 C C . TRP A 1 142 ? -0.215 3.529 22.491 1.00 86.00 142 TRP A C 1
ATOM 1191 O O . TRP A 1 142 ? -0.718 3.313 21.387 1.00 86.00 142 TRP A O 1
ATOM 1201 N N . ASN A 1 143 ? 1.100 3.715 22.629 1.00 86.31 143 ASN A N 1
ATOM 1202 C CA . ASN A 1 143 ? 2.041 3.543 21.521 1.00 86.31 143 ASN A CA 1
ATOM 1203 C C . ASN A 1 143 ? 1.989 2.124 20.934 1.00 86.31 143 ASN A C 1
ATOM 1205 O O . ASN A 1 143 ? 2.174 1.965 19.728 1.00 86.31 143 ASN A O 1
ATOM 1209 N N . TYR A 1 144 ? 1.696 1.122 21.767 1.00 83.94 144 TYR A N 1
ATOM 1210 C CA . TYR A 1 144 ? 1.472 -0.253 21.342 1.00 83.94 144 TYR A CA 1
ATOM 1211 C C . TYR A 1 144 ? 0.280 -0.332 20.379 1.00 83.94 144 TYR A C 1
ATOM 1213 O O . TYR A 1 144 ? 0.414 -0.792 19.247 1.00 83.94 144 TYR A O 1
ATOM 1221 N N . TYR A 1 145 ? -0.872 0.209 20.786 1.00 82.62 145 TYR A N 1
ATOM 1222 C CA . TYR A 1 145 ? -2.076 0.231 19.956 1.00 82.62 145 TYR A CA 1
ATOM 1223 C C . TYR A 1 145 ? -1.863 1.036 18.684 1.00 82.62 145 TYR A C 1
ATOM 1225 O O . TYR A 1 145 ? -2.181 0.559 17.606 1.00 82.62 145 TYR A O 1
ATOM 1233 N N . THR A 1 146 ? -1.251 2.215 18.777 1.00 88.19 146 THR A N 1
ATOM 1234 C CA . THR A 1 146 ? -0.879 3.029 17.610 1.00 88.19 146 THR A CA 1
ATOM 1235 C C . THR A 1 146 ? -0.099 2.201 16.577 1.00 88.19 146 THR A C 1
ATOM 1237 O O . THR A 1 146 ? -0.410 2.242 15.390 1.00 88.19 146 THR A O 1
ATOM 1240 N N . ARG A 1 147 ? 0.861 1.374 17.016 1.00 86.19 147 ARG A N 1
ATOM 1241 C CA . ARG A 1 147 ? 1.584 0.445 16.132 1.00 86.19 147 ARG A CA 1
ATOM 1242 C C . ARG A 1 147 ? 0.683 -0.668 15.591 1.00 86.19 147 ARG A C 1
ATOM 1244 O O . ARG A 1 147 ? 0.794 -1.008 14.418 1.00 86.19 147 ARG A O 1
ATOM 1251 N N . HIS A 1 148 ? -0.206 -1.216 16.415 1.00 86.56 148 HIS A N 1
ATOM 1252 C CA . HIS A 1 148 ? -1.186 -2.214 15.987 1.00 86.56 148 HIS A CA 1
ATOM 1253 C C . HIS A 1 148 ? -2.114 -1.669 14.888 1.00 86.56 148 HIS A C 1
ATOM 1255 O O . HIS A 1 148 ? -2.188 -2.271 13.823 1.00 86.56 148 HIS A O 1
ATOM 1261 N N . PHE A 1 149 ? -2.733 -0.499 15.090 1.00 89.25 149 PHE A N 1
ATOM 1262 C CA . PHE A 1 149 ? -3.551 0.192 14.084 1.00 89.25 149 PHE A CA 1
ATOM 1263 C C . PHE A 1 149 ? -2.750 0.456 12.805 1.00 89.25 149 PHE A C 1
ATOM 1265 O O . PHE A 1 149 ? -3.221 0.154 11.712 1.00 89.25 149 PHE A O 1
ATOM 1272 N N . PHE A 1 150 ? -1.524 0.974 12.932 1.00 88.88 150 PHE A N 1
ATOM 1273 C CA . PHE A 1 150 ? -0.637 1.210 11.792 1.00 88.88 150 PHE A CA 1
ATOM 1274 C C . PHE A 1 150 ? -0.412 -0.065 10.970 1.00 88.88 150 PHE A C 1
ATOM 1276 O O . PHE A 1 150 ? -0.652 -0.075 9.763 1.00 88.88 150 PHE A O 1
ATOM 1283 N N . ASN A 1 151 ? -0.014 -1.155 11.631 1.00 87.06 151 ASN A N 1
ATOM 1284 C CA . ASN A 1 151 ? 0.204 -2.441 10.979 1.00 87.06 151 ASN A CA 1
ATOM 1285 C C . ASN A 1 151 ? -1.088 -2.975 10.356 1.00 87.06 151 ASN A C 1
ATOM 1287 O O . ASN A 1 151 ? -1.059 -3.431 9.220 1.00 87.06 151 ASN A O 1
ATOM 1291 N N . TRP A 1 152 ? -2.217 -2.879 11.061 1.00 89.56 152 TRP A N 1
ATOM 1292 C CA . TRP A 1 152 ? -3.526 -3.320 10.581 1.00 89.56 152 TRP A CA 1
ATOM 1293 C C . TRP A 1 152 ? -3.921 -2.630 9.267 1.00 89.56 152 TRP A C 1
ATOM 1295 O O . TRP A 1 152 ? -4.304 -3.302 8.311 1.00 89.56 152 TRP A O 1
ATOM 1305 N N . PHE A 1 153 ? -3.742 -1.309 9.162 1.00 91.00 153 PHE A N 1
ATOM 1306 C CA . PHE A 1 153 ? -3.993 -0.584 7.912 1.00 91.00 153 PHE A CA 1
ATOM 1307 C C . PHE A 1 153 ? -3.025 -0.981 6.792 1.00 91.00 153 PHE A C 1
ATOM 1309 O O . PHE A 1 153 ? -3.449 -1.102 5.639 1.00 91.00 153 PHE A O 1
ATOM 1316 N N . LEU A 1 154 ? -1.746 -1.229 7.109 1.00 88.69 154 LEU A N 1
ATOM 1317 C CA . LEU A 1 154 ? -0.799 -1.761 6.126 1.00 88.69 154 LEU A CA 1
ATOM 1318 C C . LEU A 1 154 ? -1.247 -3.130 5.613 1.00 88.69 154 LEU A C 1
ATOM 1320 O O . LEU A 1 154 ? -1.243 -3.322 4.400 1.00 88.69 154 LEU A O 1
ATOM 1324 N N . LYS A 1 155 ? -1.733 -4.036 6.472 1.00 87.81 155 LYS A N 1
ATOM 1325 C CA . LYS A 1 155 ? -2.242 -5.350 6.033 1.00 87.81 155 LYS A CA 1
ATOM 1326 C C . LYS A 1 155 ? -3.406 -5.248 5.042 1.00 87.81 155 LYS A C 1
ATOM 1328 O O . LYS A 1 155 ? -3.636 -6.130 4.226 1.00 87.81 155 LYS A O 1
ATOM 1333 N N . ARG A 1 156 ? -4.152 -4.146 5.100 1.00 89.56 156 ARG A N 1
ATOM 1334 C CA . ARG A 1 156 ? -5.333 -3.884 4.265 1.00 89.56 156 ARG A CA 1
ATOM 1335 C C . ARG A 1 156 ? -5.035 -2.986 3.068 1.00 89.56 156 ARG A C 1
ATOM 1337 O O . ARG A 1 156 ? -5.958 -2.400 2.493 1.00 89.56 156 ARG A O 1
ATOM 1344 N N . TYR A 1 157 ? -3.759 -2.853 2.701 1.00 89.38 157 TYR A N 1
ATOM 1345 C CA . TYR A 1 157 ? -3.299 -2.046 1.569 1.00 89.38 157 TYR A CA 1
ATOM 1346 C C . TYR A 1 157 ? -3.657 -0.553 1.690 1.00 89.38 157 TYR A C 1
ATOM 1348 O O . TYR A 1 157 ? -3.816 0.142 0.687 1.00 89.38 157 TYR A O 1
ATOM 1356 N N . ASN A 1 158 ? -3.805 -0.035 2.915 1.00 89.62 158 ASN A N 1
ATOM 1357 C CA . ASN A 1 158 ? -4.243 1.335 3.171 1.00 89.62 158 ASN A CA 1
ATOM 1358 C C . ASN A 1 158 ? -3.120 2.193 3.776 1.00 89.62 158 ASN A C 1
ATOM 1360 O O . ASN A 1 158 ? -3.151 2.592 4.939 1.00 89.62 158 ASN A O 1
ATOM 1364 N N . VAL A 1 159 ? -2.104 2.480 2.958 1.00 85.44 159 VAL A N 1
ATOM 1365 C CA . VAL A 1 159 ? -0.908 3.251 3.357 1.00 85.44 159 VAL A CA 1
ATOM 1366 C C . VAL A 1 159 ? -1.262 4.665 3.829 1.00 85.44 159 VAL A C 1
ATOM 1368 O O . VAL A 1 159 ? -0.618 5.212 4.725 1.00 85.44 159 VAL A O 1
ATOM 1371 N N . VAL A 1 160 ? -2.300 5.253 3.234 1.00 85.38 160 VAL A N 1
ATOM 1372 C CA . VAL A 1 160 ? -2.788 6.596 3.558 1.00 85.38 160 VAL A CA 1
ATOM 1373 C C . VAL A 1 160 ? -3.296 6.649 5.000 1.00 85.38 160 VAL A C 1
ATOM 1375 O O . VAL A 1 160 ? -2.851 7.498 5.775 1.00 85.38 160 VAL A O 1
ATOM 1378 N N . ASP A 1 161 ? -4.178 5.724 5.379 1.00 87.75 161 ASP A N 1
ATOM 1379 C CA . ASP A 1 161 ? -4.745 5.708 6.729 1.00 87.75 161 ASP A CA 1
ATOM 1380 C C . ASP A 1 161 ? -3.738 5.182 7.756 1.00 87.75 161 ASP A C 1
ATOM 1382 O O . ASP A 1 161 ? -3.689 5.698 8.871 1.00 87.75 161 ASP A O 1
ATOM 1386 N N . ALA A 1 162 ? -2.827 4.281 7.363 1.00 88.56 162 ALA A N 1
ATOM 1387 C CA . ALA A 1 162 ? -1.690 3.902 8.201 1.00 88.56 162 ALA A CA 1
ATOM 1388 C C . ALA A 1 162 ? -0.885 5.142 8.641 1.00 88.56 162 ALA A C 1
ATOM 1390 O O . ALA A 1 162 ? -0.599 5.323 9.821 1.00 88.56 162 ALA A O 1
ATOM 1391 N N . ARG A 1 163 ? -0.576 6.073 7.732 1.00 83.25 163 ARG A N 1
ATOM 1392 C CA . ARG A 1 163 ? 0.150 7.316 8.078 1.00 83.25 163 ARG A CA 1
ATOM 1393 C C . ARG A 1 163 ? -0.666 8.272 8.941 1.00 83.25 163 ARG A C 1
ATOM 1395 O O . ARG A 1 163 ? -0.102 9.005 9.762 1.00 83.25 163 ARG A O 1
ATOM 1402 N N . GLN A 1 164 ? -1.986 8.255 8.781 1.00 85.25 164 GLN A N 1
ATOM 1403 C CA . GLN A 1 164 ? -2.888 9.084 9.570 1.00 85.25 164 GLN A CA 1
ATOM 1404 C C . GLN A 1 164 ? -2.870 8.707 11.062 1.00 85.25 164 GLN A C 1
ATOM 1406 O O . GLN A 1 164 ? -3.055 9.575 11.915 1.00 85.25 164 GLN A O 1
ATOM 1411 N N . VAL A 1 165 ? -2.543 7.451 11.388 1.00 87.31 165 VAL A N 1
ATOM 1412 C CA . VAL A 1 165 ? -2.383 6.968 12.772 1.00 87.31 165 VAL A CA 1
ATOM 1413 C C . VAL A 1 165 ? -1.275 7.709 13.539 1.00 87.31 165 VAL A C 1
ATOM 1415 O O . VAL A 1 165 ? -1.305 7.785 14.762 1.00 87.31 165 VAL A O 1
ATOM 1418 N N . PHE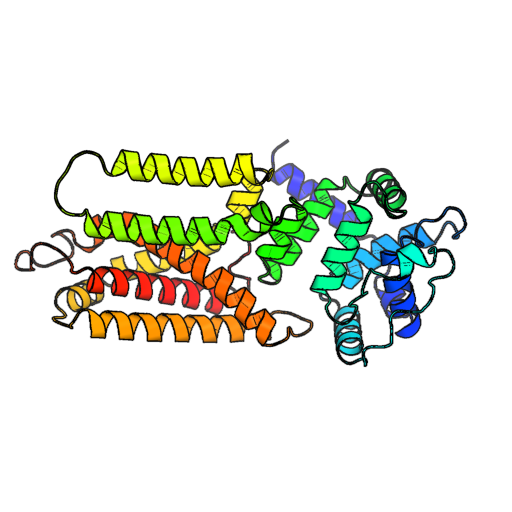 A 1 166 ? -0.295 8.310 12.864 1.00 81.94 166 PHE A N 1
ATOM 1419 C CA . PHE A 1 166 ? 0.731 9.116 13.541 1.00 81.94 166 PHE A CA 1
ATOM 1420 C C . PHE A 1 166 ? 0.527 10.620 13.368 1.00 81.94 166 PHE A C 1
ATOM 1422 O O . PHE A 1 166 ? 1.108 11.411 14.111 1.00 81.94 166 PHE A O 1
ATOM 1429 N N . THR A 1 167 ? -0.264 11.031 12.377 1.00 76.56 167 THR A N 1
ATOM 1430 C CA . THR A 1 167 ? -0.255 12.405 11.880 1.00 76.56 167 THR A CA 1
ATOM 1431 C C . THR A 1 167 ? -1.652 12.820 11.414 1.00 76.56 167 THR A C 1
ATOM 1433 O O . THR A 1 167 ? -2.274 12.159 10.592 1.00 76.56 167 THR A O 1
ATOM 1436 N N . GLN A 1 168 ? -2.176 13.928 11.940 1.00 73.56 168 GLN A N 1
ATOM 1437 C CA . GLN A 1 168 ? -3.515 14.415 11.572 1.00 73.56 168 GLN A CA 1
ATOM 1438 C C . GLN A 1 168 ? -3.499 15.435 10.424 1.00 73.56 168 GLN A C 1
ATOM 1440 O O . GLN A 1 168 ? -4.562 15.849 9.966 1.00 73.56 168 GLN A O 1
ATOM 1445 N N . SER A 1 169 ? -2.322 15.875 9.960 1.00 77.62 169 SER A N 1
ATOM 1446 C CA . SER A 1 169 ? -2.250 16.887 8.906 1.00 77.62 169 SER A CA 1
ATOM 1447 C C . SER A 1 169 ? -2.523 16.273 7.530 1.00 77.62 169 SER A C 1
ATOM 1449 O O . SER A 1 169 ? -2.124 15.151 7.219 1.00 77.62 169 SER A O 1
ATOM 1451 N N . LEU A 1 170 ? -3.214 17.025 6.670 1.00 77.69 170 LEU A N 1
ATOM 1452 C CA . LEU A 1 170 ? -3.449 16.605 5.285 1.00 77.69 170 LEU A CA 1
ATOM 1453 C C . LEU A 1 170 ? -2.127 16.438 4.526 1.00 77.69 170 LEU A C 1
ATOM 1455 O O . LEU A 1 170 ? -1.984 15.512 3.731 1.00 77.69 170 LEU A O 1
ATOM 1459 N N . LEU A 1 171 ? -1.148 17.302 4.811 1.00 74.38 171 LEU A N 1
ATOM 1460 C CA . LEU A 1 171 ? 0.163 17.249 4.178 1.00 74.38 171 LEU A CA 1
ATOM 1461 C C . LEU A 1 171 ? 0.870 15.926 4.485 1.00 74.38 171 LEU A C 1
ATOM 1463 O O . LEU A 1 171 ? 1.285 15.247 3.557 1.00 74.38 171 LEU A O 1
ATOM 1467 N N . SER A 1 172 ? 0.962 15.516 5.753 1.00 71.31 172 SER A N 1
ATOM 1468 C CA . SER A 1 172 ? 1.653 14.278 6.146 1.00 71.31 172 SER A CA 1
ATOM 1469 C C . SER A 1 172 ? 0.972 13.023 5.602 1.00 71.31 172 SER A C 1
ATOM 1471 O O . SER A 1 172 ? 1.646 12.069 5.208 1.00 71.31 172 SER A O 1
ATOM 1473 N N . ARG A 1 173 ? -0.365 13.048 5.523 1.00 77.44 173 ARG A N 1
ATOM 1474 C CA . ARG A 1 173 ? -1.179 11.977 4.943 1.00 77.44 173 ARG A CA 1
ATOM 1475 C C . ARG A 1 173 ? -0.801 11.717 3.485 1.00 77.44 173 ARG A C 1
ATOM 1477 O O . ARG A 1 173 ? -0.639 10.564 3.086 1.00 77.44 173 ARG A O 1
ATOM 1484 N N . TYR A 1 174 ? -0.599 12.782 2.711 1.00 80.12 174 TYR A N 1
ATOM 1485 C CA . TYR A 1 174 ? -0.379 12.693 1.269 1.00 80.12 174 TYR A CA 1
ATOM 1486 C C . TYR A 1 174 ? 1.053 12.971 0.816 1.00 80.12 174 TYR A C 1
ATOM 1488 O O . TYR A 1 174 ? 1.312 12.819 -0.367 1.00 80.12 174 TYR A O 1
ATOM 1496 N N . VAL A 1 175 ? 1.995 13.294 1.712 1.00 76.12 175 VAL A N 1
ATOM 1497 C CA . VAL A 1 175 ? 3.368 13.731 1.370 1.00 76.12 175 VAL A CA 1
ATOM 1498 C C . VAL A 1 175 ? 4.138 12.750 0.482 1.00 76.12 175 VAL A C 1
ATOM 1500 O O . VAL A 1 175 ? 4.992 13.165 -0.293 1.00 76.12 175 VAL A O 1
ATOM 1503 N N . HIS A 1 176 ? 3.823 11.454 0.547 1.00 74.56 176 HIS A N 1
ATOM 1504 C CA . HIS A 1 176 ? 4.444 10.470 -0.339 1.00 74.56 176 HIS A CA 1
ATOM 1505 C C . HIS A 1 176 ? 4.064 10.656 -1.796 1.00 74.56 176 HIS A C 1
ATOM 1507 O O . HIS A 1 176 ? 4.883 10.345 -2.634 1.00 74.56 176 HIS A O 1
ATOM 1513 N N . ILE A 1 177 ? 2.870 11.149 -2.119 1.00 75.81 177 ILE A N 1
ATOM 1514 C CA . ILE A 1 177 ? 2.449 11.320 -3.511 1.00 75.81 177 ILE A CA 1
ATOM 1515 C C . ILE A 1 177 ? 3.337 12.347 -4.226 1.00 75.81 177 ILE A C 1
ATOM 1517 O O . ILE A 1 177 ? 3.975 11.967 -5.206 1.00 75.81 177 ILE A O 1
ATOM 1521 N N . PRO A 1 178 ? 3.460 13.609 -3.758 1.00 72.94 178 PRO A N 1
ATOM 1522 C CA . PRO A 1 178 ? 4.355 14.564 -4.393 1.00 72.94 178 PRO A CA 1
ATOM 1523 C C . PRO A 1 178 ? 5.816 14.133 -4.268 1.00 72.94 178 PRO A C 1
ATOM 1525 O O . PRO A 1 178 ? 6.579 14.401 -5.182 1.00 72.94 178 PRO A O 1
ATOM 1528 N N . LEU A 1 179 ? 6.213 13.431 -3.199 1.00 71.69 179 LEU A N 1
ATOM 1529 C CA . LEU A 1 179 ? 7.572 12.903 -3.082 1.00 71.69 179 LEU A CA 1
ATOM 1530 C C . LEU A 1 179 ? 7.860 11.809 -4.119 1.00 71.69 179 LEU A C 1
ATOM 1532 O O . LEU A 1 179 ? 8.904 11.843 -4.752 1.00 71.69 179 LEU A O 1
ATOM 1536 N N . SER A 1 180 ? 6.946 10.863 -4.325 1.00 72.88 180 SER A N 1
ATOM 1537 C CA . SER A 1 180 ? 7.046 9.827 -5.353 1.00 72.88 180 SER A CA 1
ATOM 1538 C C . SER A 1 180 ? 7.078 10.455 -6.738 1.00 72.88 180 SER A C 1
ATOM 1540 O O . SER A 1 180 ? 7.932 10.093 -7.534 1.00 72.88 180 SER A O 1
ATOM 1542 N N . LEU A 1 181 ? 6.214 11.437 -7.009 1.00 76.06 181 LEU A N 1
ATOM 1543 C CA . LEU A 1 181 ? 6.230 12.182 -8.270 1.00 76.06 181 LEU A CA 1
ATOM 1544 C C . LEU A 1 181 ? 7.536 12.956 -8.462 1.00 76.06 181 LEU A C 1
ATOM 1546 O O . LEU A 1 181 ? 8.085 12.944 -9.557 1.00 76.06 181 LEU A O 1
ATOM 1550 N N . LEU A 1 182 ? 8.058 13.584 -7.407 1.00 75.81 182 LEU A N 1
ATOM 1551 C CA . LEU A 1 182 ? 9.344 14.272 -7.433 1.00 75.81 182 LEU A CA 1
ATOM 1552 C C . LEU A 1 182 ? 10.483 13.287 -7.697 1.00 75.81 182 LEU A C 1
ATOM 1554 O O . LEU A 1 182 ? 11.319 13.565 -8.539 1.00 75.81 182 LEU A O 1
ATOM 1558 N N . ILE A 1 183 ? 10.505 12.130 -7.033 1.00 71.75 183 ILE A N 1
ATOM 1559 C CA . ILE A 1 183 ? 11.500 11.074 -7.268 1.00 71.75 183 ILE A CA 1
ATOM 1560 C C . ILE A 1 183 ? 11.422 10.587 -8.715 1.00 71.75 183 ILE A C 1
ATOM 1562 O O . ILE A 1 183 ? 12.449 10.496 -9.372 1.00 71.75 183 ILE A O 1
ATOM 1566 N N . ILE A 1 184 ? 10.220 10.321 -9.232 1.00 70.69 184 ILE A N 1
ATOM 1567 C CA . ILE A 1 184 ? 10.015 9.913 -10.627 1.00 70.69 184 ILE A CA 1
ATOM 1568 C C . ILE A 1 184 ? 10.523 10.997 -11.580 1.00 70.69 184 ILE A C 1
ATOM 1570 O O . ILE A 1 184 ? 11.247 10.686 -12.519 1.00 70.69 184 ILE A O 1
ATOM 1574 N N . ALA A 1 185 ? 10.181 12.262 -11.329 1.00 70.50 185 ALA A N 1
ATOM 1575 C CA . ALA A 1 185 ? 10.617 13.388 -12.145 1.00 70.50 185 ALA A CA 1
ATOM 1576 C C . ALA A 1 185 ? 12.136 13.576 -12.088 1.00 70.50 185 ALA A C 1
ATOM 1578 O O . ALA A 1 185 ? 12.755 13.783 -13.120 1.00 70.50 185 ALA A O 1
ATOM 1579 N N . LEU A 1 186 ? 12.746 13.458 -10.910 1.00 68.75 186 LEU A N 1
ATOM 1580 C CA . LEU A 1 186 ? 14.189 13.568 -10.717 1.00 68.75 186 LEU A CA 1
ATOM 1581 C C . LEU A 1 186 ? 14.944 12.408 -11.342 1.00 68.75 186 LEU A C 1
ATOM 1583 O O . LEU A 1 186 ? 16.003 12.633 -11.907 1.00 68.75 186 LEU A O 1
ATOM 1587 N N . VAL A 1 187 ? 14.416 11.186 -11.268 1.00 64.75 187 VAL A N 1
ATOM 1588 C CA . VAL A 1 187 ? 14.977 10.068 -12.023 1.00 64.75 187 VAL A CA 1
ATOM 1589 C C . VAL A 1 187 ? 14.815 10.346 -13.510 1.00 64.75 187 VAL A C 1
ATOM 1591 O O . VAL A 1 187 ? 15.786 10.212 -14.229 1.00 64.75 187 VAL A O 1
ATOM 1594 N N . GLY A 1 188 ? 13.656 10.810 -13.979 1.00 64.94 188 GLY A N 1
ATOM 1595 C CA . GLY A 1 188 ? 13.462 11.203 -15.378 1.00 64.94 188 GLY A CA 1
ATOM 1596 C C . GLY A 1 188 ? 14.448 12.278 -15.848 1.00 64.94 188 GLY A C 1
ATOM 1597 O O . GLY A 1 188 ? 15.013 12.148 -16.928 1.00 64.94 188 GLY A O 1
ATOM 1598 N N . LEU A 1 189 ? 14.707 13.293 -15.019 1.00 66.19 189 LEU A N 1
ATOM 1599 C CA . LEU A 1 189 ? 15.718 14.325 -15.262 1.00 66.19 189 LEU A CA 1
ATOM 1600 C C . LEU A 1 189 ? 17.126 13.738 -15.241 1.00 66.19 189 LEU A C 1
ATOM 1602 O O . LEU A 1 189 ? 17.886 13.982 -16.164 1.00 66.19 189 LEU A O 1
ATOM 1606 N N . PHE A 1 190 ? 17.448 12.900 -14.254 1.00 62.69 190 PHE A N 1
ATOM 1607 C CA . PHE A 1 190 ? 18.722 12.192 -14.196 1.00 62.69 190 PHE A CA 1
ATOM 1608 C C . PHE A 1 190 ? 18.939 11.343 -15.447 1.00 62.69 190 PHE A C 1
ATOM 1610 O O . PHE A 1 190 ? 20.021 11.386 -16.004 1.00 62.69 190 PHE A O 1
ATOM 1617 N N . LEU A 1 191 ? 17.927 10.599 -15.906 1.00 58.47 191 LEU A N 1
ATOM 1618 C CA . LEU A 1 191 ? 17.988 9.817 -17.141 1.00 58.47 191 LEU A CA 1
ATOM 1619 C C . LEU A 1 191 ? 18.161 10.720 -18.372 1.00 58.47 191 LEU A C 1
ATOM 1621 O O . LEU A 1 191 ? 18.795 10.301 -19.334 1.00 58.47 191 LEU A O 1
ATOM 1625 N N . GLY A 1 192 ? 17.621 11.943 -18.340 1.00 61.69 192 GLY A N 1
ATOM 1626 C CA . GLY A 1 192 ? 17.892 12.981 -19.339 1.00 61.69 192 GLY A CA 1
ATOM 1627 C C . GLY A 1 192 ? 19.321 13.538 -19.272 1.00 61.69 192 GLY A C 1
ATOM 1628 O O . GLY A 1 192 ? 19.869 13.916 -20.303 1.00 61.69 192 GLY A O 1
ATOM 1629 N N . ASP A 1 193 ? 19.932 13.509 -18.084 1.00 54.47 193 ASP A N 1
ATOM 1630 C CA . ASP A 1 193 ? 21.278 13.995 -17.755 1.00 54.47 193 ASP A CA 1
ATOM 1631 C C . ASP A 1 193 ? 22.339 12.871 -17.681 1.00 54.47 193 ASP A C 1
ATOM 1633 O O . ASP A 1 193 ? 23.418 13.082 -17.130 1.00 54.47 193 ASP A O 1
ATOM 1637 N N . ILE A 1 194 ? 22.087 11.670 -18.226 1.00 53.94 194 ILE A N 1
ATOM 1638 C CA . ILE A 1 194 ? 23.104 10.598 -18.368 1.00 53.94 194 ILE A CA 1
ATOM 1639 C C . ILE A 1 194 ? 24.189 10.953 -19.431 1.00 53.94 194 ILE A C 1
ATOM 1641 O O . ILE A 1 194 ? 25.130 10.190 -19.632 1.00 53.94 194 ILE A O 1
ATOM 1645 N N . TRP A 1 195 ? 24.175 12.169 -20.002 1.00 46.19 195 TRP A N 1
ATOM 1646 C CA . TRP A 1 195 ? 25.340 12.816 -20.649 1.00 46.19 195 TRP A CA 1
ATOM 1647 C C . TRP A 1 195 ? 26.315 13.453 -19.602 1.00 46.19 195 TRP A C 1
ATOM 1649 O O . TRP A 1 195 ? 25.949 13.656 -18.449 1.00 46.19 195 TRP A O 1
ATOM 1659 N N . PRO A 1 196 ? 27.600 13.729 -19.915 1.00 49.69 196 PRO A N 1
ATOM 1660 C CA . PRO A 1 196 ? 28.735 13.580 -18.989 1.00 49.69 196 PRO A CA 1
ATOM 1661 C C . PRO A 1 196 ? 29.050 14.870 -18.174 1.00 49.69 196 PRO A C 1
ATOM 1663 O O . PRO A 1 196 ? 28.475 15.924 -18.433 1.00 49.69 196 PRO A O 1
ATOM 1666 N N . PRO A 1 197 ? 30.015 14.866 -17.225 1.00 53.09 197 PRO A N 1
ATOM 1667 C CA . PRO A 1 197 ? 29.840 14.523 -15.813 1.00 53.09 197 PRO A CA 1
ATOM 1668 C C . PRO A 1 197 ? 30.111 15.711 -14.857 1.00 53.09 197 PRO A C 1
ATOM 1670 O O . PRO A 1 197 ? 30.898 16.607 -15.156 1.00 53.09 197 PRO A O 1
ATOM 1673 N N . GLY A 1 198 ? 29.572 15.665 -13.628 1.00 49.75 198 GLY A N 1
ATOM 1674 C CA . GLY A 1 198 ? 30.199 16.421 -12.530 1.00 49.75 198 GLY A CA 1
ATOM 1675 C C . GLY A 1 198 ? 29.444 16.595 -11.212 1.00 49.75 198 GLY A C 1
ATOM 1676 O O . GLY A 1 198 ? 30.097 16.688 -10.175 1.00 49.75 198 GLY A O 1
ATOM 1677 N N . GLN A 1 199 ? 28.105 16.648 -11.193 1.00 53.62 199 GLN A N 1
ATOM 1678 C CA . GLN A 1 199 ? 27.372 17.066 -9.975 1.00 53.62 199 GLN A CA 1
ATOM 1679 C C . GLN A 1 199 ? 26.090 16.272 -9.655 1.00 53.62 199 GLN A C 1
ATOM 1681 O O . GLN A 1 199 ? 25.390 16.590 -8.691 1.00 53.62 199 GLN A O 1
ATOM 1686 N N . ASN A 1 200 ? 25.804 15.188 -10.381 1.00 55.25 200 ASN A N 1
ATOM 1687 C CA . ASN A 1 200 ? 24.512 14.495 -10.277 1.00 55.25 200 ASN A CA 1
ATOM 1688 C C . ASN A 1 200 ? 24.313 13.774 -8.932 1.00 55.25 200 ASN A C 1
ATOM 1690 O O . ASN A 1 200 ? 23.204 13.754 -8.406 1.00 55.25 200 ASN A O 1
ATOM 1694 N N . TRP A 1 201 ? 25.381 13.268 -8.303 1.00 60.47 201 TRP A N 1
ATOM 1695 C CA . TRP A 1 201 ? 25.282 12.613 -6.990 1.00 60.47 201 TRP A CA 1
ATOM 1696 C C . TRP A 1 201 ? 24.874 13.583 -5.871 1.00 60.47 201 TRP A C 1
ATOM 1698 O O . TRP A 1 201 ? 24.187 13.182 -4.931 1.00 60.47 201 TRP A O 1
ATOM 1708 N N . LEU A 1 202 ? 25.255 14.862 -5.981 1.00 58.56 202 LEU A N 1
ATOM 1709 C CA . LEU A 1 202 ? 24.895 15.897 -5.015 1.00 58.56 202 LEU A CA 1
ATOM 1710 C C . LEU A 1 202 ? 23.405 16.231 -5.127 1.00 58.56 202 LEU A C 1
ATOM 1712 O O . LEU A 1 202 ? 22.727 16.322 -4.112 1.00 58.56 202 LEU A O 1
ATOM 1716 N N . ILE A 1 203 ? 22.875 16.345 -6.348 1.00 60.69 203 ILE A N 1
ATOM 1717 C CA . ILE A 1 203 ? 21.448 16.597 -6.592 1.00 60.69 203 ILE A CA 1
ATOM 1718 C C . ILE A 1 203 ? 20.613 15.402 -6.123 1.00 60.69 203 ILE A C 1
ATOM 1720 O O . ILE A 1 203 ? 19.607 15.597 -5.437 1.00 60.69 203 ILE A O 1
ATOM 1724 N N . THR A 1 204 ? 21.048 14.168 -6.392 1.00 60.62 204 THR A N 1
ATOM 1725 C CA . THR A 1 204 ? 20.372 12.967 -5.881 1.00 60.62 204 THR A CA 1
ATOM 1726 C C . THR A 1 204 ? 20.439 12.885 -4.357 1.00 60.62 204 THR A C 1
ATOM 1728 O O . THR A 1 204 ? 19.422 12.636 -3.711 1.00 60.62 204 THR A O 1
ATOM 1731 N N . GLY A 1 205 ? 21.602 13.159 -3.761 1.00 63.69 205 GLY A N 1
ATOM 1732 C CA . GLY A 1 205 ? 21.791 13.180 -2.311 1.00 63.69 205 GLY A CA 1
ATOM 1733 C C . GLY A 1 205 ? 20.951 14.258 -1.625 1.00 63.69 205 GLY A C 1
ATOM 1734 O O . GLY A 1 205 ? 20.267 13.967 -0.647 1.00 63.69 205 GLY A O 1
ATOM 1735 N N . ILE A 1 206 ? 20.925 15.476 -2.174 1.00 64.44 206 ILE A N 1
ATOM 1736 C CA . ILE A 1 206 ? 20.077 16.580 -1.706 1.00 64.44 206 ILE A CA 1
ATOM 1737 C C . ILE A 1 206 ? 18.606 16.219 -1.865 1.00 64.44 206 ILE A C 1
ATOM 1739 O O . ILE A 1 206 ? 17.826 16.526 -0.978 1.00 64.44 206 ILE A O 1
ATOM 1743 N N . SER A 1 207 ? 18.212 15.534 -2.933 1.00 58.94 207 SER A N 1
ATOM 1744 C CA . SER A 1 207 ? 16.815 15.157 -3.156 1.00 58.94 207 SER A CA 1
ATOM 1745 C C . SER A 1 207 ? 16.344 14.047 -2.220 1.00 58.94 207 SER A C 1
ATOM 1747 O O . SER A 1 207 ? 15.241 14.126 -1.681 1.00 58.94 207 SER A O 1
ATOM 1749 N N . LEU A 1 208 ? 17.188 13.045 -1.961 1.00 64.25 208 LEU A N 1
ATOM 1750 C CA . LEU A 1 208 ? 16.939 12.025 -0.941 1.00 64.25 208 LEU A CA 1
ATOM 1751 C C . LEU A 1 208 ? 16.895 12.650 0.455 1.00 64.25 208 LEU A C 1
ATOM 1753 O O . LEU A 1 208 ? 15.994 12.346 1.237 1.00 64.25 208 LEU A O 1
ATOM 1757 N N . LEU A 1 209 ? 17.817 13.571 0.749 1.00 66.56 209 LEU A N 1
ATOM 1758 C CA . LEU A 1 209 ? 17.847 14.316 2.003 1.00 66.56 209 LEU A CA 1
ATOM 1759 C C . LEU A 1 209 ? 16.612 15.206 2.147 1.00 66.56 209 LEU A C 1
ATOM 1761 O O . LEU A 1 209 ? 16.002 15.212 3.205 1.00 66.56 209 LEU A O 1
ATOM 1765 N N . LEU A 1 210 ? 16.197 15.916 1.100 1.00 64.75 210 LEU A N 1
ATOM 1766 C CA . LEU A 1 210 ? 15.014 16.769 1.102 1.00 64.75 210 LEU A CA 1
ATOM 1767 C C . LEU A 1 210 ? 13.752 15.918 1.251 1.00 64.75 210 LEU A C 1
ATOM 1769 O O . LEU A 1 210 ? 12.891 16.255 2.051 1.00 64.75 210 LEU A O 1
ATOM 1773 N N . GLY A 1 211 ? 13.671 14.773 0.573 1.00 63.47 211 GLY A N 1
ATOM 1774 C CA . GLY A 1 211 ? 12.600 13.797 0.757 1.00 63.47 211 GLY A CA 1
ATOM 1775 C C . GLY A 1 211 ? 12.533 13.256 2.183 1.00 63.47 211 GLY A C 1
ATOM 1776 O O . GLY A 1 211 ? 11.452 13.161 2.765 1.00 63.47 211 GLY A O 1
ATOM 1777 N N . PHE A 1 212 ? 13.689 12.979 2.786 1.00 65.00 212 PHE A N 1
ATOM 1778 C CA . PHE A 1 212 ? 13.802 12.550 4.176 1.00 65.00 212 PHE A CA 1
ATOM 1779 C C . PHE A 1 212 ? 13.472 13.673 5.168 1.00 65.00 212 PHE A C 1
ATOM 1781 O O . PHE A 1 212 ? 12.796 13.429 6.163 1.00 65.00 212 PHE A O 1
ATOM 1788 N N . VAL A 1 213 ? 13.905 14.908 4.916 1.00 66.62 213 VAL A N 1
ATOM 1789 C CA . VAL A 1 213 ? 13.683 16.077 5.781 1.00 66.62 213 VAL A CA 1
ATOM 1790 C C . VAL A 1 213 ? 12.234 16.539 5.690 1.00 66.62 213 VAL A C 1
ATOM 1792 O O . VAL A 1 213 ? 11.595 16.717 6.720 1.00 66.62 213 VAL A O 1
ATOM 1795 N N . VAL A 1 214 ? 11.664 16.654 4.491 1.00 63.97 214 VAL A N 1
ATOM 1796 C CA . VAL A 1 214 ? 10.231 16.920 4.295 1.00 63.97 214 VAL A CA 1
ATOM 1797 C C . VAL A 1 214 ? 9.412 15.776 4.899 1.00 63.97 214 VAL A C 1
ATOM 1799 O O . VAL A 1 214 ? 8.463 16.021 5.641 1.00 63.97 214 VAL A O 1
ATOM 1802 N N . GLY A 1 215 ? 9.826 14.526 4.683 1.00 59.59 215 GLY A N 1
ATOM 1803 C CA . GLY A 1 215 ? 9.191 13.348 5.270 1.00 59.59 215 GLY A CA 1
ATOM 1804 C C . GLY A 1 215 ? 9.226 13.319 6.801 1.00 59.59 215 GLY A C 1
ATOM 1805 O O . GLY A 1 215 ? 8.235 12.948 7.412 1.00 59.59 215 GLY A O 1
ATOM 1806 N N . ASN A 1 216 ? 10.313 13.744 7.447 1.00 61.19 216 ASN A N 1
ATOM 1807 C CA . ASN A 1 216 ? 10.449 13.671 8.907 1.00 61.19 216 ASN A CA 1
ATOM 1808 C C . ASN A 1 216 ? 10.022 14.946 9.632 1.00 61.19 216 ASN A C 1
ATOM 1810 O O . ASN A 1 216 ? 9.268 14.891 10.604 1.00 61.19 216 ASN A O 1
ATOM 1814 N N . VAL A 1 217 ? 10.485 16.103 9.164 1.00 63.66 217 VAL A N 1
ATOM 1815 C CA . VAL A 1 217 ? 10.242 17.399 9.806 1.00 63.66 217 VAL A CA 1
ATOM 1816 C C . VAL A 1 217 ? 8.829 17.890 9.502 1.00 63.66 217 VAL A C 1
ATOM 1818 O O . VAL A 1 217 ? 8.133 18.328 10.418 1.00 63.66 217 VAL A O 1
ATOM 1821 N N . ALA A 1 218 ? 8.354 17.764 8.255 1.00 60.34 218 ALA A N 1
ATOM 1822 C CA . ALA A 1 218 ? 7.009 18.227 7.902 1.00 60.34 218 ALA A CA 1
ATOM 1823 C C . ALA A 1 218 ? 5.916 17.230 8.314 1.00 60.34 218 ALA A C 1
ATOM 1825 O O . ALA A 1 218 ? 4.815 17.649 8.678 1.00 60.34 218 ALA A O 1
ATOM 1826 N N . ALA A 1 219 ? 6.201 15.920 8.308 1.00 61.69 219 ALA A N 1
ATOM 1827 C CA . ALA A 1 219 ? 5.179 14.937 8.656 1.00 61.69 219 ALA A CA 1
ATOM 1828 C C . ALA A 1 219 ? 4.981 14.753 10.167 1.00 61.69 219 ALA A C 1
ATOM 1830 O O . ALA A 1 219 ? 3.929 14.264 10.557 1.00 61.69 219 ALA A O 1
ATOM 1831 N N . ARG A 1 220 ? 5.936 15.136 11.032 1.00 69.56 220 ARG A N 1
ATOM 1832 C CA . ARG A 1 220 ? 5.919 14.808 12.481 1.00 69.56 220 ARG A CA 1
ATOM 1833 C C . ARG A 1 220 ? 5.804 13.299 12.767 1.00 69.56 220 ARG A C 1
ATOM 1835 O O . ARG A 1 220 ? 5.372 12.893 13.845 1.00 69.56 220 ARG A O 1
ATOM 1842 N N . MET A 1 221 ? 6.179 12.464 11.803 1.00 70.25 221 MET A N 1
ATOM 1843 C CA . MET A 1 221 ? 6.192 11.009 11.921 1.00 70.25 221 MET A CA 1
ATOM 1844 C C . MET A 1 221 ? 7.592 10.556 12.336 1.00 70.25 221 MET A C 1
ATOM 1846 O O . MET A 1 221 ? 8.581 11.175 11.951 1.00 70.25 221 MET A O 1
ATOM 1850 N N . LYS A 1 222 ? 7.707 9.474 13.118 1.00 75.00 222 LYS A N 1
ATOM 1851 C CA . LYS A 1 222 ? 9.038 8.928 13.424 1.00 75.00 222 LYS A CA 1
ATOM 1852 C C . LYS A 1 222 ? 9.659 8.357 12.137 1.00 75.00 222 LYS A C 1
ATOM 1854 O O . LYS A 1 222 ? 8.960 7.600 11.455 1.00 75.00 222 LYS A O 1
ATOM 1859 N N . PRO A 1 223 ? 10.954 8.607 11.858 1.00 71.94 223 PRO A N 1
ATOM 1860 C CA . PRO A 1 223 ? 11.613 8.131 10.641 1.00 71.94 223 PRO A CA 1
ATOM 1861 C C . PRO A 1 223 ? 11.459 6.631 10.409 1.00 71.94 223 PRO A C 1
ATOM 1863 O O . PRO A 1 223 ? 11.175 6.208 9.295 1.00 71.94 223 PRO A O 1
ATOM 1866 N N . ALA A 1 224 ? 11.560 5.827 11.472 1.00 71.69 224 ALA A N 1
ATOM 1867 C CA . ALA A 1 224 ? 11.391 4.379 11.390 1.00 71.69 224 ALA A CA 1
ATOM 1868 C C . ALA A 1 224 ? 10.016 3.972 10.829 1.00 71.69 224 ALA A C 1
ATOM 1870 O O . ALA A 1 224 ? 9.949 3.112 9.959 1.00 71.69 224 ALA A O 1
ATOM 1871 N N . TYR A 1 225 ? 8.926 4.617 11.261 1.00 73.81 225 TYR A N 1
ATOM 1872 C CA . TYR A 1 225 ? 7.585 4.317 10.747 1.00 73.81 225 TYR A CA 1
ATOM 1873 C C . TYR A 1 225 ? 7.378 4.864 9.342 1.00 73.81 225 TYR A C 1
ATOM 1875 O O . TYR A 1 225 ? 6.691 4.239 8.541 1.00 73.81 225 TYR A O 1
ATOM 1883 N N . PHE A 1 226 ? 7.972 6.017 9.028 1.00 72.31 226 PHE A N 1
ATOM 1884 C CA . PHE A 1 226 ? 7.941 6.555 7.675 1.00 72.31 226 PHE A CA 1
ATOM 1885 C C . PHE A 1 226 ? 8.630 5.594 6.700 1.00 72.31 226 PHE A C 1
ATOM 1887 O O . PHE A 1 226 ? 8.009 5.203 5.718 1.00 72.31 226 PHE A O 1
ATOM 1894 N N . LEU A 1 227 ? 9.837 5.124 7.025 1.00 69.38 227 LEU A N 1
ATOM 1895 C CA . LEU A 1 227 ? 10.572 4.123 6.247 1.00 69.38 227 LEU A CA 1
ATOM 1896 C C . LEU A 1 227 ? 9.821 2.785 6.167 1.00 69.38 227 LEU A C 1
ATOM 1898 O O . LEU A 1 227 ? 9.701 2.226 5.084 1.00 69.38 227 LEU A O 1
ATOM 1902 N N . GLN A 1 228 ? 9.229 2.312 7.270 1.00 68.00 228 GLN A N 1
ATOM 1903 C CA . GLN A 1 228 ? 8.357 1.128 7.254 1.00 68.00 228 GLN A CA 1
ATOM 1904 C C . GLN A 1 228 ? 7.132 1.326 6.345 1.00 68.00 228 GLN A C 1
ATOM 1906 O O . GLN A 1 228 ? 6.764 0.416 5.613 1.00 68.00 228 GLN A O 1
ATOM 1911 N N . SER A 1 229 ? 6.533 2.524 6.331 1.00 66.69 229 SER A N 1
ATOM 1912 C CA . SER A 1 229 ? 5.393 2.877 5.466 1.00 66.69 229 SER A CA 1
ATOM 1913 C C . SER A 1 229 ? 5.772 3.173 4.012 1.00 66.69 229 SER A C 1
ATOM 1915 O O . SER A 1 229 ? 4.889 3.259 3.159 1.00 66.69 229 SER A O 1
ATOM 1917 N N . LEU A 1 230 ? 7.061 3.397 3.737 1.00 61.25 230 LEU A N 1
ATOM 1918 C CA . LEU A 1 230 ? 7.637 3.444 2.391 1.00 61.25 230 LEU A CA 1
ATOM 1919 C C . LEU A 1 230 ? 7.966 2.039 1.864 1.00 61.25 230 LEU A C 1
ATOM 1921 O O . LEU A 1 230 ? 8.327 1.899 0.707 1.00 61.25 230 LEU A O 1
ATOM 1925 N N . ILE A 1 231 ? 7.696 1.015 2.677 1.00 66.25 231 ILE A N 1
ATOM 1926 C CA . ILE A 1 231 ? 7.593 -0.398 2.336 1.00 66.25 231 ILE A CA 1
ATOM 1927 C C . ILE A 1 231 ? 8.922 -1.026 1.867 1.00 66.25 231 ILE A C 1
ATOM 1929 O O . ILE A 1 231 ? 9.154 -1.199 0.668 1.00 66.25 231 ILE A O 1
ATOM 1933 N N . PRO A 1 232 ? 9.763 -1.493 2.811 1.00 64.06 232 PRO A N 1
ATOM 1934 C CA . PRO A 1 232 ? 10.968 -2.268 2.506 1.00 64.06 232 PRO A CA 1
ATOM 1935 C C . PRO A 1 232 ? 10.685 -3.502 1.645 1.00 64.06 232 PRO A C 1
ATOM 1937 O O . PRO A 1 232 ? 11.490 -3.847 0.788 1.00 64.06 232 PRO A O 1
ATOM 1940 N N . ARG A 1 233 ? 9.523 -4.141 1.832 1.00 76.94 233 ARG A N 1
ATOM 1941 C CA . ARG A 1 233 ? 9.120 -5.322 1.065 1.00 76.94 233 ARG A CA 1
ATOM 1942 C C . ARG A 1 233 ? 8.841 -4.995 -0.388 1.00 76.94 233 ARG A C 1
ATOM 1944 O O . ARG A 1 233 ? 9.347 -5.669 -1.269 1.00 76.94 233 ARG A O 1
ATOM 1951 N N . PHE A 1 234 ? 8.127 -3.911 -0.659 1.00 80.81 234 PHE A N 1
ATOM 1952 C CA . PHE A 1 234 ? 7.847 -3.498 -2.025 1.00 80.81 234 PHE A CA 1
ATOM 1953 C C . PHE A 1 234 ? 9.118 -3.048 -2.752 1.00 80.81 234 PHE A C 1
ATOM 1955 O O . PHE A 1 234 ? 9.356 -3.456 -3.888 1.00 80.81 234 PHE A O 1
ATOM 1962 N N . ALA A 1 235 ? 9.995 -2.314 -2.063 1.00 84.00 235 ALA A N 1
ATOM 1963 C CA . ALA A 1 235 ? 11.330 -2.006 -2.566 1.00 84.00 235 ALA A CA 1
ATOM 1964 C C . ALA A 1 235 ? 12.142 -3.282 -2.866 1.00 84.00 235 ALA A C 1
ATOM 1966 O O . ALA A 1 235 ? 12.714 -3.402 -3.947 1.00 84.00 235 ALA A O 1
ATOM 1967 N N . ALA A 1 236 ? 12.139 -4.261 -1.954 1.00 87.19 236 ALA A N 1
ATOM 1968 C CA . ALA A 1 236 ? 12.807 -5.546 -2.150 1.00 87.19 236 ALA A CA 1
ATOM 1969 C C . ALA A 1 236 ? 12.225 -6.323 -3.336 1.00 87.19 236 ALA A C 1
ATOM 1971 O O . ALA A 1 236 ? 12.973 -6.902 -4.112 1.00 87.19 236 ALA A O 1
ATOM 1972 N N . THR A 1 237 ? 10.910 -6.287 -3.543 1.00 88.75 237 THR A N 1
ATOM 1973 C CA . THR A 1 237 ? 10.269 -6.991 -4.664 1.00 88.75 237 THR A CA 1
ATOM 1974 C C . THR A 1 237 ? 10.631 -6.384 -6.004 1.00 88.75 237 THR A C 1
ATOM 1976 O O . THR A 1 237 ? 10.904 -7.096 -6.964 1.00 88.75 237 THR A O 1
ATOM 1979 N N . ILE A 1 238 ? 10.738 -5.060 -6.056 1.00 90.44 238 ILE A N 1
ATOM 1980 C CA . ILE A 1 238 ? 11.239 -4.358 -7.232 1.00 90.44 238 ILE A CA 1
ATOM 1981 C C . ILE A 1 238 ? 12.718 -4.687 -7.452 1.00 90.44 238 ILE A C 1
ATOM 1983 O O . ILE A 1 238 ? 13.115 -4.945 -8.585 1.00 90.44 238 ILE A O 1
ATOM 1987 N N . ALA A 1 239 ? 13.521 -4.763 -6.385 1.00 91.06 239 ALA A N 1
ATOM 1988 C CA . ALA A 1 239 ? 14.907 -5.214 -6.475 1.00 91.06 239 ALA A CA 1
ATOM 1989 C C . ALA A 1 239 ? 15.011 -6.653 -7.012 1.00 91.06 239 ALA A C 1
ATOM 1991 O O . ALA A 1 239 ? 15.860 -6.915 -7.857 1.00 91.06 239 ALA A O 1
ATOM 1992 N N . VAL A 1 240 ? 14.114 -7.563 -6.614 1.00 92.62 240 VAL A N 1
ATOM 1993 C CA . VAL A 1 240 ? 14.005 -8.914 -7.196 1.00 92.62 240 VAL A CA 1
ATOM 1994 C C . VAL A 1 240 ? 13.688 -8.847 -8.692 1.00 92.62 240 VAL A C 1
ATOM 1996 O O . VAL A 1 240 ? 14.299 -9.574 -9.470 1.00 92.62 240 VAL A O 1
ATOM 1999 N N . GLY A 1 241 ? 12.807 -7.938 -9.118 1.00 94.69 241 GLY A N 1
ATOM 2000 C CA . GLY A 1 241 ? 12.558 -7.670 -10.537 1.00 94.69 241 GLY A CA 1
ATOM 2001 C C . GLY A 1 241 ? 13.825 -7.266 -11.301 1.00 94.69 241 GLY A C 1
ATOM 2002 O O . GLY A 1 241 ? 14.079 -7.780 -12.387 1.00 94.69 241 GLY A O 1
ATOM 2003 N N . TYR A 1 242 ? 14.671 -6.415 -10.716 1.00 94.62 242 TYR A N 1
ATOM 2004 C CA . TYR A 1 242 ? 15.973 -6.072 -11.301 1.00 94.62 242 TYR A CA 1
ATOM 2005 C C . TYR A 1 242 ? 16.971 -7.231 -11.286 1.00 94.62 242 TYR A C 1
ATOM 2007 O O . TYR A 1 242 ? 17.671 -7.431 -12.273 1.00 94.62 242 TYR A O 1
ATOM 2015 N N . LEU A 1 243 ? 17.025 -8.024 -10.213 1.00 94.44 243 LEU A N 1
ATOM 2016 C CA . LEU A 1 243 ? 17.857 -9.233 -10.152 1.00 94.44 243 LEU A CA 1
ATOM 2017 C C . LEU A 1 243 ? 17.465 -10.246 -11.231 1.00 94.44 243 LEU A C 1
ATOM 2019 O O . LEU A 1 243 ? 18.339 -10.867 -11.830 1.00 94.44 243 LEU A O 1
ATOM 2023 N N . PHE A 1 244 ? 16.170 -10.368 -11.526 1.00 94.44 244 PHE A N 1
ATOM 2024 C CA . PHE A 1 244 ? 15.694 -11.167 -12.649 1.00 94.44 244 PHE A CA 1
ATOM 2025 C C . PHE A 1 244 ? 16.182 -10.610 -13.993 1.00 94.44 244 PHE A C 1
ATOM 2027 O O . PHE A 1 244 ? 16.611 -11.367 -14.856 1.00 94.44 244 PHE A O 1
ATOM 2034 N N . LEU A 1 245 ? 16.168 -9.290 -14.184 1.00 93.19 245 LEU A N 1
ATOM 2035 C CA . LEU A 1 245 ? 16.710 -8.691 -15.409 1.00 93.19 245 LEU A CA 1
ATOM 2036 C C . LEU A 1 245 ? 18.222 -8.910 -15.543 1.00 93.19 245 LEU A C 1
ATOM 2038 O O . LEU A 1 245 ? 18.694 -9.170 -16.646 1.00 93.19 245 LEU A O 1
ATOM 2042 N N . PHE A 1 246 ? 18.970 -8.885 -14.436 1.00 92.06 246 PHE A N 1
ATOM 2043 C CA . PHE A 1 246 ? 20.390 -9.246 -14.439 1.00 92.06 246 PHE A CA 1
ATOM 2044 C C . PHE A 1 246 ? 20.628 -10.705 -14.844 1.00 92.06 246 PHE A C 1
ATOM 2046 O O . PHE A 1 246 ? 21.594 -10.986 -15.551 1.00 92.06 246 PHE A O 1
ATOM 2053 N N . SER A 1 247 ? 19.767 -11.637 -14.421 1.00 92.56 247 SER A N 1
ATOM 2054 C CA . SER A 1 247 ? 19.889 -13.046 -14.818 1.00 92.56 247 SER A CA 1
ATOM 2055 C C . SER A 1 247 ? 19.390 -13.314 -16.242 1.00 92.56 247 SER A C 1
ATOM 2057 O O . SER A 1 247 ? 19.838 -14.266 -16.878 1.00 92.56 247 SER A O 1
ATOM 2059 N N . ALA A 1 248 ? 18.512 -12.459 -16.768 1.00 92.38 248 ALA A N 1
ATOM 2060 C CA . ALA A 1 248 ? 17.964 -12.527 -18.118 1.00 92.38 248 ALA A CA 1
ATOM 2061 C C . ALA A 1 248 ? 18.656 -11.538 -19.076 1.00 92.38 248 ALA A C 1
ATOM 2063 O O . ALA A 1 248 ? 17.992 -10.769 -19.772 1.00 92.38 248 ALA A O 1
ATOM 2064 N N . SER A 1 249 ? 19.990 -11.571 -19.151 1.00 87.06 249 SER A N 1
ATOM 2065 C CA . SER A 1 249 ? 20.784 -10.650 -19.984 1.00 87.06 249 SER A CA 1
ATOM 2066 C C . SER A 1 249 ? 20.345 -10.608 -21.454 1.00 87.06 249 SER A C 1
ATOM 2068 O O . SER A 1 249 ? 20.298 -9.536 -22.050 1.00 87.06 249 SER A O 1
ATOM 2070 N N . GLY A 1 250 ? 19.925 -11.745 -22.022 1.00 88.94 250 GLY A N 1
ATOM 2071 C CA . GLY A 1 250 ? 19.383 -11.807 -23.382 1.00 88.94 250 GLY A CA 1
ATOM 2072 C C . GLY A 1 250 ? 18.109 -10.974 -23.576 1.00 88.94 250 GLY A C 1
ATOM 2073 O O . GLY A 1 250 ? 17.938 -10.359 -24.623 1.00 88.94 250 GLY A O 1
ATOM 2074 N N . LEU A 1 251 ? 17.237 -10.883 -22.563 1.00 89.94 251 LEU A N 1
ATOM 2075 C CA . LEU A 1 251 ? 16.062 -10.006 -22.613 1.00 89.94 251 LEU A CA 1
ATOM 2076 C C . LEU A 1 251 ? 16.488 -8.535 -22.617 1.00 89.94 251 LEU A C 1
ATOM 2078 O O . LEU A 1 251 ? 15.960 -7.753 -23.400 1.00 89.94 251 LEU A O 1
ATOM 2082 N N . VAL A 1 252 ? 17.454 -8.166 -21.772 1.00 89.06 252 VAL A N 1
ATOM 2083 C CA . VAL A 1 252 ? 17.988 -6.796 -21.714 1.00 89.06 252 VAL A CA 1
ATOM 2084 C C . VAL A 1 252 ? 18.631 -6.410 -23.049 1.00 89.06 252 VAL A C 1
ATOM 2086 O O . VAL A 1 252 ? 18.361 -5.320 -23.545 1.00 89.06 252 VAL A O 1
ATOM 2089 N N . ALA A 1 253 ? 19.389 -7.318 -23.673 1.00 87.56 253 ALA A N 1
ATOM 2090 C CA . ALA A 1 253 ? 19.957 -7.121 -25.006 1.00 87.56 253 ALA A CA 1
ATOM 2091 C C . ALA A 1 253 ? 18.871 -6.925 -26.076 1.00 87.56 253 ALA A C 1
ATOM 2093 O O . ALA A 1 253 ? 18.930 -5.966 -26.838 1.00 87.56 253 ALA A O 1
ATOM 2094 N N . VAL A 1 254 ? 17.817 -7.751 -26.076 1.00 89.12 254 VAL A N 1
ATOM 2095 C CA . VAL A 1 254 ? 16.679 -7.587 -26.999 1.00 89.12 254 VAL A CA 1
ATOM 2096 C C . VAL A 1 254 ? 15.988 -6.236 -26.804 1.00 89.12 254 VAL A C 1
ATOM 2098 O O . VAL A 1 254 ? 15.664 -5.569 -27.782 1.00 89.12 254 VAL A O 1
ATOM 2101 N N . LEU A 1 255 ? 15.771 -5.803 -25.559 1.00 88.38 255 LEU A N 1
ATOM 2102 C CA . LEU A 1 255 ? 15.184 -4.491 -25.265 1.00 88.38 255 LEU A CA 1
ATOM 2103 C C . LEU A 1 255 ? 16.086 -3.348 -25.748 1.00 88.38 255 LEU A C 1
ATOM 2105 O O . LEU A 1 255 ? 15.584 -2.345 -26.260 1.00 88.38 255 LEU A O 1
ATOM 2109 N N . TYR A 1 256 ? 17.399 -3.515 -25.608 1.00 85.69 256 TYR A N 1
ATOM 2110 C CA . TYR A 1 256 ? 18.408 -2.552 -26.032 1.00 85.69 256 TYR A CA 1
ATOM 2111 C C . TYR A 1 256 ? 18.489 -2.406 -27.552 1.00 85.69 256 TYR A C 1
ATOM 2113 O O . TYR A 1 256 ? 18.468 -1.296 -28.077 1.00 85.69 256 TYR A O 1
ATOM 2121 N N . GLU A 1 257 ? 18.535 -3.530 -28.263 1.00 86.81 257 GLU A N 1
ATOM 2122 C CA . GLU A 1 257 ? 18.617 -3.579 -29.722 1.00 86.81 257 GLU A CA 1
ATOM 2123 C C . GLU A 1 257 ? 17.278 -3.273 -30.399 1.00 86.81 257 GLU A C 1
ATOM 2125 O O . GLU A 1 257 ? 17.241 -2.969 -31.597 1.00 86.81 257 GLU A O 1
ATOM 2130 N N . SER A 1 258 ? 16.170 -3.334 -29.649 1.00 83.69 258 SER A N 1
ATOM 2131 C CA . SER A 1 258 ? 14.848 -3.016 -30.173 1.00 83.69 258 SER A CA 1
ATOM 2132 C C . SER A 1 258 ? 14.816 -1.573 -30.688 1.00 83.69 258 SER A C 1
ATOM 2134 O O . SER A 1 258 ? 14.803 -0.602 -29.935 1.00 83.69 258 SER A O 1
ATOM 2136 N N . ARG A 1 259 ? 14.757 -1.418 -32.013 1.00 80.81 259 ARG A N 1
ATOM 2137 C CA . ARG A 1 259 ? 14.577 -0.118 -32.682 1.00 80.81 259 ARG A CA 1
ATOM 2138 C C . ARG A 1 259 ? 13.119 0.341 -32.650 1.00 80.81 259 ARG A C 1
ATOM 2140 O O . ARG A 1 259 ? 12.600 0.839 -33.644 1.00 80.81 259 ARG A O 1
ATOM 2147 N N . LEU A 1 260 ? 12.430 0.086 -31.542 1.00 86.88 260 LEU A N 1
ATOM 2148 C CA . LEU A 1 260 ? 11.053 0.523 -31.370 1.00 86.88 260 LEU A CA 1
ATOM 2149 C C . LEU A 1 260 ? 11.045 2.033 -31.150 1.00 86.88 260 LEU A C 1
ATOM 2151 O O . LEU A 1 260 ? 11.844 2.560 -30.377 1.00 86.88 260 LEU A O 1
ATOM 2155 N N . ASP A 1 261 ? 10.108 2.718 -31.798 1.00 89.94 261 ASP A N 1
ATOM 2156 C CA . ASP A 1 261 ? 9.892 4.137 -31.551 1.00 89.94 261 ASP A CA 1
ATOM 2157 C C . ASP A 1 261 ? 9.539 4.379 -30.080 1.00 89.94 261 ASP A C 1
ATOM 2159 O O . ASP A 1 261 ? 8.803 3.603 -29.457 1.00 89.94 261 ASP A O 1
ATOM 2163 N N . PHE A 1 262 ? 9.999 5.509 -29.540 1.00 85.19 262 PHE A N 1
ATOM 2164 C CA . PHE A 1 262 ? 9.737 5.910 -28.155 1.00 85.19 262 PHE A CA 1
ATOM 2165 C C . PHE A 1 262 ? 8.246 5.828 -27.789 1.00 85.19 262 PHE A C 1
ATOM 2167 O O . PHE A 1 262 ? 7.889 5.310 -26.733 1.00 85.19 262 PHE A O 1
ATOM 2174 N N . TRP A 1 263 ? 7.361 6.290 -28.679 1.00 89.62 263 TRP A N 1
ATOM 2175 C CA . TRP A 1 263 ? 5.912 6.270 -28.456 1.00 89.62 263 TRP A CA 1
ATOM 2176 C C . TRP A 1 263 ? 5.348 4.857 -28.331 1.00 89.62 263 TRP A C 1
ATOM 2178 O O . TRP A 1 263 ? 4.450 4.622 -27.523 1.00 89.62 263 TRP A O 1
ATOM 2188 N N . LEU A 1 264 ? 5.891 3.910 -29.096 1.00 91.94 264 LEU A N 1
ATOM 2189 C CA . LEU A 1 264 ? 5.482 2.515 -29.026 1.00 91.94 264 LEU A CA 1
ATOM 2190 C C . LEU A 1 264 ? 5.964 1.878 -27.719 1.00 91.94 264 LEU A C 1
ATOM 2192 O O . LEU A 1 264 ? 5.184 1.207 -27.046 1.00 91.94 264 LEU A O 1
ATOM 2196 N N . GLN A 1 265 ? 7.205 2.151 -27.303 1.00 87.00 265 GLN A N 1
ATOM 2197 C CA . GLN A 1 265 ? 7.719 1.710 -26.001 1.00 87.00 265 GLN A CA 1
ATOM 2198 C C . GLN A 1 265 ? 6.900 2.305 -24.844 1.00 87.00 265 GLN A C 1
ATOM 2200 O O . GLN A 1 265 ? 6.514 1.577 -23.932 1.00 87.00 265 GLN A O 1
ATOM 2205 N N . ALA A 1 266 ? 6.552 3.594 -24.903 1.00 86.06 266 ALA A N 1
ATOM 2206 C CA . ALA A 1 266 ? 5.699 4.247 -23.912 1.00 86.06 266 ALA A CA 1
ATOM 2207 C C . ALA A 1 266 ? 4.289 3.629 -23.856 1.00 86.06 266 ALA A C 1
ATOM 2209 O O . ALA A 1 266 ? 3.762 3.401 -22.766 1.00 86.06 266 ALA A O 1
ATOM 2210 N N . ALA A 1 267 ? 3.697 3.299 -25.009 1.00 93.06 267 ALA A N 1
ATOM 2211 C CA . ALA A 1 267 ? 2.411 2.609 -25.075 1.00 93.06 267 ALA A CA 1
ATOM 2212 C C . ALA A 1 267 ? 2.482 1.203 -24.454 1.00 93.06 267 ALA A C 1
ATOM 2214 O O . ALA A 1 267 ? 1.609 0.842 -23.665 1.00 93.06 267 ALA A O 1
ATOM 2215 N N . ILE A 1 268 ? 3.542 0.435 -24.738 1.00 94.44 268 ILE A N 1
ATOM 2216 C CA . ILE A 1 268 ? 3.783 -0.875 -24.112 1.00 94.44 268 ILE A CA 1
ATOM 2217 C C . ILE A 1 268 ? 3.907 -0.723 -22.591 1.00 94.44 268 ILE A C 1
ATOM 2219 O O . ILE A 1 268 ? 3.259 -1.461 -21.847 1.00 94.44 268 ILE A O 1
ATOM 2223 N N . CYS A 1 269 ? 4.678 0.261 -22.117 1.00 93.00 269 CYS A N 1
ATOM 2224 C CA . CYS A 1 269 ? 4.822 0.528 -20.687 1.00 93.00 269 CYS A CA 1
ATOM 2225 C C . CYS A 1 269 ? 3.472 0.833 -20.035 1.00 93.00 269 CYS A C 1
ATOM 2227 O O . CYS A 1 269 ? 3.147 0.264 -18.995 1.00 93.00 269 CYS A O 1
ATOM 2229 N N . LEU A 1 270 ? 2.657 1.684 -20.664 1.00 93.44 270 LEU A N 1
ATOM 2230 C CA . LEU A 1 270 ? 1.325 2.015 -20.170 1.00 93.44 270 LEU A CA 1
ATOM 2231 C C . LEU A 1 270 ? 0.438 0.769 -20.067 1.00 93.44 270 LEU A C 1
ATOM 2233 O O . LEU A 1 270 ? -0.216 0.578 -19.046 1.00 93.44 270 LEU A O 1
ATOM 2237 N N . VAL A 1 271 ? 0.445 -0.100 -21.081 1.00 97.25 271 VAL A N 1
ATOM 2238 C CA . VAL A 1 271 ? -0.320 -1.357 -21.062 1.00 97.25 271 VAL A CA 1
ATOM 2239 C C . VAL A 1 271 ? 0.131 -2.263 -19.914 1.00 97.25 271 VAL A C 1
ATOM 2241 O O . VAL A 1 271 ? -0.718 -2.776 -19.186 1.00 97.25 271 VAL A O 1
ATOM 2244 N N . ILE A 1 272 ? 1.441 -2.422 -19.700 1.00 96.50 272 ILE A N 1
ATOM 2245 C CA . ILE A 1 272 ? 1.976 -3.231 -18.593 1.00 96.50 272 ILE A CA 1
ATOM 2246 C C . ILE A 1 272 ? 1.570 -2.634 -17.239 1.00 96.50 272 ILE A C 1
ATOM 2248 O O . ILE A 1 272 ? 1.069 -3.354 -16.377 1.00 96.50 272 ILE A O 1
ATOM 2252 N N . ILE A 1 273 ? 1.729 -1.320 -17.053 1.00 94.44 273 ILE A N 1
ATOM 2253 C CA . ILE A 1 273 ? 1.356 -0.616 -15.817 1.00 94.44 273 ILE A CA 1
ATOM 2254 C C . ILE A 1 273 ? -0.144 -0.770 -15.537 1.00 94.44 273 ILE A C 1
ATOM 2256 O O . ILE A 1 273 ? -0.530 -1.042 -14.399 1.00 94.44 273 ILE A O 1
ATOM 2260 N N . LEU A 1 274 ? -0.992 -0.642 -16.561 1.00 96.00 274 LEU A N 1
ATOM 2261 C CA . LEU A 1 274 ? -2.433 -0.854 -16.437 1.00 96.00 274 LEU A CA 1
ATOM 2262 C C . LEU A 1 274 ? -2.760 -2.306 -16.072 1.00 96.00 274 LEU A C 1
ATOM 2264 O O . LEU A 1 274 ? -3.573 -2.526 -15.178 1.00 96.00 274 LEU A O 1
ATOM 2268 N N . ALA A 1 275 ? -2.110 -3.288 -16.700 1.00 96.62 275 ALA A N 1
ATOM 2269 C CA . ALA A 1 275 ? -2.309 -4.702 -16.390 1.00 96.62 275 ALA A CA 1
ATOM 2270 C C . ALA A 1 275 ? -1.920 -5.028 -14.938 1.00 96.62 275 ALA A C 1
ATOM 2272 O O . ALA A 1 275 ? -2.693 -5.660 -14.216 1.00 96.62 275 ALA A O 1
ATOM 2273 N N . VAL A 1 276 ? -0.767 -4.528 -14.478 1.00 94.88 276 VAL A N 1
ATOM 2274 C CA . VAL A 1 276 ? -0.324 -4.650 -13.080 1.00 94.88 276 VAL A CA 1
ATOM 2275 C C . VAL A 1 276 ? -1.313 -3.961 -12.140 1.00 94.88 276 VAL A C 1
ATOM 2277 O O . VAL A 1 276 ? -1.698 -4.542 -11.129 1.00 94.88 276 VAL A O 1
ATOM 2280 N N . GLY A 1 277 ? -1.782 -2.758 -12.480 1.00 94.56 277 GLY A N 1
ATOM 2281 C CA . GLY A 1 277 ? -2.780 -2.033 -11.695 1.00 94.56 277 GLY A CA 1
ATOM 2282 C C . GLY A 1 277 ? -4.099 -2.798 -11.562 1.00 94.56 277 GLY A C 1
ATOM 2283 O O . GLY A 1 277 ? -4.618 -2.937 -10.457 1.00 94.56 277 GLY A O 1
ATOM 2284 N N . ILE A 1 278 ? -4.621 -3.356 -12.657 1.00 95.88 278 ILE A N 1
ATOM 2285 C CA . ILE A 1 278 ? -5.832 -4.192 -12.643 1.00 95.88 278 ILE A CA 1
ATOM 2286 C C . ILE A 1 278 ? -5.618 -5.429 -11.764 1.00 95.88 278 ILE A C 1
ATOM 2288 O O . ILE A 1 278 ? -6.470 -5.748 -10.931 1.00 95.88 278 ILE A O 1
ATOM 2292 N N . TYR A 1 279 ? -4.468 -6.092 -11.897 1.00 94.50 279 TYR A N 1
ATOM 2293 C CA . TYR A 1 279 ? -4.127 -7.251 -11.077 1.00 94.50 279 TYR A CA 1
ATOM 2294 C C . TYR A 1 279 ? -4.051 -6.898 -9.584 1.00 94.50 279 TYR A C 1
ATOM 2296 O O . TYR A 1 279 ? -4.629 -7.595 -8.751 1.00 94.50 279 TYR A O 1
ATOM 2304 N N . MET A 1 280 ? -3.428 -5.772 -9.226 1.00 93.12 280 MET A N 1
ATOM 2305 C CA . MET A 1 280 ? -3.385 -5.285 -7.845 1.00 93.12 280 MET A CA 1
ATOM 2306 C C . MET A 1 280 ? -4.785 -4.992 -7.294 1.00 93.12 280 MET A C 1
ATOM 2308 O O . MET A 1 280 ? -5.084 -5.390 -6.169 1.00 93.12 280 MET A O 1
ATOM 2312 N N . VAL A 1 281 ? -5.673 -4.366 -8.076 1.00 95.19 281 VAL A N 1
ATOM 2313 C CA . VAL A 1 281 ? -7.081 -4.164 -7.685 1.00 95.19 281 VAL A CA 1
ATOM 2314 C C . VAL A 1 281 ? -7.766 -5.498 -7.403 1.00 95.19 281 VAL A C 1
ATOM 2316 O O . VAL A 1 281 ? -8.441 -5.632 -6.382 1.00 95.19 281 VAL A O 1
ATOM 2319 N N . GLN A 1 282 ? -7.567 -6.495 -8.269 1.00 93.94 282 GLN A N 1
ATOM 2320 C CA . GLN A 1 282 ? -8.132 -7.830 -8.093 1.00 93.94 282 GLN A CA 1
ATOM 2321 C C . GLN A 1 282 ? -7.617 -8.504 -6.813 1.00 93.94 282 GLN A C 1
ATOM 2323 O O . GLN A 1 282 ? -8.415 -9.055 -6.051 1.00 93.94 282 GLN A O 1
ATOM 2328 N N . VAL A 1 283 ? -6.309 -8.436 -6.544 1.00 91.69 283 VAL A N 1
ATOM 2329 C CA . VAL A 1 283 ? -5.702 -9.012 -5.334 1.00 91.69 283 VAL A CA 1
ATOM 2330 C C . VAL A 1 283 ? -6.224 -8.318 -4.077 1.00 91.69 283 VAL A C 1
ATOM 2332 O O . VAL A 1 283 ? -6.673 -9.000 -3.156 1.00 91.69 283 VAL A O 1
ATOM 2335 N N . ILE A 1 284 ? -6.249 -6.981 -4.055 1.00 91.44 284 ILE A N 1
ATOM 2336 C CA . ILE A 1 284 ? -6.785 -6.195 -2.933 1.00 91.44 284 ILE A CA 1
ATOM 2337 C C . ILE A 1 284 ? -8.249 -6.567 -2.680 1.00 91.44 284 ILE A C 1
ATOM 2339 O O . ILE A 1 284 ? -8.635 -6.830 -1.543 1.00 91.44 284 ILE A O 1
ATOM 2343 N N . HIS A 1 285 ? -9.065 -6.638 -3.732 1.00 90.50 285 HIS A N 1
ATOM 2344 C CA . HIS A 1 285 ? -10.477 -6.992 -3.614 1.00 90.50 285 HIS A CA 1
ATOM 2345 C C . HIS A 1 285 ? -10.691 -8.436 -3.122 1.00 90.50 285 HIS A C 1
ATOM 2347 O O . HIS A 1 285 ? -11.677 -8.712 -2.439 1.00 90.50 285 HIS A O 1
ATOM 2353 N N . ARG A 1 286 ? -9.777 -9.363 -3.444 1.00 89.44 286 ARG A N 1
ATOM 2354 C CA . ARG A 1 286 ? -9.825 -10.757 -2.976 1.00 89.44 286 ARG A CA 1
ATOM 2355 C C . ARG A 1 286 ? -9.407 -10.894 -1.512 1.00 89.44 286 ARG A C 1
ATOM 2357 O O . ARG A 1 286 ? -10.048 -11.633 -0.769 1.00 89.44 286 ARG A O 1
ATOM 2364 N N . GLN A 1 287 ? -8.322 -10.229 -1.120 1.00 87.62 287 GLN A N 1
ATOM 2365 C CA . GLN A 1 287 ? -7.694 -10.420 0.189 1.00 87.62 287 GLN A CA 1
ATOM 2366 C C . GLN A 1 287 ? -8.328 -9.576 1.299 1.00 87.62 287 GLN A C 1
ATOM 2368 O O . GLN A 1 287 ? -8.337 -9.995 2.453 1.00 87.62 287 GLN A O 1
ATOM 2373 N N . VAL A 1 288 ? -8.868 -8.394 0.988 1.00 87.69 288 VAL A N 1
ATOM 2374 C CA . VAL A 1 288 ? -9.425 -7.511 2.019 1.00 87.69 288 VAL A CA 1
ATOM 2375 C C . VAL A 1 288 ? -10.856 -7.922 2.379 1.00 87.69 288 VAL A C 1
ATOM 2377 O O . VAL A 1 288 ? -11.754 -7.876 1.539 1.00 87.69 288 VAL A O 1
ATOM 2380 N N . GLN A 1 289 ? -11.068 -8.276 3.652 1.00 84.38 289 GLN A N 1
ATOM 2381 C CA . GLN A 1 289 ? -12.380 -8.624 4.217 1.00 84.38 289 GLN A CA 1
ATOM 2382 C C . GLN A 1 289 ? -12.792 -7.653 5.340 1.00 84.38 289 GLN A C 1
ATOM 2384 O O . GLN A 1 289 ? -11.981 -7.373 6.226 1.00 84.38 289 GLN A O 1
ATOM 2389 N N . PRO A 1 290 ? -14.014 -7.091 5.358 1.00 83.94 290 PRO A N 1
ATOM 2390 C CA . PRO A 1 290 ? -15.065 -7.190 4.343 1.00 83.94 290 PRO A CA 1
ATOM 2391 C C . PRO A 1 290 ? -14.623 -6.581 3.005 1.00 83.94 290 PRO A C 1
ATOM 2393 O O . PRO A 1 290 ? -13.694 -5.766 2.965 1.00 83.94 290 PRO A O 1
ATOM 2396 N N . ARG A 1 291 ? -15.305 -6.977 1.924 1.00 84.12 291 ARG A N 1
ATOM 2397 C CA . ARG A 1 291 ? -14.998 -6.508 0.569 1.00 84.12 291 ARG A CA 1
ATOM 2398 C C . ARG A 1 291 ? -15.067 -4.985 0.490 1.00 84.12 291 ARG A C 1
ATOM 2400 O O . ARG A 1 291 ? -16.055 -4.367 0.882 1.00 84.12 291 ARG A O 1
ATOM 2407 N N . LEU A 1 292 ? -14.008 -4.394 -0.053 1.00 85.94 292 LEU A N 1
ATOM 2408 C CA . LEU A 1 292 ? -13.955 -2.969 -0.358 1.00 85.94 292 LEU A CA 1
ATOM 2409 C C . LEU A 1 292 ? -14.821 -2.654 -1.579 1.00 85.94 292 LEU A C 1
ATOM 2411 O O . LEU A 1 292 ? -14.945 -3.470 -2.491 1.00 85.94 292 LEU A O 1
ATOM 2415 N N . SER A 1 293 ? -15.340 -1.427 -1.653 1.00 88.50 293 SER A N 1
ATOM 2416 C CA . SER A 1 293 ? -15.896 -0.927 -2.910 1.00 88.50 293 SER A CA 1
ATOM 2417 C C . SER A 1 293 ? -14.807 -0.870 -3.986 1.00 88.50 293 SER A C 1
ATOM 2419 O O . SER A 1 293 ? -13.647 -0.555 -3.697 1.00 88.50 293 SER A O 1
ATOM 2421 N N . LEU A 1 294 ? -15.182 -1.136 -5.242 1.00 90.50 294 LEU A N 1
ATOM 2422 C CA . LEU A 1 294 ? -14.241 -1.154 -6.368 1.00 90.50 294 LEU A CA 1
ATOM 2423 C C . LEU A 1 294 ? -13.434 0.147 -6.455 1.00 90.50 294 LEU A C 1
ATOM 2425 O O . LEU A 1 294 ? -12.219 0.113 -6.620 1.00 90.50 294 LEU A O 1
ATOM 2429 N N . TRP A 1 295 ? -14.092 1.292 -6.257 1.00 92.19 295 TRP A N 1
ATOM 2430 C CA . TRP A 1 295 ? -13.437 2.599 -6.253 1.00 92.19 295 TRP A CA 1
ATOM 2431 C C . TRP A 1 295 ? -12.325 2.709 -5.201 1.00 92.19 295 TRP A C 1
ATOM 2433 O O . TRP A 1 295 ? -11.235 3.192 -5.501 1.00 92.19 295 TRP A O 1
ATOM 2443 N N . ARG A 1 296 ? -12.553 2.211 -3.979 1.00 89.81 296 ARG A N 1
ATOM 2444 C CA . ARG A 1 296 ? -11.528 2.219 -2.924 1.00 89.81 296 ARG A CA 1
ATOM 2445 C C . ARG A 1 296 ? -10.386 1.258 -3.234 1.00 89.81 296 ARG A C 1
ATOM 2447 O O . ARG A 1 296 ? -9.237 1.592 -2.953 1.00 89.81 296 ARG A O 1
ATOM 2454 N N . ALA A 1 297 ? -10.678 0.098 -3.821 1.00 92.12 297 ALA A N 1
ATOM 2455 C CA . ALA A 1 297 ? -9.643 -0.830 -4.268 1.00 92.12 297 ALA A CA 1
ATOM 2456 C C . ALA A 1 297 ? -8.761 -0.198 -5.362 1.00 92.12 297 ALA A C 1
ATOM 2458 O O . ALA A 1 297 ? -7.537 -0.244 -5.254 1.00 92.12 297 ALA A O 1
ATOM 2459 N N . VAL A 1 298 ? -9.370 0.477 -6.347 1.00 94.56 298 VAL A N 1
ATOM 2460 C CA . VAL A 1 298 ? -8.667 1.251 -7.388 1.00 94.56 298 VAL A CA 1
ATOM 2461 C C . VAL A 1 298 ? -7.812 2.352 -6.771 1.00 94.56 298 VAL A C 1
ATOM 2463 O O . VAL A 1 298 ? -6.629 2.451 -7.086 1.00 94.56 298 VAL A O 1
ATOM 2466 N N . GLN A 1 299 ? -8.368 3.139 -5.848 1.00 91.94 299 GLN A N 1
ATOM 2467 C CA . GLN A 1 299 ? -7.628 4.202 -5.175 1.00 91.94 299 GLN A CA 1
ATOM 2468 C C . GLN A 1 299 ? -6.400 3.649 -4.432 1.00 91.94 299 GLN A C 1
ATOM 2470 O O . GLN A 1 299 ? -5.292 4.148 -4.620 1.00 91.94 299 GLN A O 1
ATOM 2475 N N . ARG A 1 300 ? -6.567 2.593 -3.622 1.00 90.12 300 ARG A N 1
ATOM 2476 C CA . ARG A 1 300 ? -5.458 1.947 -2.893 1.00 90.12 300 ARG A CA 1
ATOM 2477 C C . ARG A 1 300 ? -4.404 1.396 -3.846 1.00 90.12 300 ARG A C 1
ATOM 2479 O O . ARG A 1 300 ? -3.219 1.652 -3.650 1.00 90.12 300 ARG A O 1
ATOM 2486 N N . SER A 1 301 ? -4.836 0.709 -4.900 1.00 92.69 301 SER A N 1
ATOM 2487 C CA . SER A 1 301 ? -3.946 0.193 -5.937 1.00 92.69 301 SER A CA 1
ATOM 2488 C C . SER A 1 301 ? -3.148 1.307 -6.607 1.00 92.69 301 SER A C 1
ATOM 2490 O O . SER A 1 301 ? -1.950 1.152 -6.805 1.00 92.69 301 SER A O 1
ATOM 2492 N N . LEU A 1 302 ? -3.775 2.445 -6.917 1.00 90.88 302 LEU A N 1
ATOM 2493 C CA . LEU A 1 302 ? -3.096 3.586 -7.526 1.00 90.88 302 LEU A CA 1
ATOM 2494 C C . LEU A 1 302 ? -2.003 4.149 -6.607 1.00 90.88 302 LEU A C 1
ATOM 2496 O O . LEU A 1 302 ? -0.890 4.395 -7.066 1.00 90.88 302 LEU A O 1
ATOM 2500 N N . HIS A 1 303 ? -2.281 4.309 -5.308 1.00 86.44 303 HIS A N 1
ATOM 2501 C CA . HIS A 1 303 ? -1.274 4.770 -4.343 1.00 86.44 303 HIS A CA 1
ATOM 2502 C C . HIS A 1 303 ? -0.069 3.824 -4.266 1.00 86.44 303 HIS A C 1
ATOM 2504 O O . HIS A 1 303 ? 1.082 4.273 -4.226 1.00 86.44 303 HIS A O 1
ATOM 2510 N N . LEU A 1 304 ? -0.323 2.515 -4.267 1.00 88.62 304 LEU A N 1
ATOM 2511 C CA . LEU A 1 304 ? 0.739 1.515 -4.266 1.00 88.62 304 LEU A CA 1
ATOM 2512 C C . LEU A 1 304 ? 1.513 1.513 -5.579 1.00 88.62 304 LEU A C 1
ATOM 2514 O O . LEU A 1 304 ? 2.736 1.528 -5.550 1.00 88.62 304 LEU A O 1
ATOM 2518 N N . LEU A 1 305 ? 0.826 1.583 -6.716 1.00 90.44 305 LEU A N 1
ATOM 2519 C CA . LEU A 1 305 ? 1.452 1.621 -8.031 1.00 90.44 305 LEU A CA 1
ATOM 2520 C C . LEU A 1 305 ? 2.365 2.842 -8.180 1.00 90.44 305 LEU A C 1
ATOM 2522 O O . LEU A 1 305 ? 3.504 2.687 -8.598 1.00 90.44 305 LEU A O 1
ATOM 2526 N N . LEU A 1 306 ? 1.929 4.030 -7.747 1.00 86.00 306 LEU A N 1
ATOM 2527 C CA . LEU A 1 306 ? 2.769 5.237 -7.729 1.00 86.00 306 LEU A CA 1
ATOM 2528 C C . LEU A 1 306 ? 4.013 5.066 -6.852 1.00 86.00 306 LEU A C 1
ATOM 2530 O O . LEU A 1 306 ? 5.114 5.460 -7.238 1.00 86.00 306 LEU A O 1
ATOM 2534 N N . THR A 1 307 ? 3.848 4.441 -5.685 1.00 84.75 307 THR A N 1
ATOM 2535 C CA . THR A 1 307 ? 4.973 4.108 -4.805 1.00 84.75 307 THR A CA 1
ATOM 2536 C C . THR A 1 307 ? 5.926 3.133 -5.504 1.00 84.75 307 THR A C 1
ATOM 2538 O O . THR A 1 307 ? 7.140 3.261 -5.378 1.00 84.75 307 THR A O 1
ATOM 2541 N N . GLY A 1 308 ? 5.396 2.190 -6.279 1.00 88.38 308 GLY A N 1
ATOM 2542 C CA . GLY A 1 308 ? 6.166 1.165 -6.982 1.00 88.38 308 GLY A CA 1
ATOM 2543 C C . GLY A 1 308 ? 6.930 1.727 -8.156 1.00 88.38 308 GLY A C 1
ATOM 2544 O O . GLY A 1 308 ? 8.116 1.462 -8.289 1.00 88.38 308 GLY A O 1
ATOM 2545 N N . VAL A 1 309 ? 6.293 2.585 -8.946 1.00 89.12 309 VAL A N 1
ATOM 2546 C CA . VAL A 1 309 ? 6.955 3.328 -10.019 1.00 89.12 309 VAL A CA 1
ATOM 2547 C C . VAL A 1 309 ? 8.111 4.156 -9.453 1.00 89.12 309 VAL A C 1
ATOM 2549 O O . VAL A 1 309 ? 9.193 4.138 -10.027 1.00 89.12 309 VAL A O 1
ATOM 2552 N N . ALA A 1 310 ? 7.944 4.806 -8.296 1.00 85.94 310 ALA A N 1
ATOM 2553 C CA . ALA A 1 310 ? 9.037 5.549 -7.666 1.00 85.94 310 ALA A CA 1
ATOM 2554 C C . ALA A 1 310 ? 10.204 4.640 -7.232 1.00 85.94 310 ALA A C 1
ATOM 2556 O O . ALA A 1 310 ? 11.362 4.957 -7.493 1.00 85.94 310 ALA A O 1
ATOM 2557 N N . HIS A 1 311 ? 9.920 3.491 -6.614 1.00 86.62 311 HIS A N 1
ATOM 2558 C CA . HIS A 1 311 ? 10.958 2.521 -6.243 1.00 86.62 311 HIS A CA 1
ATOM 2559 C C . HIS A 1 311 ? 11.625 1.877 -7.459 1.00 86.62 311 HIS A C 1
ATOM 2561 O O . HIS A 1 311 ? 12.826 1.635 -7.437 1.00 86.62 311 HIS A O 1
ATOM 2567 N N . SER A 1 312 ? 10.869 1.624 -8.524 1.00 90.62 312 SER A N 1
ATOM 2568 C CA . SER A 1 312 ? 11.388 1.127 -9.793 1.00 90.62 312 SER A CA 1
ATOM 2569 C C . SER A 1 312 ? 12.295 2.164 -10.444 1.00 90.62 312 SER A C 1
ATOM 2571 O O . SER A 1 312 ? 13.405 1.833 -10.827 1.00 90.62 312 SER A O 1
ATOM 2573 N N . ALA A 1 313 ? 11.917 3.439 -10.441 1.00 86.12 313 ALA A N 1
ATOM 2574 C CA . ALA A 1 313 ? 12.779 4.518 -10.905 1.00 86.12 313 ALA A CA 1
ATOM 2575 C C . ALA A 1 313 ? 14.112 4.569 -10.123 1.00 86.12 313 ALA A C 1
ATOM 2577 O O . ALA A 1 313 ? 15.179 4.646 -10.727 1.00 86.12 313 ALA A O 1
ATOM 2578 N N . ILE A 1 314 ? 14.070 4.445 -8.789 1.00 83.56 314 ILE A N 1
ATOM 2579 C CA . ILE A 1 314 ? 15.283 4.344 -7.954 1.00 83.56 314 ILE A CA 1
ATOM 2580 C C . ILE A 1 314 ? 16.089 3.084 -8.300 1.00 83.56 314 ILE A C 1
ATOM 2582 O O . ILE A 1 314 ? 17.310 3.146 -8.415 1.00 83.56 314 ILE A O 1
ATOM 2586 N N . GLY A 1 315 ? 15.425 1.941 -8.472 1.00 86.75 315 GLY A N 1
ATOM 2587 C CA . GLY A 1 315 ? 16.072 0.687 -8.845 1.00 86.75 315 GLY A CA 1
ATOM 2588 C C . GLY A 1 315 ? 16.797 0.801 -10.182 1.00 86.75 315 GLY A C 1
ATOM 2589 O O . GLY A 1 315 ? 17.976 0.474 -10.247 1.00 86.75 315 GLY A O 1
ATOM 2590 N N . LEU A 1 316 ? 16.140 1.369 -11.200 1.00 86.62 316 LEU A N 1
ATOM 2591 C CA . LEU A 1 316 ? 16.727 1.647 -12.510 1.00 86.62 316 LEU A CA 1
ATOM 2592 C C . LEU A 1 316 ? 17.944 2.555 -12.379 1.00 86.62 316 LEU A C 1
ATOM 2594 O O . LEU A 1 316 ? 18.967 2.287 -12.993 1.00 86.62 316 LEU A O 1
ATOM 2598 N N . TRP A 1 317 ? 17.834 3.622 -11.587 1.00 82.75 317 TRP A N 1
ATOM 2599 C CA . TRP A 1 317 ? 18.927 4.560 -11.364 1.00 82.75 317 TRP A CA 1
ATOM 2600 C C . TRP A 1 317 ? 20.192 3.856 -10.857 1.00 82.75 317 TRP A C 1
ATOM 2602 O O . TRP A 1 317 ? 21.289 4.107 -11.352 1.00 82.75 317 TRP A O 1
ATOM 2612 N N . VAL A 1 318 ? 20.027 2.928 -9.913 1.00 83.06 318 VAL A N 1
ATOM 2613 C CA . VAL A 1 318 ? 21.128 2.137 -9.349 1.00 83.06 318 VAL A CA 1
ATOM 2614 C C . VAL A 1 318 ? 21.599 1.042 -10.313 1.00 83.06 318 VAL A C 1
ATOM 2616 O O . VAL A 1 318 ? 22.797 0.779 -10.403 1.00 83.06 318 VAL A O 1
ATOM 2619 N N . SER A 1 319 ? 20.684 0.381 -11.025 1.00 85.50 319 SER A N 1
ATOM 2620 C CA . SER A 1 319 ? 20.982 -0.822 -11.808 1.00 85.50 319 SER A CA 1
ATOM 2621 C C . SER A 1 319 ? 21.395 -0.545 -13.252 1.00 85.50 319 SER A C 1
ATOM 2623 O O . SER A 1 319 ? 22.074 -1.379 -13.844 1.00 85.50 319 SER A O 1
ATOM 2625 N N . ALA A 1 320 ? 20.997 0.585 -13.841 1.00 83.81 320 ALA A N 1
ATOM 2626 C CA . ALA A 1 320 ? 21.246 0.903 -15.247 1.00 83.81 320 ALA A CA 1
ATOM 2627 C C . ALA A 1 320 ? 22.738 0.868 -15.625 1.00 83.81 320 ALA A C 1
ATOM 2629 O O . ALA A 1 320 ? 23.049 0.219 -16.625 1.00 83.81 320 ALA A O 1
ATOM 2630 N N . PRO A 1 321 ? 23.679 1.439 -14.840 1.00 82.56 321 PRO A N 1
ATOM 2631 C CA . PRO A 1 321 ? 25.104 1.362 -15.172 1.00 82.56 321 PRO A CA 1
ATOM 2632 C C . PRO A 1 321 ? 25.620 -0.074 -15.284 1.00 82.56 321 PRO A C 1
ATOM 2634 O O . PRO A 1 321 ? 26.524 -0.346 -16.063 1.00 82.56 321 PRO A O 1
ATOM 2637 N N . LEU A 1 322 ? 25.042 -0.998 -14.512 1.00 84.62 322 LEU A N 1
ATOM 2638 C CA . LEU A 1 322 ? 25.413 -2.408 -14.536 1.00 84.62 322 LEU A CA 1
ATOM 2639 C C . LEU A 1 322 ? 24.721 -3.139 -15.692 1.00 84.62 322 LEU A C 1
ATOM 2641 O O . LEU A 1 322 ? 25.393 -3.841 -16.442 1.00 84.62 322 LEU A O 1
ATOM 2645 N N . LEU A 1 323 ? 23.408 -2.944 -15.869 1.00 84.69 323 LEU A N 1
ATOM 2646 C CA . LEU A 1 323 ? 22.605 -3.608 -16.907 1.00 84.69 323 LEU A CA 1
ATOM 2647 C C . LEU A 1 323 ? 23.075 -3.286 -18.330 1.00 84.69 323 LEU A C 1
ATOM 2649 O O . LEU A 1 323 ? 23.005 -4.152 -19.194 1.00 84.69 323 LEU A O 1
ATOM 2653 N N . TYR A 1 324 ? 23.553 -2.062 -18.561 1.00 80.62 324 TYR A N 1
ATOM 2654 C CA . TYR A 1 324 ? 24.013 -1.601 -19.875 1.00 80.62 324 TYR A CA 1
ATOM 2655 C C . TYR A 1 324 ? 25.539 -1.477 -19.965 1.00 80.62 324 TYR A C 1
ATOM 2657 O O . TYR A 1 324 ? 26.062 -0.847 -20.880 1.00 80.62 324 TYR A O 1
ATOM 2665 N N . SER A 1 325 ? 26.276 -2.066 -19.020 1.00 78.88 325 SER A N 1
ATOM 2666 C CA . SER A 1 325 ? 27.731 -2.153 -19.138 1.00 78.88 325 SER A CA 1
ATOM 2667 C C . SER A 1 325 ? 28.124 -3.126 -20.255 1.00 78.88 325 SER A C 1
ATOM 2669 O O . SER A 1 325 ? 27.441 -4.122 -20.503 1.00 78.88 325 SER A O 1
ATOM 2671 N N . GLY A 1 326 ? 29.273 -2.888 -20.896 1.00 64.75 326 GLY A N 1
ATOM 2672 C CA . GLY A 1 326 ? 29.806 -3.752 -21.961 1.00 64.75 326 GLY A CA 1
ATOM 2673 C C . GLY A 1 326 ? 30.159 -5.183 -21.526 1.00 64.75 326 GLY A C 1
ATOM 2674 O O . GLY A 1 326 ? 30.651 -5.962 -22.332 1.00 64.75 326 GLY A O 1
ATOM 2675 N N . THR A 1 327 ? 29.941 -5.546 -20.255 1.00 65.19 327 THR A N 1
ATOM 2676 C CA . THR A 1 327 ? 29.996 -6.942 -19.798 1.00 65.19 327 THR A CA 1
ATOM 2677 C C . THR A 1 327 ? 28.696 -7.703 -20.070 1.00 65.19 327 THR A C 1
ATOM 2679 O O . THR A 1 327 ? 28.724 -8.927 -20.128 1.00 65.19 327 THR A O 1
ATOM 2682 N N . PHE A 1 328 ? 27.565 -7.002 -20.204 1.00 66.50 328 PHE A N 1
ATOM 2683 C CA . PHE A 1 328 ? 26.245 -7.589 -20.468 1.00 66.50 328 PHE A CA 1
ATOM 2684 C C . PHE A 1 328 ? 25.786 -7.416 -21.918 1.00 66.50 328 PHE A C 1
ATOM 2686 O O . PHE A 1 328 ? 24.981 -8.217 -22.392 1.00 66.50 328 PHE A O 1
ATOM 2693 N N . LEU A 1 329 ? 26.291 -6.394 -22.611 1.00 68.56 329 LEU A N 1
ATOM 2694 C CA . LEU A 1 329 ? 25.981 -6.104 -24.008 1.00 68.56 329 LEU A CA 1
ATOM 2695 C C . LEU A 1 329 ? 27.203 -6.328 -24.893 1.00 68.56 329 LEU A C 1
ATOM 2697 O O . LEU A 1 329 ? 28.336 -6.110 -24.466 1.00 68.56 329 LEU A O 1
ATOM 2701 N N . ASP A 1 330 ? 26.960 -6.747 -26.133 1.00 66.94 330 ASP A N 1
ATOM 2702 C CA . ASP A 1 330 ? 28.015 -6.923 -27.126 1.00 66.94 330 ASP A CA 1
ATOM 2703 C C . ASP A 1 330 ? 28.711 -5.578 -27.409 1.00 66.94 330 ASP A C 1
ATOM 2705 O O . ASP A 1 330 ? 28.061 -4.531 -27.459 1.00 66.94 330 ASP A O 1
ATOM 2709 N N . GLN A 1 331 ? 30.033 -5.575 -27.608 1.00 62.25 331 GLN A N 1
ATOM 2710 C CA . GLN A 1 331 ? 30.828 -4.333 -27.732 1.00 62.25 331 GLN A CA 1
ATOM 2711 C C . GLN A 1 331 ? 30.452 -3.479 -28.958 1.00 62.25 331 GLN A C 1
ATOM 2713 O O . GLN A 1 331 ? 30.895 -2.339 -29.086 1.00 62.25 331 GLN A O 1
ATOM 2718 N N . SER A 1 332 ? 29.657 -4.040 -29.868 1.00 60.69 332 SER A N 1
ATOM 2719 C CA . SER A 1 332 ? 29.150 -3.405 -31.083 1.00 60.69 332 SER A CA 1
ATOM 2720 C C . SER A 1 332 ? 27.840 -2.630 -30.882 1.00 60.69 332 SER A C 1
ATOM 2722 O O . SER A 1 332 ? 27.392 -1.938 -31.801 1.00 60.69 332 SER A O 1
ATOM 2724 N N . ALA A 1 333 ? 27.214 -2.740 -29.708 1.00 61.25 333 ALA A N 1
ATOM 2725 C CA . ALA A 1 333 ? 25.946 -2.091 -29.419 1.00 61.25 333 ALA A CA 1
ATOM 2726 C C . ALA A 1 333 ? 26.109 -0.551 -29.374 1.00 61.25 333 ALA A C 1
ATOM 2728 O O . ALA A 1 333 ? 27.197 -0.057 -29.058 1.00 61.25 333 ALA A O 1
ATOM 2729 N N . PRO A 1 334 ? 25.063 0.239 -29.713 1.00 60.84 334 PRO A N 1
ATOM 2730 C CA . PRO A 1 334 ? 25.117 1.699 -29.610 1.00 60.84 334 PRO A CA 1
ATOM 2731 C C . PRO A 1 334 ? 25.580 2.138 -28.211 1.00 60.84 334 PRO A C 1
ATOM 2733 O O . PRO A 1 334 ? 25.440 1.368 -27.267 1.00 60.84 334 PRO A O 1
ATOM 2736 N N . PRO A 1 335 ? 26.141 3.346 -28.046 1.00 64.44 335 PRO A N 1
ATOM 2737 C CA . PRO A 1 335 ? 26.813 3.710 -26.800 1.00 64.44 335 PRO A CA 1
ATOM 2738 C C . PRO A 1 335 ? 25.857 3.947 -25.620 1.00 64.44 335 PRO A C 1
ATOM 2740 O O . PRO A 1 335 ? 26.297 3.833 -24.479 1.00 64.44 335 PRO A O 1
ATOM 2743 N N . GLU A 1 336 ? 24.577 4.269 -25.864 1.00 73.94 336 GLU A N 1
ATOM 2744 C CA . GLU A 1 336 ? 23.643 4.668 -24.802 1.00 73.94 336 GLU A CA 1
ATOM 2745 C C . GLU A 1 336 ? 22.203 4.149 -25.023 1.00 73.94 336 GLU A C 1
ATOM 2747 O O . GLU A 1 336 ? 21.681 4.228 -26.143 1.00 73.94 336 GLU A O 1
ATOM 2752 N N . PRO A 1 337 ? 21.522 3.647 -23.968 1.00 79.81 337 PRO A N 1
ATOM 2753 C CA . PRO A 1 337 ? 20.125 3.234 -24.048 1.00 79.81 337 PRO A CA 1
ATOM 2754 C C . PRO A 1 337 ? 19.212 4.439 -24.264 1.00 79.81 337 PRO A C 1
ATOM 2756 O O . PRO A 1 337 ? 19.348 5.476 -23.616 1.00 79.81 337 PRO A O 1
ATOM 2759 N N . THR A 1 338 ? 18.200 4.279 -25.116 1.00 83.25 338 THR A N 1
ATOM 2760 C CA . THR A 1 338 ? 17.172 5.313 -25.273 1.00 83.25 338 THR A CA 1
ATOM 2761 C C . THR A 1 338 ? 16.330 5.461 -23.998 1.00 83.25 338 THR A C 1
ATOM 2763 O O . THR A 1 338 ? 16.145 4.508 -23.233 1.00 83.25 338 THR A O 1
ATOM 2766 N N . ALA A 1 339 ? 15.737 6.642 -23.792 1.00 80.81 339 ALA A N 1
ATOM 2767 C CA . ALA A 1 339 ? 14.823 6.890 -22.673 1.00 80.81 339 ALA A CA 1
ATOM 2768 C C . ALA A 1 339 ? 13.644 5.898 -22.632 1.00 80.81 339 ALA A C 1
ATOM 2770 O O . ALA A 1 339 ? 13.191 5.509 -21.555 1.00 80.81 339 ALA A O 1
ATOM 2771 N N . GLY A 1 340 ? 13.157 5.460 -23.795 1.00 82.81 340 GLY A N 1
ATOM 2772 C CA . GLY A 1 340 ? 12.079 4.480 -23.862 1.00 82.81 340 GLY A CA 1
ATOM 2773 C C . GLY A 1 340 ? 12.542 3.061 -23.502 1.00 82.81 340 GLY A C 1
ATOM 2774 O O . GLY A 1 340 ? 11.818 2.365 -22.792 1.00 82.81 340 GLY A O 1
ATOM 2775 N N . THR A 1 341 ? 13.772 2.663 -23.858 1.00 86.62 341 THR A N 1
ATOM 2776 C CA . THR A 1 341 ? 14.390 1.408 -23.385 1.00 86.62 341 THR A CA 1
ATOM 2777 C C . THR A 1 341 ? 14.505 1.403 -21.861 1.00 86.62 341 THR A C 1
ATOM 2779 O O . THR A 1 341 ? 14.128 0.436 -21.205 1.00 86.62 341 THR A O 1
ATOM 2782 N N . LEU A 1 342 ? 14.967 2.509 -21.277 1.00 87.88 342 LEU A N 1
ATOM 2783 C CA . LEU A 1 342 ? 15.076 2.683 -19.828 1.00 87.88 342 LEU A CA 1
ATOM 2784 C C . LEU A 1 342 ? 13.714 2.589 -19.126 1.00 87.88 342 LEU A C 1
ATOM 2786 O O . LEU A 1 342 ? 13.574 1.860 -18.140 1.00 87.88 342 LEU A O 1
ATOM 2790 N N . LEU A 1 343 ? 12.701 3.276 -19.665 1.00 86.88 343 LEU A N 1
ATOM 2791 C CA . LEU A 1 343 ? 11.326 3.227 -19.168 1.00 86.88 343 LEU A CA 1
ATOM 2792 C C . LEU A 1 343 ? 10.759 1.803 -19.220 1.00 86.88 343 LEU A C 1
ATOM 2794 O O . LEU A 1 343 ? 10.131 1.348 -18.260 1.00 86.88 343 LEU A O 1
ATOM 2798 N N . LEU A 1 344 ? 11.002 1.093 -20.320 1.00 90.81 344 LEU A N 1
ATOM 2799 C CA . LEU A 1 344 ? 10.524 -0.268 -20.524 1.00 90.81 344 LEU A CA 1
ATOM 2800 C C . LEU A 1 344 ? 11.202 -1.250 -19.566 1.00 90.81 344 LEU A C 1
ATOM 2802 O O . LEU A 1 344 ? 10.511 -2.031 -18.916 1.00 90.81 344 LEU A O 1
ATOM 2806 N N . THR A 1 345 ? 12.517 -1.145 -19.381 1.00 92.00 345 THR A N 1
ATOM 2807 C CA . THR A 1 345 ? 13.279 -1.938 -18.405 1.00 92.00 345 THR A CA 1
ATOM 2808 C C . THR A 1 345 ? 12.768 -1.721 -16.982 1.00 92.00 345 THR A C 1
ATOM 2810 O O . THR A 1 345 ? 12.513 -2.691 -16.267 1.00 92.00 345 THR A O 1
ATOM 2813 N N . ALA A 1 346 ? 12.543 -0.468 -16.571 1.00 92.56 346 ALA A N 1
ATOM 2814 C CA . ALA A 1 346 ? 11.962 -0.173 -15.263 1.00 92.56 346 ALA A CA 1
ATOM 2815 C C . ALA A 1 346 ? 10.553 -0.756 -15.110 1.00 92.56 346 ALA A C 1
ATOM 2817 O O . ALA A 1 346 ? 10.251 -1.411 -14.113 1.00 92.56 346 ALA A O 1
ATOM 2818 N N . THR A 1 347 ? 9.716 -0.595 -16.133 1.00 94.56 347 THR A N 1
ATOM 2819 C CA . THR A 1 347 ? 8.343 -1.107 -16.132 1.00 94.56 347 THR A CA 1
ATOM 2820 C C . THR A 1 347 ? 8.297 -2.633 -16.041 1.00 94.56 347 THR A C 1
ATOM 2822 O O . THR A 1 347 ? 7.481 -3.178 -15.299 1.00 94.56 347 THR A O 1
ATOM 2825 N N . ILE A 1 348 ? 9.195 -3.334 -16.738 1.00 95.38 348 ILE A N 1
ATOM 2826 C CA . ILE A 1 348 ? 9.308 -4.794 -16.667 1.00 95.38 348 ILE A CA 1
ATOM 2827 C C . ILE A 1 348 ? 9.784 -5.228 -15.276 1.00 95.38 348 ILE A C 1
ATOM 2829 O O . ILE A 1 348 ? 9.165 -6.111 -14.684 1.00 95.38 348 ILE A O 1
ATOM 2833 N N . ALA A 1 349 ? 10.814 -4.588 -14.710 1.00 95.56 349 ALA A N 1
ATOM 2834 C CA . ALA A 1 349 ? 11.265 -4.876 -13.344 1.00 95.56 349 ALA A CA 1
ATOM 2835 C C . ALA A 1 349 ? 10.146 -4.660 -12.312 1.00 95.56 349 ALA A C 1
ATOM 2837 O O . ALA A 1 349 ? 9.933 -5.512 -11.449 1.00 95.56 349 ALA A O 1
ATOM 2838 N N . LEU A 1 350 ? 9.395 -3.559 -12.425 1.00 95.06 350 LEU A N 1
ATOM 2839 C CA . LEU A 1 350 ? 8.219 -3.298 -11.596 1.00 95.06 350 LEU A CA 1
ATOM 2840 C C . LEU A 1 350 ? 7.190 -4.423 -11.734 1.00 95.06 350 LEU A C 1
ATOM 2842 O O . LEU A 1 350 ? 6.739 -4.962 -10.727 1.00 95.06 350 LEU A O 1
ATOM 2846 N N . ALA A 1 351 ? 6.821 -4.783 -12.965 1.00 95.75 351 ALA A N 1
ATOM 2847 C CA . ALA A 1 351 ? 5.806 -5.796 -13.224 1.00 95.75 351 ALA A CA 1
ATOM 2848 C C . ALA A 1 351 ? 6.207 -7.162 -12.661 1.00 95.75 351 ALA A C 1
ATOM 2850 O O . ALA A 1 351 ? 5.421 -7.779 -11.947 1.00 95.75 351 ALA A O 1
ATOM 2851 N N . ILE A 1 352 ? 7.441 -7.601 -12.918 1.00 94.31 352 ILE A N 1
ATOM 2852 C CA . ILE A 1 352 ? 7.974 -8.864 -12.402 1.00 94.31 352 ILE A CA 1
ATOM 2853 C C . ILE A 1 352 ? 7.994 -8.844 -10.876 1.00 94.31 352 ILE A C 1
ATOM 2855 O O . ILE A 1 352 ? 7.491 -9.775 -10.254 1.00 94.31 352 ILE A O 1
ATOM 2859 N N . GLY A 1 353 ? 8.508 -7.771 -10.271 1.00 92.12 353 GLY A N 1
ATOM 2860 C CA . GLY A 1 353 ? 8.567 -7.634 -8.819 1.00 92.12 353 GLY A CA 1
ATOM 2861 C C . GLY A 1 353 ? 7.190 -7.701 -8.160 1.00 92.12 353 GLY A C 1
ATOM 2862 O O . GLY A 1 353 ? 6.980 -8.479 -7.230 1.00 92.12 353 GLY A O 1
ATOM 2863 N N . VAL A 1 354 ? 6.222 -6.937 -8.677 1.00 90.50 354 VAL A N 1
ATOM 2864 C CA . VAL A 1 354 ? 4.847 -6.913 -8.156 1.00 90.50 354 VAL A CA 1
ATOM 2865 C C . VAL A 1 354 ? 4.169 -8.272 -8.329 1.00 90.50 354 VAL A C 1
ATOM 2867 O O . VAL A 1 354 ? 3.541 -8.764 -7.393 1.00 90.50 354 VAL A O 1
ATOM 2870 N N . VAL A 1 355 ? 4.285 -8.890 -9.509 1.00 89.75 355 VAL A N 1
ATOM 2871 C CA . VAL A 1 355 ? 3.655 -10.187 -9.791 1.00 89.75 355 VAL A CA 1
ATOM 2872 C C . VAL A 1 355 ? 4.257 -11.278 -8.915 1.00 89.75 355 VAL A C 1
ATOM 2874 O O . VAL A 1 355 ? 3.500 -12.005 -8.275 1.00 89.75 355 VAL A O 1
ATOM 2877 N N . LEU A 1 356 ? 5.588 -11.362 -8.822 1.00 87.19 356 LEU A N 1
ATOM 2878 C CA . LEU A 1 356 ? 6.259 -12.339 -7.965 1.00 87.19 356 LEU A CA 1
ATOM 2879 C C . LEU A 1 356 ? 5.829 -12.185 -6.511 1.00 87.19 356 LEU A C 1
ATOM 2881 O O . LEU A 1 356 ? 5.47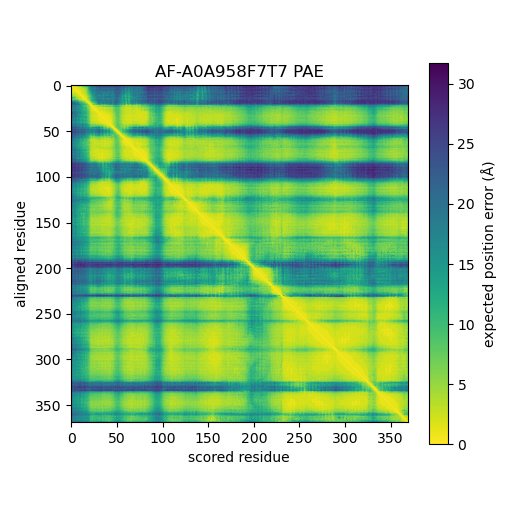2 -13.178 -5.888 1.00 87.19 356 LEU A O 1
ATOM 2885 N N . GLN A 1 357 ? 5.782 -10.958 -5.991 1.00 84.25 357 GLN A N 1
ATOM 2886 C CA . GLN A 1 357 ? 5.365 -10.732 -4.611 1.00 84.25 357 GLN A CA 1
ATOM 2887 C C . GLN A 1 357 ? 3.942 -11.215 -4.344 1.00 84.25 357 GLN A C 1
ATOM 2889 O O . GLN A 1 357 ? 3.695 -11.905 -3.362 1.00 84.25 357 GLN A O 1
ATOM 2894 N N . MET A 1 358 ? 3.009 -10.842 -5.219 1.00 82.00 358 MET A N 1
ATOM 2895 C CA . MET A 1 358 ? 1.592 -11.159 -5.048 1.00 82.00 358 MET A CA 1
ATOM 2896 C C . MET A 1 358 ? 1.277 -12.643 -5.287 1.00 82.00 358 MET A C 1
ATOM 2898 O O . MET A 1 358 ? 0.234 -13.112 -4.839 1.00 82.00 358 MET A O 1
ATOM 2902 N N . VAL A 1 359 ? 2.120 -13.364 -6.036 1.00 80.19 359 VAL A N 1
ATOM 2903 C CA . VAL A 1 359 ? 1.964 -14.805 -6.303 1.00 80.19 359 VAL A CA 1
ATOM 2904 C C . VAL A 1 359 ? 2.660 -15.654 -5.240 1.00 80.19 359 VAL A C 1
ATOM 2906 O O . VAL A 1 359 ? 2.132 -16.693 -4.857 1.00 80.19 359 VAL A O 1
ATOM 2909 N N . TRP A 1 360 ? 3.847 -15.245 -4.789 1.00 73.81 360 TRP A N 1
ATOM 2910 C CA . TRP A 1 360 ? 4.702 -16.066 -3.932 1.00 73.81 360 TRP A CA 1
ATOM 2911 C C . TRP A 1 360 ? 4.345 -15.954 -2.454 1.00 73.81 360 TRP A C 1
ATOM 2913 O O . TRP A 1 360 ? 4.400 -16.938 -1.718 1.00 73.81 360 TRP A O 1
ATOM 2923 N N . GLU A 1 361 ? 3.994 -14.756 -1.995 1.00 67.12 361 GLU A N 1
ATOM 2924 C CA . GLU A 1 361 ? 3.662 -14.524 -0.601 1.00 67.12 361 GLU A CA 1
ATOM 2925 C C . GLU A 1 361 ? 2.192 -14.117 -0.523 1.00 67.12 361 GLU A C 1
ATOM 2927 O O . GLU A 1 361 ? 1.814 -13.038 -0.969 1.00 67.12 361 GLU A O 1
ATOM 2932 N N . ASP A 1 362 ? 1.355 -14.948 0.108 1.00 68.94 362 ASP A N 1
ATOM 2933 C CA . ASP A 1 362 ? -0.030 -14.613 0.494 1.00 68.94 362 ASP A CA 1
ATOM 2934 C C . ASP A 1 362 ? -0.077 -13.502 1.575 1.00 68.94 362 ASP A C 1
ATOM 2936 O O . ASP A 1 362 ? -0.924 -13.485 2.467 1.00 68.94 362 ASP A O 1
ATOM 2940 N N . LYS A 1 363 ? 0.873 -12.563 1.534 1.00 79.56 363 LYS A N 1
ATOM 2941 C CA . LYS A 1 363 ? 1.007 -11.425 2.430 1.00 79.56 363 LYS A CA 1
ATOM 2942 C C . LYS A 1 363 ? 0.986 -10.117 1.632 1.00 79.56 363 LYS A C 1
ATOM 2944 O O . LYS A 1 363 ? 1.556 -10.046 0.542 1.00 79.56 363 LYS A O 1
ATOM 2949 N N . PRO A 1 364 ? 0.395 -9.052 2.188 1.00 76.62 364 PRO A N 1
ATOM 2950 C CA . PRO A 1 364 ? 0.341 -7.753 1.537 1.00 76.62 364 PRO A CA 1
ATOM 2951 C C . PRO A 1 364 ? 1.719 -7.189 1.204 1.00 76.62 364 PRO A C 1
ATOM 2953 O O . PRO A 1 364 ? 2.613 -7.169 2.054 1.00 76.62 364 PRO A O 1
ATOM 2956 N N . VAL A 1 365 ? 1.862 -6.637 -0.009 1.00 70.50 365 VAL A N 1
ATOM 2957 C CA . VAL A 1 365 ? 3.103 -5.966 -0.449 1.00 70.50 365 VAL A CA 1
ATOM 2958 C C . VAL A 1 365 ? 3.530 -4.858 0.511 1.00 70.50 365 VAL A C 1
ATOM 2960 O O . VAL A 1 365 ? 4.712 -4.571 0.596 1.00 70.50 365 VAL A O 1
ATOM 2963 N N . THR A 1 366 ? 2.5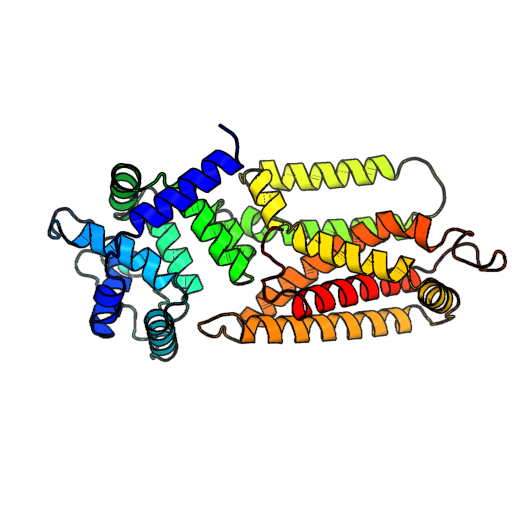70 -4.253 1.216 1.00 74.50 366 THR A N 1
ATOM 2964 C CA . THR A 1 366 ? 2.685 -3.139 2.167 1.00 74.50 366 THR A CA 1
ATOM 2965 C C . THR A 1 366 ? 3.213 -3.514 3.544 1.00 74.50 366 THR A C 1
ATOM 2967 O O . THR A 1 366 ? 3.566 -2.616 4.308 1.00 74.50 366 THR A O 1
ATOM 2970 N N . GLU A 1 367 ? 3.235 -4.799 3.897 1.00 76.25 367 GLU A N 1
ATOM 2971 C CA . GLU A 1 367 ? 3.799 -5.236 5.172 1.00 76.25 367 GLU A CA 1
ATOM 2972 C C . GLU A 1 367 ? 5.335 -5.124 5.155 1.00 76.25 367 GLU A C 1
ATOM 2974 O O . GLU A 1 367 ? 5.955 -5.377 4.121 1.00 76.25 367 GLU A O 1
ATOM 2979 N N . PRO A 1 368 ? 5.978 -4.755 6.279 1.00 69.38 368 PRO A N 1
ATOM 2980 C CA . PRO A 1 368 ? 7.431 -4.844 6.395 1.00 69.38 368 PRO A CA 1
ATOM 2981 C C . PRO A 1 368 ? 7.897 -6.310 6.293 1.00 69.38 368 PRO A C 1
ATOM 2983 O O . PRO A 1 368 ? 7.145 -7.214 6.661 1.00 69.38 368 PRO A O 1
ATOM 2986 N N . LEU A 1 369 ? 9.118 -6.510 5.773 1.00 60.53 369 LEU A N 1
ATOM 2987 C CA . LEU A 1 369 ? 9.791 -7.817 5.695 1.00 60.53 369 LEU A CA 1
ATOM 2988 C C . LEU A 1 369 ? 10.004 -8.443 7.076 1.00 60.53 369 LEU A C 1
ATOM 2990 O O . LEU A 1 369 ? 10.325 -7.676 8.017 1.00 60.53 369 LEU A O 1
#

Sequence (369 aa):
MDFQEYQAQDSNRWNEIQDPLDLNSISELTNHDKQWMAIDALAGNCFSEKGDIGYGSHFHLWLRWVQSDDPYALLWWHWMSSQEEKPAIDSIDGLKPKEAQKVKLDLRDRDAYIIQLWHTINNKNTNNRQARVQFEKRYAPWNYYTRHFFNWFLKRYNVVDARQVFTQSLLSRYVHIPLSLLIIALVGLFLGDIWPPGQNWLITGISLLLGFVVGNVAARMKPAYFLQSLIPRFAATIAVGYLFLFSASGLVAVLYESRLDFWLQAAICLVIILAVGIYMVQVIHRQVQPRLSLWRAVQRSLHLLLTGVAHSAIGLWVSAPLLYSGTFLDQSAPPEPTAGTLLLTATIALAIGVVLQMVWEDKPVTEPL